Protein AF-Q4FF21-F1 (afdb_monomer_lite)

Structure (mmCIF, N/CA/C/O backbone):
data_AF-Q4FF21-F1
#
_entry.id   AF-Q4FF21-F1
#
loop_
_atom_site.group_PDB
_atom_site.id
_atom_site.type_symbol
_atom_site.label_atom_id
_atom_site.label_alt_id
_atom_site.label_comp_id
_atom_site.label_asym_id
_atom_site.label_entity_id
_atom_site.label_seq_id
_atom_site.pdbx_PDB_ins_code
_atom_site.Cartn_x
_atom_site.Cartn_y
_atom_site.Cartn_z
_atom_site.occupancy
_atom_site.B_iso_or_equiv
_atom_site.auth_seq_id
_atom_site.auth_comp_id
_atom_site.auth_asym_id
_atom_site.auth_atom_id
_atom_site.pdbx_PDB_model_num
ATOM 1 N N . MET A 1 1 ? -21.026 -51.908 29.820 1.00 45.66 1 MET A N 1
ATOM 2 C CA . MET A 1 1 ? -21.137 -50.604 30.517 1.00 45.66 1 MET A CA 1
ATOM 3 C C . MET A 1 1 ? -19.846 -49.772 30.575 1.00 45.66 1 MET A C 1
ATOM 5 O O . MET A 1 1 ? -19.940 -48.619 30.958 1.00 45.66 1 MET A O 1
ATOM 9 N N . ARG A 1 2 ? -18.660 -50.279 30.180 1.00 43.28 2 ARG A N 1
ATOM 10 C CA . ARG A 1 2 ? -17.403 -49.488 30.172 1.00 43.28 2 ARG A CA 1
ATOM 11 C C . ARG A 1 2 ? -17.020 -48.872 28.815 1.00 43.28 2 ARG A C 1
ATOM 13 O O . ARG A 1 2 ? -16.218 -47.954 28.789 1.00 43.28 2 ARG A O 1
ATOM 20 N N . PHE A 1 3 ? -17.633 -49.315 27.715 1.00 39.19 3 PHE A N 1
ATOM 21 C CA . PHE A 1 3 ? -17.378 -48.769 26.371 1.00 39.19 3 PHE A CA 1
ATOM 22 C C . PHE A 1 3 ? -18.190 -47.498 26.056 1.00 39.19 3 PHE A C 1
ATOM 24 O O . PHE A 1 3 ? -17.747 -46.651 25.292 1.00 39.19 3 PHE A O 1
ATOM 31 N N . SER A 1 4 ? -19.354 -47.319 26.689 1.00 43.97 4 SER A N 1
ATOM 32 C CA . SER A 1 4 ? -20.244 -46.178 26.425 1.00 43.97 4 SER A CA 1
ATOM 33 C C . SER A 1 4 ? -19.790 -44.876 27.096 1.00 43.97 4 SER A C 1
ATOM 35 O O . SER A 1 4 ? -20.096 -43.809 26.588 1.00 43.97 4 SER A O 1
ATOM 37 N N . VAL A 1 5 ? -19.036 -44.949 28.200 1.00 47.59 5 VAL A N 1
ATOM 38 C CA . VAL A 1 5 ? -18.547 -43.764 28.937 1.00 47.59 5 VAL A CA 1
ATOM 39 C C . VAL A 1 5 ? -17.336 -43.126 28.245 1.00 47.59 5 VAL A C 1
ATOM 41 O O . VAL A 1 5 ? -17.203 -41.909 28.256 1.00 47.59 5 VAL A O 1
ATOM 44 N N . VAL A 1 6 ? -16.496 -43.923 27.574 1.00 43.00 6 VAL A N 1
ATOM 45 C CA . VAL A 1 6 ? -15.327 -43.421 26.827 1.00 43.00 6 VAL A CA 1
ATOM 46 C C . VAL A 1 6 ? -15.751 -42.739 25.521 1.00 43.00 6 VAL A C 1
ATOM 48 O O . VAL A 1 6 ? -15.196 -41.705 25.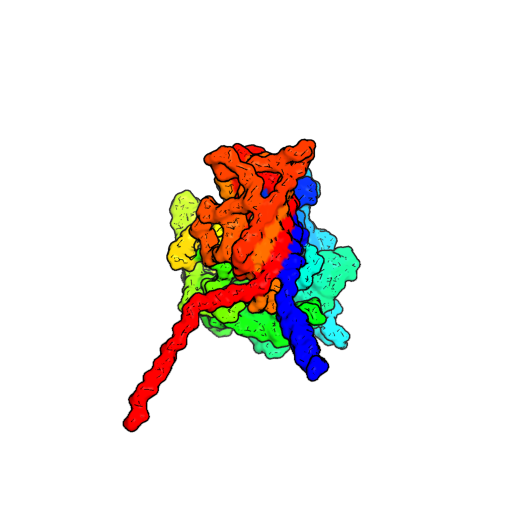173 1.00 43.00 6 VAL A O 1
ATOM 51 N N . ILE A 1 7 ? -16.798 -43.239 24.853 1.00 46.91 7 ILE A N 1
ATOM 52 C CA . ILE A 1 7 ? -17.393 -42.563 23.687 1.00 46.91 7 ILE A CA 1
ATOM 53 C C . ILE A 1 7 ? -18.143 -41.292 24.116 1.00 46.91 7 ILE A C 1
ATOM 55 O O . ILE A 1 7 ? -18.038 -40.282 23.436 1.00 46.91 7 ILE A O 1
ATOM 59 N N . TYR A 1 8 ? -18.819 -41.283 25.272 1.00 42.97 8 TYR A N 1
ATOM 60 C CA . TYR A 1 8 ? -19.440 -40.056 25.795 1.00 42.97 8 TYR A CA 1
ATOM 61 C C . TYR A 1 8 ? -18.402 -38.987 26.180 1.00 42.97 8 TYR A C 1
ATOM 63 O O . TYR A 1 8 ? -18.635 -37.811 25.940 1.00 42.97 8 TYR A O 1
ATOM 71 N N . LEU A 1 9 ? -17.241 -39.376 26.719 1.00 42.88 9 LEU A N 1
ATOM 72 C CA . LEU A 1 9 ? -16.145 -38.446 27.027 1.00 42.88 9 LEU A CA 1
ATOM 73 C C . LEU A 1 9 ? -15.415 -37.939 25.771 1.00 42.88 9 LEU A C 1
ATOM 75 O O . LEU A 1 9 ? -15.031 -36.777 25.751 1.00 42.88 9 LEU A O 1
ATOM 79 N N . LEU A 1 10 ? -15.289 -38.749 24.711 1.00 40.19 10 LEU A N 1
ATOM 80 C CA . LEU A 1 10 ? -14.719 -38.324 23.418 1.00 40.19 10 LEU A CA 1
ATOM 81 C C . LEU A 1 10 ? -15.684 -37.466 22.578 1.00 40.19 10 LEU A C 1
ATOM 83 O O . LEU A 1 10 ? -15.250 -36.574 21.851 1.00 40.19 10 LEU A O 1
ATOM 87 N N . VAL A 1 11 ? -16.997 -37.689 22.698 1.00 41.44 11 VAL A N 1
ATOM 88 C CA . VAL A 1 11 ? -18.026 -36.837 22.072 1.00 41.44 11 VAL A CA 1
ATOM 89 C C . VAL A 1 11 ? -18.211 -35.527 22.851 1.00 41.44 11 VAL A C 1
ATOM 91 O O . VAL A 1 11 ? -18.519 -34.505 22.253 1.00 41.44 11 VAL A O 1
ATOM 94 N N . ILE A 1 12 ? -17.953 -35.507 24.165 1.00 40.94 12 ILE A N 1
ATOM 95 C CA . ILE A 1 12 ? -17.948 -34.269 24.963 1.00 40.94 12 ILE A CA 1
ATOM 96 C C . ILE A 1 12 ? -16.629 -33.495 24.827 1.00 40.94 12 ILE A C 1
ATOM 98 O O . ILE A 1 12 ? -16.661 -32.273 24.856 1.00 40.94 12 ILE A O 1
ATOM 102 N N . SER A 1 13 ? -15.485 -34.146 24.591 1.00 40.19 13 SER A N 1
ATOM 103 C CA . SER A 1 13 ? -14.228 -33.422 24.327 1.00 40.19 13 SER A CA 1
ATOM 104 C C . SER A 1 13 ? -14.133 -32.849 22.908 1.00 40.19 13 SER A C 1
ATOM 106 O O . SER A 1 13 ? -13.286 -31.999 22.661 1.00 40.19 13 SER A O 1
ATOM 108 N N . SER A 1 14 ? -14.975 -33.316 21.979 1.00 39.31 14 SER A N 1
ATOM 109 C CA . SER A 1 14 ? -15.150 -32.732 20.638 1.00 39.31 14 SER A CA 1
ATOM 110 C C . SER A 1 14 ? -16.276 -31.693 20.584 1.00 39.31 14 SER A C 1
ATOM 112 O O . SER A 1 14 ? -16.475 -31.049 19.555 1.00 39.31 14 SER A O 1
ATOM 114 N N . LEU A 1 15 ? -16.977 -31.472 21.703 1.00 43.81 15 LEU A N 1
ATOM 115 C CA . LEU A 1 15 ? -17.865 -30.338 21.864 1.00 43.81 15 LEU A CA 1
ATOM 116 C C . LEU A 1 15 ? -17.051 -29.118 22.343 1.00 43.81 15 LEU A C 1
ATOM 118 O O . LEU A 1 15 ? -16.819 -28.942 23.534 1.00 43.81 15 LEU A O 1
ATOM 122 N N . LEU A 1 16 ? -16.757 -28.219 21.399 1.00 51.44 16 LEU A N 1
ATOM 123 C CA . LEU A 1 16 ? -17.116 -26.807 21.571 1.00 51.44 16 LEU A CA 1
ATOM 124 C C . LEU A 1 16 ? -16.340 -26.013 22.648 1.00 51.44 16 LEU A C 1
ATOM 126 O O . LEU A 1 16 ? -16.929 -25.537 23.619 1.00 51.44 16 LEU A O 1
ATOM 130 N N . PHE A 1 17 ? -15.033 -25.803 22.471 1.00 55.38 17 PHE A N 1
ATOM 131 C CA . PHE A 1 17 ? -14.314 -24.808 23.275 1.00 55.38 17 PHE A CA 1
ATOM 132 C C . PHE A 1 17 ? -14.616 -23.398 22.757 1.00 55.38 17 PHE A C 1
ATOM 134 O O . PHE A 1 17 ? -14.227 -23.042 21.648 1.00 55.38 17 PHE A O 1
ATOM 141 N N . SER A 1 18 ? -15.298 -22.592 23.573 1.00 70.06 18 SER A N 1
ATOM 142 C CA . SER A 1 18 ? -15.313 -21.138 23.418 1.00 70.06 18 SER A CA 1
ATOM 143 C C . SER A 1 18 ? -13.895 -20.607 23.634 1.00 70.06 18 SER A C 1
ATOM 145 O O . SER A 1 18 ? -13.349 -20.751 24.731 1.00 70.06 18 SER A O 1
ATOM 147 N N . GLY A 1 19 ? -13.289 -20.029 22.602 1.00 83.25 19 GLY A N 1
ATOM 148 C CA . GLY A 1 19 ? -11.988 -19.367 22.692 1.00 83.25 19 GLY A CA 1
ATOM 149 C C . GLY A 1 19 ? -12.141 -17.868 22.936 1.00 83.25 19 GLY A C 1
ATOM 150 O O . GLY A 1 19 ? -13.087 -17.260 22.430 1.00 83.25 19 GLY A O 1
ATOM 151 N N . SER A 1 20 ? -11.209 -17.287 23.692 1.00 89.31 20 SER A N 1
ATOM 152 C CA . SER A 1 20 ? -11.049 -15.838 23.842 1.00 89.31 20 SER A CA 1
ATOM 153 C C . SER A 1 20 ? -9.738 -15.420 23.184 1.00 89.31 20 SER A C 1
ATOM 155 O O . SER A 1 20 ? -8.689 -15.991 23.479 1.00 89.31 20 SER A O 1
ATOM 157 N N . PHE A 1 21 ? -9.814 -14.450 22.281 1.00 92.31 21 PHE A N 1
ATOM 158 C CA . PHE A 1 21 ? -8.710 -13.985 21.448 1.00 92.31 21 PHE A CA 1
ATOM 159 C C . PHE A 1 21 ? -8.605 -12.472 21.555 1.00 92.31 21 PHE A C 1
ATOM 161 O O . PHE A 1 21 ? -9.619 -11.801 21.748 1.00 92.31 21 PHE A O 1
ATOM 168 N N . HIS A 1 22 ? -7.403 -11.921 21.425 1.00 94.62 22 HIS A N 1
ATOM 169 C CA . HIS A 1 22 ? -7.226 -10.476 21.442 1.00 94.62 22 HIS A CA 1
ATOM 170 C C . HIS A 1 22 ? -6.062 -10.025 20.566 1.00 94.62 22 HIS A C 1
ATOM 172 O O . HIS A 1 22 ? -5.105 -10.771 20.366 1.00 94.62 22 HIS A O 1
ATOM 178 N N . LYS A 1 23 ? -6.145 -8.789 20.073 1.00 95.50 23 LYS A N 1
ATOM 179 C CA . LYS A 1 23 ? -5.073 -8.117 19.333 1.00 95.50 23 LYS A CA 1
ATOM 180 C C . LYS A 1 23 ? -5.039 -6.638 19.706 1.00 95.50 23 LYS A C 1
ATOM 182 O O . LYS A 1 23 ? -6.085 -6.008 19.881 1.00 95.50 23 LYS A O 1
ATOM 187 N N . GLU A 1 24 ? -3.828 -6.116 19.852 1.00 96.62 24 GLU A N 1
ATOM 188 C CA . GLU A 1 24 ? -3.544 -4.718 20.171 1.00 96.62 24 GLU A CA 1
ATOM 189 C C . GLU A 1 24 ? -2.994 -3.992 18.939 1.00 96.62 24 GLU A C 1
ATOM 191 O O . GLU A 1 24 ? -2.214 -4.557 18.172 1.00 96.62 24 GLU A O 1
ATOM 196 N N . PHE A 1 25 ? -3.417 -2.739 18.788 1.00 97.06 25 PHE A N 1
ATOM 197 C CA . PHE A 1 25 ? -3.075 -1.813 17.718 1.00 97.06 25 PHE A CA 1
ATOM 198 C C . PHE A 1 25 ? -2.673 -0.447 18.317 1.00 97.06 25 PHE A C 1
ATOM 200 O O . PHE A 1 25 ? -3.178 -0.087 19.392 1.00 97.06 25 PHE A O 1
ATOM 207 N N . PRO A 1 26 ? -1.816 0.336 17.638 1.00 95.94 26 PRO A N 1
ATOM 208 C CA . PRO A 1 26 ? -1.334 0.110 16.275 1.00 95.94 26 PRO A CA 1
ATOM 209 C C . PRO A 1 26 ? -0.262 -0.983 16.157 1.00 95.94 26 PRO A C 1
ATOM 211 O O . PRO A 1 26 ? 0.486 -1.244 17.103 1.00 95.94 26 PRO A O 1
ATOM 214 N N . LEU A 1 27 ? -0.190 -1.628 14.989 1.00 90.81 27 LEU A N 1
ATOM 215 C CA . LEU A 1 27 ? 0.924 -2.514 14.644 1.00 90.81 27 LEU A CA 1
ATOM 216 C C . LEU A 1 27 ? 2.228 -1.709 14.555 1.00 90.81 27 LEU A C 1
ATOM 218 O O . LEU A 1 27 ? 2.221 -0.524 14.230 1.00 90.81 27 LEU A O 1
ATOM 222 N N . GLN A 1 28 ? 3.357 -2.356 14.843 1.00 83.69 28 GLN A N 1
ATOM 223 C CA . GLN A 1 28 ? 4.681 -1.728 14.713 1.00 83.69 28 GLN A CA 1
ATOM 224 C C . GLN A 1 28 ? 5.187 -1.733 13.264 1.00 83.69 28 GLN A C 1
ATOM 226 O O . GLN A 1 28 ? 5.965 -0.864 12.875 1.00 83.69 28 GLN A O 1
ATOM 231 N N . THR A 1 29 ? 4.724 -2.700 12.476 1.00 85.25 29 THR A N 1
ATOM 232 C CA . THR A 1 29 ? 4.983 -2.862 11.047 1.00 85.25 29 THR A CA 1
ATOM 233 C C . THR A 1 29 ? 3.646 -2.939 10.322 1.00 85.25 29 THR A C 1
ATOM 235 O O . THR A 1 29 ? 2.724 -3.622 10.769 1.00 85.25 29 THR A O 1
ATOM 238 N N . TRP A 1 30 ? 3.503 -2.184 9.236 1.00 88.00 30 TRP A N 1
ATOM 239 C CA . TRP A 1 30 ? 2.291 -2.186 8.420 1.00 88.00 30 TRP A CA 1
ATOM 240 C C . TRP A 1 30 ? 2.615 -1.812 6.977 1.00 88.00 30 TRP A C 1
ATOM 242 O O . TRP A 1 30 ? 3.653 -1.210 6.687 1.00 88.00 30 TRP A O 1
ATOM 252 N N . ASN A 1 31 ? 1.701 -2.142 6.065 1.00 86.44 31 ASN A N 1
ATOM 253 C CA . ASN A 1 31 ? 1.838 -1.744 4.675 1.00 86.44 31 ASN A CA 1
ATOM 254 C C . ASN A 1 31 ? 1.517 -0.251 4.541 1.00 86.44 31 ASN A C 1
ATOM 256 O O . ASN A 1 31 ? 0.392 0.181 4.772 1.00 86.44 31 ASN A O 1
ATOM 260 N N . SER A 1 32 ? 2.509 0.543 4.159 1.00 86.44 32 SER A N 1
ATOM 261 C CA . SER A 1 32 ? 2.396 2.007 4.090 1.00 86.44 32 SER A CA 1
ATOM 262 C C . SER A 1 32 ? 1.559 2.498 2.910 1.00 86.44 32 SER A C 1
ATOM 264 O O . SER A 1 32 ? 1.093 3.631 2.916 1.00 86.44 32 SER A O 1
ATOM 266 N N . GLN A 1 33 ? 1.322 1.624 1.933 1.00 88.56 33 GLN A N 1
ATOM 267 C CA . GLN A 1 33 ? 0.344 1.826 0.869 1.00 88.56 33 GLN A CA 1
ATOM 268 C C . GLN A 1 33 ? -1.103 1.771 1.396 1.00 88.56 33 GLN A C 1
ATOM 270 O O . GLN A 1 33 ? -2.004 2.352 0.801 1.00 88.56 33 GLN A O 1
ATOM 275 N N . TYR A 1 34 ? -1.315 1.096 2.531 1.00 89.69 34 TYR A N 1
ATOM 276 C CA . TYR A 1 34 ? -2.608 0.922 3.196 1.00 89.69 34 TYR A CA 1
ATOM 277 C C . TYR A 1 34 ? -2.476 1.261 4.693 1.00 89.69 34 TYR A C 1
ATOM 279 O O . TYR A 1 34 ? -2.502 0.354 5.537 1.00 89.69 34 TYR A O 1
ATOM 287 N N . PRO A 1 35 ? -2.274 2.545 5.057 1.00 91.25 35 PRO A N 1
ATOM 288 C CA . PRO A 1 35 ? -1.989 2.972 6.432 1.00 91.25 35 PRO A CA 1
ATOM 289 C C . PRO A 1 35 ? -3.083 2.600 7.448 1.00 91.25 35 PRO A C 1
ATOM 291 O O . PRO A 1 35 ? -2.821 2.544 8.652 1.00 91.25 35 PRO A O 1
ATOM 294 N N . GLU A 1 36 ? -4.302 2.313 6.994 1.00 92.06 36 GLU A N 1
ATOM 295 C CA . GLU A 1 36 ? -5.400 1.776 7.800 1.00 92.06 36 GLU A CA 1
ATOM 296 C C . GLU A 1 36 ? -5.097 0.389 8.395 1.00 92.06 36 GLU A C 1
ATOM 298 O O . GLU A 1 36 ? -5.568 0.059 9.489 1.00 92.06 36 GLU A O 1
ATOM 303 N N . SER A 1 37 ? -4.243 -0.402 7.737 1.00 91.69 37 SER A N 1
ATOM 304 C CA . SER A 1 37 ? -3.850 -1.740 8.196 1.00 91.69 37 SER A CA 1
ATOM 305 C C . SER A 1 37 ? -3.119 -1.716 9.542 1.00 91.69 37 SER A C 1
ATOM 307 O O . SER A 1 37 ? -3.235 -2.667 10.320 1.00 91.69 37 SER A O 1
ATOM 309 N N . ALA A 1 38 ? -2.478 -0.590 9.884 1.00 93.88 38 ALA A N 1
ATOM 310 C CA . ALA A 1 38 ? -1.875 -0.362 11.195 1.00 93.88 38 ALA A CA 1
ATOM 311 C C . ALA A 1 38 ? -2.886 -0.489 12.344 1.00 93.88 38 ALA A C 1
ATOM 313 O O . ALA A 1 38 ? -2.477 -0.730 13.473 1.00 93.88 38 ALA A O 1
ATOM 314 N N . TRP A 1 39 ? -4.189 -0.360 12.070 1.00 96.31 39 TRP A N 1
ATOM 315 C CA . TRP A 1 39 ? -5.280 -0.402 13.050 1.00 96.31 39 TRP A CA 1
ATOM 316 C C . TRP A 1 39 ? -6.173 -1.640 12.914 1.00 96.31 39 TRP A C 1
ATOM 318 O O . TRP A 1 39 ? -7.253 -1.694 13.506 1.00 96.31 39 TRP A O 1
ATOM 328 N N . GLY A 1 40 ? -5.750 -2.629 12.117 1.00 93.31 40 GLY A N 1
ATOM 329 C CA . GLY A 1 40 ? -6.569 -3.800 11.801 1.00 93.31 40 GLY A CA 1
ATOM 330 C C . GLY A 1 40 ? -7.782 -3.450 10.940 1.00 93.31 40 GLY A C 1
ATOM 331 O O . GLY A 1 40 ? -8.780 -4.174 10.967 1.00 93.31 40 GLY A O 1
ATOM 332 N N . ALA A 1 41 ? -7.718 -2.325 10.222 1.00 93.19 41 ALA A N 1
ATOM 333 C CA . ALA A 1 41 ? -8.746 -1.870 9.305 1.00 93.19 41 ALA A CA 1
ATOM 334 C C . ALA A 1 41 ? -8.409 -2.241 7.858 1.00 93.19 41 ALA A C 1
ATOM 336 O O . ALA A 1 41 ? -7.247 -2.262 7.462 1.00 93.19 41 ALA A O 1
ATOM 337 N N . VAL A 1 42 ? -9.452 -2.544 7.086 1.00 89.00 42 VAL A N 1
ATOM 338 C CA . VAL A 1 42 ? -9.374 -2.831 5.638 1.00 89.00 42 VAL A CA 1
ATOM 339 C C . VAL A 1 42 ? -9.835 -1.649 4.792 1.00 89.00 42 VAL A C 1
ATOM 341 O O . VAL A 1 42 ? -9.752 -1.684 3.571 1.00 89.00 42 VAL A O 1
ATOM 344 N N . TYR A 1 43 ? -10.375 -0.624 5.448 1.00 90.12 43 TYR A N 1
ATOM 345 C CA . TYR A 1 43 ? -10.839 0.598 4.820 1.00 90.12 43 TYR A CA 1
ATOM 346 C C . TYR A 1 43 ? -10.782 1.739 5.829 1.00 90.12 43 TYR A C 1
ATOM 348 O O . TYR A 1 43 ? -11.187 1.584 6.991 1.00 90.12 43 TYR A O 1
ATOM 356 N N . SER A 1 44 ? -10.356 2.905 5.365 1.00 92.38 44 SER A N 1
ATOM 357 C CA . SER A 1 44 ? -10.488 4.170 6.072 1.00 92.38 44 SER A CA 1
ATOM 358 C C . SER A 1 44 ? -10.976 5.257 5.119 1.00 92.38 44 SER A C 1
ATOM 360 O O . SER A 1 44 ? -10.847 5.157 3.903 1.00 92.38 44 SER A O 1
ATOM 362 N N . LYS A 1 45 ? -11.567 6.298 5.699 1.00 93.19 45 LYS A N 1
ATOM 363 C CA . LYS A 1 45 ? -11.898 7.541 5.008 1.00 93.19 45 LYS A CA 1
ATOM 364 C C . LYS A 1 45 ? -11.668 8.706 5.949 1.00 93.19 45 LYS A C 1
ATOM 366 O O . LYS A 1 45 ? -12.129 8.667 7.093 1.00 93.19 45 LYS A O 1
ATOM 371 N N . ASN A 1 46 ? -11.001 9.747 5.463 1.00 94.75 46 ASN A N 1
ATOM 372 C CA . ASN A 1 46 ? -10.631 10.956 6.196 1.00 94.75 46 ASN A CA 1
ATOM 373 C C . ASN A 1 46 ? -9.831 10.682 7.488 1.00 94.75 46 ASN A C 1
ATOM 375 O O . ASN A 1 46 ? -9.925 11.473 8.427 1.00 94.75 46 ASN A O 1
ATOM 379 N N . ILE A 1 47 ? -9.079 9.578 7.569 1.00 95.94 47 ILE A N 1
ATOM 380 C CA . ILE A 1 47 ? -8.240 9.217 8.724 1.00 95.94 47 ILE A CA 1
ATOM 381 C C . ILE A 1 47 ? -6.819 8.941 8.244 1.00 95.94 47 ILE A C 1
ATOM 383 O O . ILE A 1 47 ? -6.625 8.070 7.403 1.00 95.94 47 ILE A O 1
ATOM 387 N N . VAL A 1 48 ? -5.850 9.645 8.824 1.00 95.19 48 VAL A N 1
ATOM 388 C CA . VAL A 1 48 ? -4.412 9.428 8.620 1.00 95.19 48 VAL A CA 1
ATOM 389 C C . VAL A 1 48 ? -3.833 8.560 9.735 1.00 95.19 48 VAL A C 1
ATOM 391 O O . VAL A 1 48 ? -4.325 8.594 10.868 1.00 95.19 48 VAL A O 1
ATOM 394 N N . THR A 1 49 ? -2.739 7.859 9.434 1.00 94.75 49 THR A N 1
ATOM 395 C CA . THR A 1 49 ? -1.878 7.208 10.431 1.00 94.75 49 THR A CA 1
ATOM 396 C C . THR A 1 49 ? -0.504 7.863 10.385 1.00 94.75 49 THR A C 1
ATOM 398 O O . THR A 1 49 ? 0.157 7.787 9.360 1.00 94.75 49 THR A O 1
ATOM 401 N N . LYS A 1 50 ? -0.059 8.481 11.484 1.00 92.06 50 LYS A N 1
ATOM 402 C CA . LYS A 1 50 ? 1.220 9.219 11.544 1.00 92.06 50 LYS A CA 1
ATOM 403 C C . LYS A 1 50 ? 1.929 9.061 12.883 1.00 92.06 50 LYS A C 1
ATOM 405 O O . LYS A 1 50 ? 1.318 8.650 13.870 1.00 92.06 50 LYS A O 1
ATOM 410 N N . LEU A 1 51 ? 3.212 9.416 12.936 1.00 91.75 51 LEU A N 1
ATOM 411 C CA . LEU A 1 51 ? 4.001 9.433 14.167 1.00 91.75 51 LEU A CA 1
ATOM 412 C C . LEU A 1 51 ? 3.962 10.830 14.808 1.00 91.75 51 LEU A C 1
ATOM 414 O O . LEU A 1 51 ? 4.383 11.814 14.204 1.00 91.75 51 LEU A O 1
ATOM 418 N N . VAL A 1 52 ? 3.499 10.927 16.053 1.00 90.31 52 VAL A N 1
ATOM 419 C CA . VAL A 1 52 ? 3.477 12.170 16.840 1.00 90.31 52 VAL A CA 1
ATOM 420 C C . VAL A 1 52 ? 4.066 11.895 18.216 1.00 90.31 52 VAL A C 1
ATOM 422 O O . VAL A 1 52 ? 3.544 11.067 18.957 1.00 90.31 52 VAL A O 1
ATOM 425 N N . SER A 1 53 ? 5.157 12.582 18.569 1.00 87.12 53 SER A N 1
ATOM 426 C CA . SER A 1 53 ? 5.835 12.413 19.868 1.00 87.12 53 SER A CA 1
ATOM 427 C C . SER A 1 53 ? 6.116 10.938 20.214 1.00 87.12 53 SER A C 1
ATOM 429 O O . SER A 1 53 ? 5.762 10.470 21.296 1.00 87.12 53 SER A O 1
ATOM 431 N N . ASP A 1 54 ? 6.710 10.205 19.265 1.00 87.06 54 ASP A N 1
ATOM 432 C CA . ASP A 1 54 ? 7.028 8.768 19.343 1.00 87.06 54 ASP A CA 1
ATOM 433 C C . ASP A 1 54 ? 5.814 7.825 19.483 1.00 87.06 54 ASP A C 1
ATOM 435 O O . ASP A 1 54 ? 5.968 6.643 19.795 1.00 87.06 54 ASP A O 1
ATOM 439 N N . LYS A 1 55 ? 4.597 8.319 19.229 1.00 91.12 55 LYS A N 1
ATOM 440 C CA . LYS A 1 55 ? 3.362 7.524 19.223 1.00 91.12 55 LYS A CA 1
ATOM 441 C C . LYS A 1 55 ? 2.793 7.457 17.816 1.00 91.12 55 LYS A C 1
ATOM 443 O O . LYS A 1 55 ? 2.645 8.484 17.161 1.00 91.12 55 LYS A O 1
ATOM 448 N N . VAL A 1 56 ? 2.447 6.259 17.359 1.00 94.69 56 VAL A N 1
ATOM 449 C CA . VAL A 1 56 ? 1.647 6.094 16.140 1.00 94.69 56 VAL A CA 1
ATOM 450 C C . VAL A 1 56 ? 0.198 6.424 16.489 1.00 94.69 56 VAL A C 1
ATOM 452 O O . VAL A 1 56 ? -0.346 5.878 17.451 1.00 94.69 56 VAL A O 1
ATOM 455 N N . VAL A 1 57 ? -0.408 7.348 15.748 1.00 95.94 57 VAL A N 1
ATOM 456 C CA . VAL A 1 57 ? -1.752 7.868 16.026 1.00 95.94 57 VAL A CA 1
ATOM 457 C C . VAL A 1 57 ? -2.643 7.779 14.794 1.00 95.94 57 VAL A C 1
ATOM 459 O O . VAL A 1 57 ? -2.175 8.012 13.681 1.00 95.94 57 VAL A O 1
ATOM 462 N N . ALA A 1 58 ? -3.925 7.476 15.006 1.00 97.50 58 ALA A N 1
ATOM 463 C CA . ALA A 1 58 ? -4.982 7.672 14.021 1.00 97.50 58 ALA A CA 1
ATOM 464 C C . ALA A 1 58 ? -5.735 8.964 14.345 1.00 97.50 58 ALA A C 1
ATOM 466 O O . ALA A 1 58 ? -6.220 9.148 15.467 1.00 97.50 58 ALA A O 1
ATOM 467 N N . VAL A 1 59 ? -5.834 9.859 13.366 1.00 97.06 59 VAL A N 1
ATOM 468 C CA . VAL A 1 59 ? -6.486 11.169 13.507 1.00 97.06 59 VAL A CA 1
ATOM 469 C C . VAL A 1 59 ? -7.122 11.578 12.182 1.00 97.06 59 VAL A C 1
ATOM 471 O O . VAL A 1 59 ? -6.801 11.024 11.134 1.00 97.06 59 VAL A O 1
ATOM 474 N N . ASN A 1 60 ? -8.062 12.521 12.213 1.00 96.38 60 ASN A N 1
ATOM 475 C CA . ASN A 1 60 ? -8.661 13.056 10.997 1.00 96.38 60 ASN A CA 1
ATOM 476 C C . ASN A 1 60 ? -7.610 13.665 10.057 1.00 96.38 60 ASN A C 1
ATOM 478 O O . ASN A 1 60 ? -6.641 14.273 10.506 1.00 96.38 60 ASN A O 1
ATOM 482 N N . VAL A 1 61 ? -7.833 13.517 8.752 1.00 94.94 61 VAL A N 1
ATOM 483 C CA . VAL A 1 61 ? -6.958 14.075 7.716 1.00 94.94 61 VAL A CA 1
ATOM 484 C C . VAL A 1 61 ? -6.946 15.606 7.763 1.00 94.94 61 VAL A C 1
ATOM 486 O O . VAL A 1 61 ? -7.948 16.259 8.083 1.00 94.94 61 VAL A O 1
ATOM 489 N N . TYR A 1 62 ? -5.801 16.194 7.431 1.00 93.88 62 TYR A N 1
ATOM 490 C CA . TYR A 1 62 ? -5.700 17.622 7.162 1.00 93.88 62 TYR A CA 1
ATOM 491 C C . TYR A 1 62 ? -6.337 17.981 5.814 1.00 93.88 62 TYR A C 1
ATOM 493 O O . TYR A 1 62 ? -6.571 17.133 4.961 1.00 93.88 62 TYR A O 1
ATOM 501 N N . LYS A 1 63 ? -6.654 19.256 5.597 1.00 92.19 63 LYS A N 1
ATOM 502 C CA . LYS A 1 63 ? -7.190 19.703 4.308 1.00 92.19 63 LYS A CA 1
ATOM 503 C C . LYS A 1 63 ? -6.109 19.628 3.234 1.00 92.19 63 LYS A C 1
ATOM 505 O O . LYS A 1 63 ? -5.074 20.278 3.357 1.00 92.19 63 LYS A O 1
ATOM 510 N N . THR A 1 64 ? -6.390 18.904 2.159 1.00 89.94 64 THR A N 1
ATOM 511 C CA . THR A 1 64 ? -5.528 18.839 0.976 1.00 89.94 64 THR A CA 1
ATOM 512 C C . THR A 1 64 ? -5.578 20.144 0.188 1.00 89.94 64 THR A C 1
ATOM 514 O O . THR A 1 64 ? -6.653 20.678 -0.088 1.00 89.94 64 THR A O 1
ATOM 517 N N . LYS A 1 65 ? -4.408 20.649 -0.206 1.00 88.00 65 LYS A N 1
ATOM 518 C CA . LYS A 1 65 ? -4.257 21.850 -1.032 1.00 88.00 65 LYS A CA 1
ATOM 519 C C . LYS A 1 65 ? -3.959 21.504 -2.487 1.00 88.00 65 LYS A C 1
ATOM 521 O O . LYS A 1 65 ? -4.650 21.974 -3.385 1.00 88.00 65 LYS A O 1
ATOM 526 N N . GLU A 1 66 ? -2.904 20.730 -2.716 1.00 88.38 66 GLU A N 1
ATOM 527 C CA . GLU A 1 66 ? -2.467 20.301 -4.047 1.00 88.38 66 GLU A CA 1
ATOM 528 C C . GLU A 1 66 ? -1.602 19.043 -3.942 1.00 88.38 66 GLU A C 1
ATOM 530 O O . GLU A 1 66 ? -1.010 18.788 -2.898 1.00 88.38 66 GLU A O 1
ATOM 535 N N . ILE A 1 67 ? -1.482 18.303 -5.041 1.00 90.12 67 ILE A N 1
ATOM 536 C CA . ILE A 1 67 ? -0.487 17.239 -5.193 1.00 90.12 67 ILE A CA 1
ATOM 537 C C . ILE A 1 67 ? 0.617 17.798 -6.087 1.00 90.12 67 ILE A C 1
ATOM 539 O O . ILE A 1 67 ? 0.338 18.296 -7.184 1.00 90.12 67 ILE A O 1
ATOM 543 N N . SER A 1 68 ? 1.865 17.749 -5.626 1.00 87.94 68 SER A N 1
ATOM 544 C CA . SER A 1 68 ? 3.012 18.259 -6.382 1.00 87.94 68 SER A CA 1
ATOM 545 C C . SER A 1 68 ? 4.097 17.212 -6.541 1.00 87.94 68 SER A C 1
ATOM 547 O O . SER A 1 68 ? 4.332 16.425 -5.632 1.00 87.94 68 SER A O 1
ATOM 549 N N . ALA A 1 69 ? 4.787 17.251 -7.679 1.00 91.06 69 ALA A N 1
ATOM 550 C CA . ALA A 1 69 ? 6.000 16.485 -7.922 1.00 91.06 69 ALA A CA 1
ATOM 551 C C . ALA A 1 69 ? 7.217 17.406 -7.781 1.00 91.06 69 ALA A C 1
ATOM 553 O O . ALA A 1 69 ? 7.403 18.327 -8.580 1.00 91.06 69 ALA A O 1
ATOM 554 N N . ASP A 1 70 ? 8.044 17.142 -6.777 1.00 89.56 70 ASP A N 1
ATOM 555 C CA . ASP A 1 70 ? 9.249 17.908 -6.486 1.00 89.56 70 ASP A CA 1
ATOM 556 C C . ASP A 1 70 ? 10.490 17.093 -6.895 1.00 89.56 70 ASP A C 1
ATOM 558 O O . ASP A 1 70 ? 10.613 15.927 -6.510 1.00 89.56 70 ASP A O 1
ATOM 562 N N . PRO A 1 71 ? 11.403 17.649 -7.715 1.00 88.50 71 PRO A N 1
ATOM 563 C CA . PRO A 1 71 ? 12.618 16.953 -8.111 1.00 88.50 71 PRO A CA 1
ATOM 564 C C . PRO A 1 71 ? 13.658 16.963 -6.987 1.00 88.50 71 PRO A C 1
ATOM 566 O O . PRO A 1 71 ? 13.874 17.975 -6.321 1.00 88.50 71 PRO A O 1
ATOM 569 N N . GLY A 1 72 ? 14.384 15.860 -6.868 1.00 85.25 72 GLY A N 1
ATOM 570 C CA . GLY A 1 72 ? 15.516 15.674 -5.976 1.00 85.25 72 GLY A CA 1
ATOM 571 C C . GLY A 1 72 ? 16.638 14.877 -6.642 1.00 85.25 72 GLY A C 1
ATOM 572 O O . GLY A 1 72 ? 16.512 14.356 -7.753 1.00 85.25 72 GLY A O 1
ATOM 573 N N . ALA A 1 73 ? 17.769 14.795 -5.950 1.00 83.50 73 ALA A N 1
ATOM 574 C CA . ALA A 1 73 ? 18.902 13.959 -6.330 1.00 83.50 73 ALA A CA 1
ATOM 575 C C . ALA A 1 73 ? 19.499 13.323 -5.078 1.00 83.50 73 ALA A C 1
ATOM 577 O O . ALA A 1 73 ? 19.506 13.934 -4.007 1.00 83.50 73 ALA A O 1
ATOM 578 N N . GLY A 1 74 ? 19.961 12.077 -5.176 1.00 81.62 74 GLY A N 1
ATOM 579 C CA . GLY A 1 74 ? 20.401 11.357 -3.988 1.00 81.62 74 GLY A CA 1
ATOM 580 C C . GLY A 1 74 ? 21.032 10.005 -4.265 1.00 81.62 74 GLY A C 1
ATOM 581 O O . GLY A 1 74 ? 21.562 9.735 -5.339 1.00 81.62 74 GLY A O 1
ATOM 582 N N . SER A 1 75 ? 20.992 9.143 -3.252 1.00 83.38 75 SER A N 1
ATOM 583 C CA . SER A 1 75 ? 21.704 7.858 -3.237 1.00 83.38 75 SER A CA 1
ATOM 584 C C . SER A 1 75 ? 21.029 6.758 -4.075 1.00 83.38 75 SER A C 1
ATOM 586 O O . SER A 1 75 ? 21.272 5.583 -3.827 1.00 83.38 75 SER A O 1
ATOM 588 N N . PHE A 1 76 ? 20.200 7.118 -5.060 1.00 85.25 76 PHE A N 1
ATOM 589 C CA . PHE A 1 76 ? 19.469 6.168 -5.909 1.00 85.25 76 PHE A CA 1
ATOM 590 C C . PHE A 1 76 ? 20.289 5.609 -7.077 1.00 85.25 76 PHE A C 1
ATOM 592 O O . PHE A 1 76 ? 19.786 4.800 -7.848 1.00 85.25 76 PHE A O 1
ATOM 599 N N . GLY A 1 77 ? 21.560 5.997 -7.203 1.00 84.75 77 GLY A N 1
ATOM 600 C CA . GLY A 1 77 ? 22.440 5.461 -8.235 1.00 84.75 77 GLY A CA 1
ATOM 601 C C . GLY A 1 77 ? 22.581 3.937 -8.143 1.00 84.75 77 GLY A C 1
ATOM 602 O O . GLY A 1 77 ? 22.924 3.389 -7.097 1.00 84.75 77 GLY A O 1
ATOM 603 N N . LYS A 1 78 ? 22.368 3.277 -9.279 1.00 87.69 78 LYS A N 1
ATOM 604 C CA . LYS A 1 78 ? 22.283 1.829 -9.496 1.00 87.69 78 LYS A CA 1
ATOM 605 C C . LYS A 1 78 ? 21.150 1.101 -8.769 1.00 87.69 78 LYS A C 1
ATOM 607 O O . LYS A 1 78 ? 21.260 -0.114 -8.622 1.00 87.69 78 LYS A O 1
ATOM 612 N N . ILE A 1 79 ? 20.094 1.767 -8.313 1.00 90.19 79 ILE A N 1
ATOM 613 C CA . ILE A 1 79 ? 18.974 1.085 -7.645 1.00 90.19 79 ILE A CA 1
ATOM 614 C C . ILE A 1 79 ? 17.973 0.568 -8.680 1.00 90.19 79 ILE A C 1
ATOM 616 O O . ILE A 1 79 ? 17.472 1.342 -9.478 1.00 90.19 79 ILE A O 1
ATOM 620 N N . ALA A 1 80 ? 17.692 -0.733 -8.653 1.00 88.19 80 ALA A N 1
ATOM 621 C CA . ALA A 1 80 ? 16.762 -1.400 -9.563 1.00 88.19 80 ALA A CA 1
ATOM 622 C C . ALA A 1 80 ? 15.356 -1.562 -8.968 1.00 88.19 80 ALA A C 1
ATOM 624 O O . ALA A 1 80 ? 14.400 -1.699 -9.714 1.00 88.19 80 ALA A O 1
ATOM 625 N N . HIS A 1 81 ? 15.231 -1.595 -7.635 1.00 89.75 81 HIS A N 1
ATOM 626 C CA . HIS A 1 81 ? 13.951 -1.749 -6.929 1.00 89.75 81 HIS A CA 1
ATOM 627 C C . HIS A 1 81 ? 13.970 -0.968 -5.635 1.00 89.75 81 HIS A C 1
ATOM 629 O O . HIS A 1 81 ? 15.019 -0.894 -4.993 1.00 89.75 81 HIS A O 1
ATOM 635 N N . THR A 1 82 ? 12.814 -0.467 -5.210 1.00 93.12 82 THR A N 1
ATOM 636 C CA . THR A 1 82 ? 12.645 0.191 -3.911 1.00 93.12 82 THR A CA 1
ATOM 637 C C . THR A 1 82 ? 11.383 -0.271 -3.202 1.00 93.12 82 THR A C 1
ATOM 639 O O . THR A 1 82 ? 10.402 -0.658 -3.830 1.00 93.12 82 THR A O 1
ATOM 642 N N . TYR A 1 83 ? 11.427 -0.222 -1.875 1.00 94.31 83 TYR A N 1
ATOM 643 C CA . TYR A 1 83 ? 10.276 -0.393 -0.999 1.00 94.31 83 TYR A CA 1
ATOM 644 C C . TYR A 1 83 ? 10.465 0.476 0.249 1.00 94.31 83 TYR A C 1
ATOM 646 O O . TYR A 1 83 ? 11.605 0.758 0.620 1.00 94.31 83 TYR A O 1
ATOM 654 N N . VAL A 1 84 ? 9.394 0.921 0.903 1.00 93.44 84 VAL A N 1
ATOM 655 C CA . VAL A 1 84 ? 9.509 1.706 2.147 1.00 93.44 84 VAL A CA 1
ATOM 656 C C . VAL A 1 84 ? 9.556 0.825 3.391 1.00 93.44 84 VAL A C 1
ATOM 658 O O . VAL A 1 84 ? 9.020 -0.278 3.412 1.00 93.44 84 VAL A O 1
ATOM 661 N N . TYR A 1 85 ? 10.179 1.314 4.458 1.00 92.81 85 TYR A N 1
ATOM 662 C CA . TYR A 1 85 ? 10.107 0.667 5.764 1.00 92.81 85 TYR A CA 1
ATOM 663 C C . TYR A 1 85 ? 10.202 1.679 6.910 1.00 92.81 85 TYR A C 1
ATOM 665 O O . TYR A 1 85 ? 10.662 2.814 6.761 1.00 92.81 85 TYR A O 1
ATOM 673 N N . GLY A 1 86 ? 9.815 1.223 8.101 1.00 88.81 86 GLY A N 1
ATOM 674 C CA . GLY A 1 86 ? 9.828 2.026 9.321 1.00 88.81 86 GLY A CA 1
ATOM 675 C C . GLY A 1 86 ? 8.543 2.829 9.522 1.00 88.81 86 GLY A C 1
ATOM 676 O O . GLY A 1 86 ? 7.541 2.610 8.848 1.00 88.81 86 GLY A O 1
ATOM 677 N N . THR A 1 87 ? 8.568 3.730 10.500 1.00 85.81 87 THR A N 1
ATOM 678 C CA . THR A 1 87 ? 7.410 4.517 10.941 1.00 85.81 87 THR A CA 1
ATOM 679 C C . THR A 1 87 ? 7.769 6.000 11.014 1.00 85.81 87 THR A C 1
ATOM 681 O O . THR A 1 87 ? 8.938 6.356 11.200 1.00 85.81 87 THR A O 1
ATOM 684 N N . GLY A 1 88 ? 6.769 6.870 10.871 1.00 87.12 88 GLY A N 1
ATOM 685 C CA . GLY A 1 88 ? 6.979 8.314 10.786 1.00 87.12 88 GLY A CA 1
ATOM 686 C C . GLY A 1 88 ? 7.563 8.704 9.435 1.00 87.12 88 GLY A C 1
ATOM 687 O O . GLY A 1 88 ? 7.056 8.261 8.422 1.00 87.12 88 GLY A O 1
ATOM 688 N N . PHE A 1 89 ? 8.652 9.476 9.410 1.00 90.94 89 PHE A N 1
ATOM 689 C CA . PHE A 1 89 ? 9.375 9.782 8.170 1.00 90.94 89 PHE A CA 1
ATOM 690 C C . PHE A 1 89 ? 9.970 8.494 7.591 1.00 90.94 89 PHE A C 1
ATOM 692 O O . PHE A 1 89 ? 11.022 8.051 8.044 1.00 90.94 89 PHE A O 1
ATOM 699 N N . GLN A 1 90 ? 9.313 7.830 6.650 1.00 92.88 90 GLN A N 1
ATOM 700 C CA . GLN A 1 90 ? 9.727 6.477 6.281 1.00 92.88 90 GLN A CA 1
ATOM 701 C C . GLN A 1 90 ? 11.051 6.449 5.513 1.00 92.88 90 GLN A C 1
ATOM 703 O O . GLN A 1 90 ? 11.388 7.374 4.769 1.00 92.88 90 GLN A O 1
ATOM 708 N N . ASP A 1 91 ? 11.815 5.379 5.742 1.00 94.56 91 ASP A N 1
ATOM 709 C CA . ASP A 1 91 ? 13.047 5.074 5.016 1.00 94.56 91 ASP A CA 1
ATOM 710 C C . ASP A 1 91 ? 12.733 4.205 3.797 1.00 94.56 91 ASP A C 1
ATOM 712 O O . ASP A 1 91 ? 11.634 3.669 3.659 1.00 94.56 91 ASP A O 1
ATOM 716 N N . ILE A 1 92 ? 13.727 4.011 2.935 1.00 95.25 92 ILE A N 1
ATOM 717 C CA . ILE A 1 92 ? 13.614 3.165 1.751 1.00 95.25 92 ILE A CA 1
ATOM 718 C C . ILE A 1 92 ? 14.657 2.059 1.817 1.00 95.25 92 ILE A C 1
ATOM 720 O O . ILE A 1 92 ? 15.829 2.297 2.104 1.00 95.25 92 ILE A O 1
ATOM 724 N N . VAL A 1 93 ? 14.247 0.836 1.513 1.00 95.56 93 VAL A N 1
ATOM 725 C CA . VAL A 1 93 ? 15.152 -0.246 1.142 1.00 95.56 93 VAL A CA 1
ATOM 726 C C . VAL A 1 93 ? 15.210 -0.337 -0.374 1.00 95.56 93 VAL A C 1
ATOM 728 O O . VAL A 1 93 ? 14.195 -0.191 -1.052 1.00 95.56 93 VAL A O 1
ATOM 731 N N . GLY A 1 94 ? 16.404 -0.557 -0.915 1.00 93.88 94 GLY A N 1
ATOM 732 C CA . GLY A 1 94 ? 16.613 -0.752 -2.340 1.00 93.88 94 GLY A CA 1
ATOM 733 C C . GLY A 1 94 ? 17.448 -1.985 -2.645 1.00 93.88 94 GLY A C 1
ATOM 734 O O . GLY A 1 94 ? 18.303 -2.370 -1.850 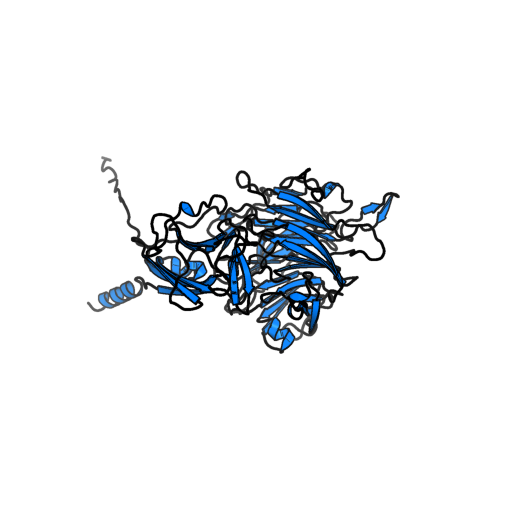1.00 93.88 94 GLY A O 1
ATOM 735 N N . ILE A 1 95 ? 17.229 -2.579 -3.815 1.00 92.56 95 ILE A N 1
ATOM 736 C CA . ILE A 1 95 ? 18.135 -3.577 -4.396 1.00 92.56 95 ILE A CA 1
ATOM 737 C C . ILE A 1 95 ? 18.831 -2.935 -5.585 1.00 92.56 95 ILE A C 1
ATOM 739 O O . ILE A 1 95 ? 18.173 -2.364 -6.453 1.00 92.56 95 ILE A O 1
ATOM 743 N N . THR A 1 96 ? 20.160 -2.992 -5.618 1.00 92.06 96 THR A N 1
ATOM 744 C CA . THR A 1 96 ? 20.935 -2.461 -6.741 1.00 92.06 96 THR A CA 1
ATOM 745 C C . THR A 1 96 ? 21.016 -3.446 -7.901 1.00 92.06 96 THR A C 1
ATOM 747 O O . THR A 1 96 ? 20.886 -4.648 -7.696 1.00 92.06 96 THR A O 1
ATOM 750 N N . TYR A 1 97 ? 21.323 -2.961 -9.106 1.00 87.88 97 TYR A N 1
ATOM 751 C CA . TYR A 1 97 ? 21.601 -3.798 -10.286 1.00 87.88 97 TYR A CA 1
ATOM 752 C C . TYR A 1 97 ? 22.747 -4.806 -10.073 1.00 87.88 97 TYR A C 1
ATOM 754 O O . TYR A 1 97 ? 22.730 -5.889 -10.654 1.00 87.88 97 TYR A O 1
ATOM 762 N N . ASP A 1 98 ? 23.692 -4.476 -9.188 1.00 88.06 98 ASP A N 1
ATOM 763 C CA . ASP A 1 98 ? 24.803 -5.341 -8.758 1.00 88.06 98 ASP A CA 1
ATOM 764 C C . ASP A 1 98 ? 24.425 -6.178 -7.505 1.00 88.06 98 ASP A C 1
ATOM 766 O O . ASP A 1 98 ? 25.279 -6.538 -6.695 1.00 88.06 98 ASP A O 1
ATOM 770 N N . THR A 1 99 ? 23.125 -6.394 -7.274 1.00 89.00 99 THR A N 1
ATOM 771 C CA . THR A 1 99 ? 22.541 -7.245 -6.219 1.00 89.00 99 THR A CA 1
ATOM 772 C C . THR A 1 99 ? 23.000 -6.904 -4.798 1.00 89.00 99 THR A C 1
ATOM 774 O O . THR A 1 99 ? 23.312 -7.773 -3.975 1.00 89.00 99 THR A O 1
ATOM 777 N N . ARG A 1 100 ? 23.026 -5.611 -4.471 1.00 91.31 100 ARG A N 1
ATOM 778 C CA . ARG A 1 100 ? 23.236 -5.140 -3.096 1.00 91.31 100 ARG A CA 1
ATOM 779 C C . ARG A 1 100 ? 21.928 -4.670 -2.499 1.00 91.31 100 ARG A C 1
ATOM 781 O O . ARG A 1 100 ? 21.236 -3.860 -3.106 1.00 91.31 100 ARG A O 1
ATOM 788 N N . LEU A 1 101 ? 21.640 -5.127 -1.289 1.00 93.50 101 LEU A N 1
ATOM 789 C CA . LEU A 1 101 ? 20.568 -4.582 -0.471 1.00 93.50 101 LEU A CA 1
ATOM 790 C C . LEU A 1 101 ? 21.071 -3.300 0.196 1.00 93.50 101 LEU A C 1
ATOM 792 O O . LEU A 1 101 ? 22.107 -3.334 0.857 1.00 93.50 101 LEU A O 1
ATOM 796 N N . VAL A 1 102 ? 20.371 -2.185 0.019 1.00 94.50 102 VAL A N 1
ATOM 797 C CA . VAL A 1 102 ? 20.775 -0.851 0.484 1.00 94.50 102 VAL A CA 1
ATOM 798 C C . VAL A 1 102 ? 19.672 -0.247 1.344 1.00 94.50 102 VAL A C 1
ATOM 800 O O . VAL A 1 102 ? 18.506 -0.285 0.967 1.00 94.50 102 VAL A O 1
ATOM 803 N N . LEU A 1 103 ? 20.040 0.341 2.482 1.00 95.81 103 LEU A N 1
ATOM 804 C CA . LEU A 1 103 ? 19.138 1.122 3.326 1.00 95.81 103 LEU A CA 1
ATOM 805 C C . LEU A 1 103 ? 19.378 2.612 3.098 1.00 95.81 103 LEU A C 1
ATOM 807 O O . LEU A 1 103 ? 20.466 3.126 3.367 1.00 95.81 103 LEU A O 1
ATOM 811 N N . LEU A 1 104 ? 18.347 3.294 2.626 1.00 94.69 104 LEU A N 1
ATOM 812 C CA . LEU A 1 104 ? 18.306 4.724 2.386 1.00 94.69 104 LEU A CA 1
ATOM 813 C C . LEU A 1 104 ? 17.494 5.398 3.494 1.00 94.69 104 LEU A C 1
ATOM 815 O O . LEU A 1 104 ? 16.272 5.281 3.545 1.00 94.69 104 LEU A O 1
ATOM 819 N N . GLU A 1 105 ? 18.179 6.100 4.389 1.00 94.25 105 GLU A N 1
ATOM 820 C CA . GLU A 1 105 ? 17.542 6.820 5.487 1.00 94.25 105 GLU A CA 1
ATOM 821 C C . GLU A 1 105 ? 17.024 8.177 5.025 1.00 94.25 105 GLU A C 1
ATOM 823 O O . GLU A 1 105 ? 17.725 8.924 4.334 1.00 94.25 105 GLU A O 1
ATOM 828 N N . ASN A 1 106 ? 15.806 8.497 5.445 1.00 93.88 106 ASN A N 1
ATOM 829 C CA . ASN A 1 106 ? 15.177 9.781 5.198 1.00 93.88 106 ASN A CA 1
ATOM 830 C C . ASN A 1 106 ? 15.710 10.847 6.165 1.00 93.88 106 ASN A C 1
ATOM 832 O O . ASN A 1 106 ? 15.526 10.779 7.383 1.00 93.88 106 ASN A O 1
ATOM 836 N N . LYS A 1 107 ? 16.358 11.874 5.613 1.00 91.94 107 LYS A N 1
ATOM 837 C CA . LYS A 1 107 ? 16.998 12.954 6.374 1.00 91.94 107 LYS A CA 1
ATOM 838 C C . LYS A 1 107 ? 16.014 13.899 7.056 1.00 91.94 107 LYS A C 1
ATOM 840 O O . LYS A 1 107 ? 16.429 14.619 7.971 1.00 91.94 107 LYS A O 1
ATOM 845 N N . LEU A 1 108 ? 14.735 13.901 6.669 1.00 89.69 108 LEU A N 1
ATOM 846 C CA . LEU A 1 108 ? 13.724 14.710 7.356 1.00 89.69 108 LEU A CA 1
ATOM 847 C C . LEU A 1 108 ? 13.610 14.334 8.838 1.00 89.69 108 LEU A C 1
ATOM 849 O O . LEU A 1 108 ? 13.418 15.224 9.658 1.00 89.69 108 LEU A O 1
ATOM 853 N N . LYS A 1 109 ? 13.909 13.080 9.210 1.00 88.06 109 LYS A N 1
ATOM 854 C CA . LYS A 1 109 ? 14.024 12.634 10.614 1.00 88.06 109 LYS A CA 1
ATOM 855 C C . LYS A 1 109 ? 14.926 13.513 11.478 1.00 88.06 109 LYS A C 1
ATOM 857 O O . LYS A 1 109 ? 14.683 13.685 12.667 1.00 88.06 109 LYS A O 1
ATOM 862 N N . ASN A 1 110 ? 16.000 14.028 10.883 1.00 83.56 110 ASN A N 1
ATOM 863 C CA . ASN A 1 110 ? 17.026 14.812 11.564 1.00 83.56 110 ASN A CA 1
ATOM 864 C C . ASN A 1 110 ? 16.847 16.319 11.324 1.00 83.56 110 ASN A C 1
ATOM 866 O O . ASN A 1 110 ? 17.642 17.127 11.809 1.00 83.56 110 ASN A O 1
ATOM 870 N N . THR A 1 111 ? 15.828 16.703 10.555 1.00 77.56 111 THR A N 1
ATOM 871 C CA . THR A 1 111 ? 15.544 18.090 10.212 1.00 77.56 111 THR A CA 1
ATOM 872 C C . THR A 1 111 ? 14.541 18.640 11.222 1.00 77.56 111 THR A C 1
ATOM 874 O O . THR A 1 111 ? 13.460 18.077 11.367 1.00 77.56 111 THR A O 1
ATOM 877 N N . PRO A 1 112 ? 14.855 19.728 11.950 1.00 65.62 112 PRO A N 1
ATOM 878 C CA . PRO A 1 112 ? 13.874 20.352 12.827 1.00 65.62 112 PRO A CA 1
ATOM 879 C C . PRO A 1 112 ? 12.630 20.743 12.024 1.00 65.62 112 PRO A C 1
ATOM 881 O O . PRO A 1 112 ? 12.770 21.375 10.979 1.00 65.62 112 PRO A O 1
ATOM 884 N N . GLU A 1 113 ? 11.428 20.459 12.530 1.00 63.12 113 GLU A N 1
ATOM 885 C CA . GLU A 1 113 ? 10.164 20.862 11.881 1.00 63.12 113 GLU A CA 1
ATOM 886 C C . GLU A 1 113 ? 10.133 22.371 11.556 1.00 63.12 113 GLU A C 1
ATOM 888 O O . GLU A 1 113 ? 9.578 22.806 10.548 1.00 63.12 113 GLU A O 1
ATOM 893 N N . SER A 1 114 ? 10.820 23.188 12.365 1.00 50.34 114 SER A N 1
ATOM 894 C CA . SER A 1 114 ? 10.971 24.634 12.165 1.00 50.34 114 SER A CA 1
ATOM 895 C C . SER A 1 114 ? 11.776 25.038 10.923 1.00 50.34 114 SER A C 1
ATOM 897 O O . SER A 1 114 ? 11.723 26.203 10.528 1.00 50.34 114 SER A O 1
ATOM 899 N N . ALA A 1 115 ? 12.514 24.114 10.303 1.00 58.06 115 ALA A N 1
ATOM 900 C CA . ALA A 1 115 ? 13.244 24.357 9.062 1.00 58.06 115 ALA A CA 1
ATOM 901 C C . ALA A 1 115 ? 12.318 24.403 7.833 1.00 58.06 115 ALA A C 1
ATOM 903 O O . ALA A 1 115 ? 12.743 24.875 6.781 1.00 58.06 115 ALA A O 1
ATOM 904 N N . GLY A 1 116 ? 11.065 23.943 7.962 1.00 59.38 116 GLY A N 1
ATOM 905 C CA . GLY A 1 116 ? 10.033 24.058 6.928 1.00 59.38 116 GLY A CA 1
ATOM 906 C C . GLY A 1 116 ? 10.291 23.251 5.651 1.00 59.38 116 GLY A C 1
ATOM 907 O O . GLY A 1 116 ? 9.587 23.458 4.666 1.00 59.38 116 GLY A O 1
ATOM 908 N N . SER A 1 117 ? 11.289 22.359 5.642 1.00 68.88 117 SER A N 1
ATOM 909 C CA . SER A 1 117 ? 11.506 21.428 4.533 1.00 68.88 117 SER A CA 1
ATOM 910 C C . SER A 1 117 ? 10.508 20.283 4.637 1.00 68.88 117 SER A C 1
ATOM 912 O O . SER A 1 117 ? 10.536 19.539 5.613 1.00 68.88 117 SER A O 1
ATOM 914 N N . THR A 1 118 ? 9.647 20.141 3.634 1.00 74.94 118 THR A N 1
ATOM 915 C CA . THR A 1 118 ? 8.700 19.021 3.503 1.00 74.94 118 THR A CA 1
ATOM 916 C C . THR A 1 118 ? 9.141 18.015 2.445 1.00 74.94 118 THR A C 1
ATOM 918 O O . THR A 1 118 ? 8.479 17.006 2.256 1.00 74.94 118 THR A O 1
ATOM 921 N N . THR A 1 119 ? 10.233 18.297 1.729 1.00 83.50 119 THR A N 1
ATOM 922 C CA . THR A 1 119 ? 10.742 17.446 0.650 1.00 83.50 119 THR A CA 1
ATOM 923 C C . THR A 1 119 ? 11.748 16.441 1.223 1.00 83.50 119 THR A C 1
ATOM 925 O O . THR A 1 119 ? 12.759 16.867 1.792 1.00 83.50 119 THR A O 1
ATOM 928 N N . PRO A 1 120 ? 11.491 15.127 1.103 1.00 87.75 120 PRO A N 1
ATOM 929 C CA . PRO A 1 120 ? 12.398 14.082 1.550 1.00 87.75 120 PRO A CA 1
ATOM 930 C C . PRO A 1 120 ? 13.733 14.124 0.811 1.00 87.75 120 PRO A C 1
ATOM 932 O O . PRO A 1 120 ? 13.784 14.269 -0.407 1.00 87.75 120 PRO A O 1
ATOM 935 N N . GLU A 1 121 ? 14.814 13.918 1.560 1.00 90.25 121 GLU A N 1
ATOM 936 C CA . GLU A 1 121 ? 16.137 13.619 1.020 1.00 90.25 121 GLU A CA 1
ATOM 937 C C . GLU A 1 121 ? 16.651 12.317 1.624 1.00 90.25 121 GLU A C 1
ATOM 939 O O . GLU A 1 121 ? 16.448 12.059 2.810 1.00 90.25 121 GLU A O 1
ATOM 944 N N . PHE A 1 122 ? 17.395 11.535 0.841 1.00 91.44 122 PHE A N 1
ATOM 945 C CA . PHE A 1 122 ? 17.832 10.203 1.252 1.00 91.44 122 PHE A CA 1
ATOM 946 C C . PHE A 1 122 ? 19.353 10.048 1.277 1.00 91.44 122 PHE A C 1
ATOM 948 O O . PHE A 1 122 ? 20.066 10.499 0.373 1.00 91.44 122 PHE A O 1
ATOM 955 N N . GLU A 1 123 ? 19.858 9.351 2.293 1.00 92.25 123 GLU A N 1
ATOM 956 C CA . GLU A 1 123 ? 21.263 8.952 2.400 1.00 92.25 123 GLU A CA 1
ATOM 957 C C . GLU A 1 123 ? 21.433 7.457 2.656 1.00 92.25 123 GLU A C 1
ATOM 959 O O . GLU A 1 123 ? 20.712 6.860 3.447 1.00 92.25 123 GLU A O 1
ATOM 964 N N . ASN A 1 124 ? 22.428 6.847 2.012 1.00 92.38 124 ASN A N 1
ATOM 965 C CA . ASN A 1 124 ? 22.780 5.456 2.276 1.00 92.38 124 ASN A CA 1
ATOM 966 C C . ASN A 1 124 ? 23.353 5.302 3.702 1.00 92.38 124 ASN A C 1
ATOM 968 O O . ASN A 1 124 ? 24.348 5.941 4.057 1.00 92.38 124 ASN A O 1
ATOM 972 N N . LYS A 1 125 ? 22.728 4.438 4.509 1.00 91.06 125 LYS A N 1
ATOM 973 C CA . LYS A 1 125 ? 23.123 4.109 5.891 1.00 91.06 125 LYS A CA 1
ATOM 974 C C . LYS A 1 125 ? 23.591 2.673 6.089 1.00 91.06 125 LYS A C 1
ATOM 976 O O . LYS A 1 125 ? 23.973 2.309 7.201 1.00 91.06 125 LYS A O 1
ATOM 981 N N . GLY A 1 126 ? 23.557 1.854 5.051 1.00 89.75 126 GLY A N 1
ATOM 982 C CA . GLY A 1 126 ? 23.968 0.465 5.135 1.00 89.75 126 GLY A CA 1
ATOM 983 C C . GLY A 1 126 ? 23.772 -0.242 3.811 1.00 89.75 126 GLY A C 1
ATOM 984 O O . GLY A 1 126 ? 22.785 -0.013 3.116 1.00 89.75 126 GLY A O 1
ATOM 985 N N . GLU A 1 127 ? 24.704 -1.129 3.488 1.00 92.69 127 GLU A N 1
ATOM 986 C CA . GLU A 1 127 ? 24.595 -2.002 2.333 1.00 92.69 127 GLU A CA 1
ATOM 987 C C . GLU A 1 127 ? 25.054 -3.418 2.676 1.00 92.69 127 GLU A C 1
ATOM 989 O O . GLU A 1 127 ? 25.966 -3.618 3.483 1.00 92.69 127 GLU A O 1
ATOM 994 N N . LYS A 1 128 ? 24.434 -4.406 2.035 1.00 91.69 128 LYS A N 1
ATOM 995 C CA . LYS A 1 128 ? 24.823 -5.809 2.116 1.00 91.69 128 LYS A CA 1
ATOM 996 C C . LYS A 1 128 ? 24.889 -6.388 0.711 1.00 91.69 128 LYS A C 1
ATOM 998 O O . LYS A 1 128 ? 23.916 -6.323 -0.034 1.00 91.69 128 LYS A O 1
ATOM 1003 N N . ASN A 1 129 ? 26.039 -6.949 0.342 1.00 89.75 129 ASN A N 1
ATOM 1004 C CA . ASN A 1 129 ? 26.170 -7.637 -0.938 1.00 89.75 129 ASN A CA 1
ATOM 1005 C C . ASN A 1 129 ? 25.497 -9.012 -0.851 1.00 89.75 129 ASN A C 1
ATOM 1007 O O . ASN A 1 129 ? 25.902 -9.827 -0.022 1.00 89.75 129 ASN A O 1
ATOM 1011 N N . LEU A 1 130 ? 24.495 -9.260 -1.696 1.00 87.19 130 LEU A N 1
ATOM 1012 C CA . LEU A 1 130 ? 23.823 -10.551 -1.762 1.00 87.19 130 LEU A CA 1
ATOM 1013 C C . LEU A 1 130 ? 24.513 -11.517 -2.746 1.00 87.19 130 LEU A C 1
ATOM 1015 O O . LEU A 1 130 ? 24.373 -12.725 -2.604 1.00 87.19 130 LEU A O 1
ATOM 1019 N N . GLU A 1 131 ? 25.338 -11.047 -3.687 1.00 79.56 131 GLU A N 1
ATOM 1020 C CA . GLU A 1 131 ? 25.998 -11.902 -4.693 1.00 79.56 131 GLU A CA 1
ATOM 1021 C C . GLU A 1 131 ? 26.832 -13.043 -4.091 1.00 79.56 131 GLU A C 1
ATOM 1023 O O . GLU A 1 131 ? 26.993 -14.085 -4.718 1.00 79.56 131 GLU A O 1
ATOM 1028 N N . SER A 1 132 ? 27.376 -12.869 -2.883 1.00 72.62 132 SER A N 1
ATOM 1029 C CA . SER A 1 132 ? 28.193 -13.891 -2.218 1.00 72.62 132 SER A CA 1
ATOM 1030 C C . SER A 1 132 ? 27.392 -15.035 -1.589 1.00 72.62 132 SER A C 1
ATOM 1032 O O . SER A 1 132 ? 27.997 -15.986 -1.093 1.00 72.62 132 SER A O 1
ATOM 1034 N N . TYR A 1 133 ? 26.062 -14.941 -1.550 1.00 76.00 133 TYR A N 1
ATOM 1035 C CA . TYR A 1 133 ? 25.208 -15.979 -0.979 1.00 76.00 133 TYR A CA 1
ATOM 1036 C C . TYR A 1 133 ? 24.926 -17.066 -2.023 1.00 76.00 133 TYR A C 1
ATOM 1038 O O . TYR A 1 133 ? 24.691 -16.776 -3.196 1.00 76.00 133 TYR A O 1
ATOM 1046 N N . THR A 1 134 ? 24.992 -18.321 -1.576 1.00 68.62 134 THR A N 1
ATOM 1047 C CA . THR A 1 134 ? 24.878 -19.527 -2.411 1.00 68.62 134 THR A CA 1
ATOM 1048 C C . THR A 1 134 ? 23.825 -20.472 -1.845 1.00 68.62 134 THR A C 1
ATOM 1050 O O . THR A 1 134 ? 23.403 -20.321 -0.695 1.00 68.62 134 THR A O 1
ATOM 1053 N N . ASP A 1 135 ? 23.425 -21.464 -2.634 1.00 63.78 135 ASP A N 1
ATOM 1054 C CA . ASP A 1 135 ? 22.361 -22.428 -2.339 1.00 63.78 135 ASP A CA 1
ATOM 1055 C C . ASP A 1 135 ? 22.670 -23.460 -1.234 1.00 63.78 135 ASP A C 1
ATOM 1057 O O . ASP A 1 135 ? 22.238 -24.602 -1.311 1.00 63.78 135 ASP A O 1
ATOM 1061 N N . GLY A 1 136 ? 23.456 -23.132 -0.206 1.00 59.69 136 GLY A N 1
ATOM 1062 C CA . GLY A 1 136 ? 23.836 -24.075 0.859 1.00 59.69 136 GLY A CA 1
ATOM 1063 C C . GLY A 1 136 ? 24.728 -25.251 0.411 1.00 59.69 136 GLY A C 1
ATOM 1064 O O . GLY A 1 136 ? 25.457 -25.796 1.240 1.00 59.69 136 GLY A O 1
ATOM 1065 N N . ASN A 1 137 ? 24.750 -25.590 -0.883 1.00 58.94 137 ASN A N 1
ATOM 1066 C CA . ASN A 1 137 ? 25.660 -26.541 -1.521 1.00 58.94 137 ASN A CA 1
ATOM 1067 C C . ASN A 1 137 ? 26.883 -25.840 -2.135 1.00 58.94 137 ASN A C 1
ATOM 1069 O O . ASN A 1 137 ? 27.811 -26.506 -2.592 1.00 58.94 137 ASN A O 1
ATOM 1073 N N . GLY A 1 138 ? 26.914 -24.504 -2.103 1.00 60.47 138 GLY A N 1
ATOM 1074 C CA . GLY A 1 138 ? 27.991 -23.697 -2.674 1.00 60.47 138 GLY A CA 1
ATOM 1075 C C . GLY A 1 138 ? 27.872 -23.504 -4.186 1.00 60.47 138 GLY A C 1
ATOM 1076 O O . GLY A 1 138 ? 28.827 -23.024 -4.800 1.00 60.47 138 GLY A O 1
ATOM 1077 N N . GLU A 1 139 ? 26.735 -23.866 -4.788 1.00 56.78 139 GLU A N 1
ATOM 1078 C CA . GLU A 1 139 ? 26.465 -23.703 -6.212 1.00 56.78 139 GLU A CA 1
ATOM 1079 C C . GLU A 1 139 ? 25.531 -22.502 -6.448 1.00 56.78 139 GLU A C 1
ATOM 1081 O O . GLU A 1 139 ? 24.553 -22.277 -5.741 1.00 56.78 139 GLU A O 1
ATOM 1086 N N . GLY A 1 140 ? 25.860 -21.688 -7.456 1.00 61.56 140 GLY A N 1
ATOM 1087 C CA . GLY A 1 140 ? 25.065 -20.524 -7.856 1.00 61.56 140 GLY A CA 1
ATOM 1088 C C . GLY A 1 140 ? 25.220 -19.297 -6.949 1.00 61.56 140 GLY A C 1
ATOM 1089 O O . GLY A 1 140 ? 25.170 -19.379 -5.729 1.00 61.56 140 GLY A O 1
ATOM 1090 N N . THR A 1 141 ? 25.394 -18.129 -7.564 1.00 73.44 141 THR A N 1
ATOM 1091 C CA . THR A 1 141 ? 25.211 -16.829 -6.906 1.00 73.44 141 THR A CA 1
ATOM 1092 C C . THR A 1 141 ? 23.822 -16.293 -7.250 1.00 73.44 141 THR A C 1
ATOM 1094 O O . THR A 1 141 ? 23.172 -16.785 -8.180 1.00 73.44 141 THR A O 1
ATOM 1097 N N . ILE A 1 142 ? 23.340 -15.286 -6.517 1.00 76.50 142 ILE A N 1
ATOM 1098 C CA . ILE A 1 142 ? 22.091 -14.595 -6.882 1.00 76.50 142 ILE A CA 1
ATOM 1099 C C . ILE A 1 142 ? 22.211 -13.968 -8.283 1.00 76.50 142 ILE A C 1
ATOM 1101 O O . ILE A 1 142 ? 21.242 -13.979 -9.032 1.00 76.50 142 ILE A O 1
ATOM 1105 N N . GLY A 1 143 ? 23.411 -13.554 -8.705 1.00 77.56 143 GLY A N 1
ATOM 1106 C CA . GLY A 1 143 ? 23.635 -12.998 -10.040 1.00 77.56 143 GLY A CA 1
ATOM 1107 C C . GLY A 1 143 ? 23.299 -11.509 -10.084 1.00 77.56 143 GLY A C 1
ATOM 1108 O O . GLY A 1 143 ? 23.789 -10.775 -9.231 1.00 77.56 143 GLY A O 1
ATOM 1109 N N . ASN A 1 144 ? 22.504 -11.076 -11.069 1.00 80.19 144 ASN A N 1
ATOM 1110 C CA . ASN A 1 144 ? 22.083 -9.682 -11.279 1.00 80.19 144 ASN A CA 1
ATOM 1111 C C . ASN A 1 144 ? 20.893 -9.268 -10.388 1.00 80.19 144 ASN A C 1
ATOM 1113 O O . ASN A 1 144 ? 20.072 -10.090 -9.979 1.00 80.19 144 ASN A O 1
ATOM 1117 N N . GLY A 1 145 ? 20.789 -7.968 -10.107 1.00 77.88 145 GLY A N 1
ATOM 1118 C CA . GLY A 1 145 ? 19.720 -7.391 -9.282 1.00 77.88 145 GLY A CA 1
ATOM 1119 C C . GLY A 1 145 ? 18.450 -7.031 -10.057 1.00 77.88 145 GLY A C 1
ATOM 1120 O O . GLY A 1 145 ? 17.483 -6.537 -9.483 1.00 77.88 145 GLY A O 1
ATOM 1121 N N . GLU A 1 146 ? 18.453 -7.260 -11.368 1.00 86.19 146 GLU A N 1
ATOM 1122 C CA . GLU A 1 146 ? 17.305 -7.068 -12.255 1.00 86.19 146 GLU A CA 1
ATOM 1123 C C . GLU A 1 146 ? 16.229 -8.096 -11.905 1.00 86.19 146 GLU A C 1
ATOM 1125 O O . GLU A 1 146 ? 16.487 -9.295 -11.976 1.00 86.19 146 GLU A O 1
ATOM 1130 N N . GLY A 1 147 ? 15.038 -7.653 -11.517 1.00 87.06 147 GLY A N 1
ATOM 1131 C CA . GLY A 1 147 ? 14.053 -8.515 -10.875 1.00 87.06 147 GLY A CA 1
ATOM 1132 C C . GLY A 1 147 ? 12.853 -7.729 -10.391 1.00 87.06 147 GLY A C 1
ATOM 1133 O O . GLY A 1 147 ? 12.435 -6.803 -11.069 1.00 87.06 147 GLY A O 1
ATOM 1134 N N . THR A 1 148 ? 12.326 -8.088 -9.227 1.00 91.12 148 THR A N 1
ATOM 1135 C CA . THR A 1 148 ? 11.370 -7.292 -8.448 1.00 91.12 148 THR A CA 1
ATOM 1136 C C . THR A 1 148 ? 11.429 -7.742 -6.983 1.00 91.12 148 THR A C 1
ATOM 1138 O O . THR A 1 148 ? 11.952 -8.821 -6.683 1.00 91.12 148 THR A O 1
ATOM 1141 N N . MET A 1 149 ? 10.954 -6.915 -6.050 1.00 93.06 149 MET A N 1
ATOM 1142 C CA . MET A 1 149 ? 10.946 -7.235 -4.620 1.00 93.06 149 MET A CA 1
ATOM 1143 C C . MET A 1 149 ? 9.640 -6.804 -3.957 1.00 93.06 149 MET A C 1
ATOM 1145 O O . MET A 1 149 ? 8.984 -5.867 -4.406 1.00 93.06 149 MET A O 1
ATOM 1149 N N . VAL A 1 150 ? 9.326 -7.445 -2.836 1.00 93.94 150 VAL A N 1
ATOM 1150 C CA . VAL A 1 150 ? 8.235 -7.070 -1.939 1.00 93.94 150 VAL A CA 1
ATOM 1151 C C . VAL A 1 150 ? 8.696 -7.188 -0.485 1.00 93.94 150 VAL A C 1
ATOM 1153 O O . VAL A 1 150 ? 9.525 -8.037 -0.152 1.00 93.94 150 VAL A O 1
ATOM 1156 N N . VAL A 1 151 ? 8.179 -6.314 0.375 1.00 94.38 151 VAL A N 1
ATOM 1157 C CA . VAL A 1 151 ? 8.461 -6.288 1.814 1.00 94.38 151 VAL A CA 1
ATOM 1158 C C . VAL A 1 151 ? 7.141 -6.307 2.570 1.00 94.38 151 VAL A C 1
ATOM 1160 O O . VAL A 1 151 ? 6.250 -5.508 2.284 1.00 94.38 151 VAL A O 1
ATOM 1163 N N . ASP A 1 152 ? 7.034 -7.207 3.541 1.00 93.50 152 ASP A N 1
ATOM 1164 C CA . ASP A 1 152 ? 5.886 -7.335 4.442 1.00 93.50 152 ASP A CA 1
ATOM 1165 C C . ASP A 1 152 ? 6.301 -8.136 5.690 1.00 93.50 152 ASP A C 1
ATOM 1167 O O . ASP A 1 152 ? 7.426 -8.626 5.767 1.00 93.50 152 ASP A O 1
ATOM 1171 N N . ASP A 1 153 ? 5.409 -8.277 6.664 1.00 92.19 153 ASP A N 1
ATOM 1172 C CA . ASP A 1 153 ? 5.561 -9.191 7.803 1.00 92.19 153 ASP A CA 1
ATOM 1173 C C . ASP A 1 153 ? 5.042 -10.586 7.412 1.00 92.19 153 ASP A C 1
ATOM 1175 O O . ASP A 1 153 ? 3.925 -10.985 7.751 1.00 92.19 153 ASP A O 1
ATOM 1179 N N . PHE A 1 154 ? 5.824 -11.303 6.600 1.00 92.94 154 PHE A N 1
ATOM 1180 C CA . PHE A 1 154 ? 5.415 -12.578 6.000 1.00 92.94 154 PHE A CA 1
ATOM 1181 C C . PHE A 1 154 ? 5.129 -13.661 7.045 1.00 92.94 154 PHE A C 1
ATOM 1183 O O . PHE A 1 154 ? 4.239 -14.488 6.845 1.00 92.94 154 PHE A O 1
ATOM 1190 N N . ASN A 1 155 ? 5.861 -13.640 8.161 1.00 90.44 155 ASN A N 1
ATOM 1191 C CA . ASN A 1 155 ? 5.803 -14.645 9.220 1.00 90.44 155 ASN A CA 1
ATOM 1192 C C . ASN A 1 155 ? 4.995 -14.209 10.465 1.00 90.44 155 ASN A C 1
ATOM 1194 O O . ASN A 1 155 ? 4.884 -14.989 11.416 1.00 90.44 155 ASN A O 1
ATOM 1198 N N . ASN A 1 156 ? 4.407 -13.006 10.453 1.00 89.19 156 ASN A N 1
ATOM 1199 C CA . ASN A 1 156 ? 3.682 -12.386 11.568 1.00 89.19 156 ASN A CA 1
ATOM 1200 C C . ASN A 1 156 ? 4.523 -12.182 12.850 1.00 89.19 156 ASN A C 1
ATOM 1202 O O . ASN A 1 156 ? 3.977 -12.220 13.963 1.00 89.19 156 ASN A O 1
ATOM 1206 N N . ASP A 1 157 ? 5.839 -11.989 12.732 1.00 90.12 157 ASP A N 1
ATOM 1207 C CA . ASP A 1 157 ? 6.736 -11.752 13.869 1.00 90.12 157 ASP A CA 1
ATOM 1208 C C . ASP A 1 157 ? 6.838 -10.270 14.282 1.00 90.12 157 ASP A C 1
ATOM 1210 O O . ASP A 1 157 ? 7.480 -9.939 15.290 1.00 90.12 157 ASP A O 1
ATOM 1214 N N . GLY A 1 158 ? 6.143 -9.383 13.562 1.00 88.75 158 GLY A N 1
ATOM 1215 C CA . GLY A 1 158 ? 6.113 -7.946 13.809 1.00 88.75 158 GLY A CA 1
ATOM 1216 C C . GLY A 1 158 ? 7.334 -7.211 13.264 1.00 88.75 158 GLY A C 1
ATOM 1217 O O . GLY A 1 158 ? 7.643 -6.113 13.743 1.00 88.75 158 GLY A O 1
ATOM 1218 N N . LYS A 1 159 ? 8.060 -7.804 12.313 1.00 92.19 159 LYS A N 1
ATOM 1219 C CA . LYS A 1 159 ? 9.224 -7.203 11.660 1.00 92.19 159 LYS A CA 1
ATOM 1220 C C . LYS A 1 159 ? 9.050 -7.193 10.149 1.00 92.19 159 LYS A C 1
ATOM 1222 O O . LYS A 1 159 ? 8.140 -7.786 9.590 1.00 92.19 159 LYS A O 1
ATOM 1227 N N . TYR A 1 160 ? 9.922 -6.437 9.489 1.00 93.38 160 TYR A N 1
ATOM 1228 C CA . TYR A 1 160 ? 9.934 -6.382 8.037 1.00 93.38 160 TYR A CA 1
ATOM 1229 C C . TYR A 1 160 ? 10.784 -7.517 7.469 1.00 93.38 160 TYR A C 1
ATOM 1231 O O . TYR A 1 160 ? 12.012 -7.523 7.631 1.00 93.38 160 TYR A O 1
ATOM 1239 N N . ASP A 1 161 ? 10.128 -8.412 6.750 1.00 95.31 161 ASP A N 1
ATOM 1240 C CA . ASP A 1 161 ? 10.749 -9.433 5.923 1.00 95.31 161 ASP A CA 1
ATOM 1241 C C . ASP A 1 161 ? 10.800 -8.956 4.466 1.00 95.31 161 ASP A C 1
ATOM 1243 O O . ASP A 1 161 ? 10.096 -8.031 4.058 1.00 95.31 161 ASP A O 1
ATOM 1247 N N . LEU A 1 162 ? 11.667 -9.566 3.665 1.00 95.50 162 LEU A N 1
ATOM 1248 C CA . LEU A 1 162 ? 11.860 -9.204 2.265 1.00 95.50 162 LEU A CA 1
ATOM 1249 C C . LEU A 1 162 ? 11.875 -10.451 1.397 1.00 95.50 162 LEU A C 1
ATOM 1251 O O . LEU A 1 162 ? 12.619 -11.394 1.669 1.00 95.50 162 LEU A O 1
ATOM 1255 N N . PHE A 1 163 ? 11.119 -10.408 0.305 1.00 95.25 163 PHE A N 1
ATOM 1256 C CA . PHE A 1 163 ? 11.195 -11.388 -0.765 1.00 95.25 163 PHE A CA 1
ATOM 1257 C C . PHE A 1 163 ? 11.636 -10.723 -2.075 1.00 95.25 163 PHE A C 1
ATOM 1259 O O . PHE A 1 163 ? 11.081 -9.709 -2.495 1.00 95.25 163 PHE A O 1
ATOM 1266 N N . PHE A 1 164 ? 12.654 -11.290 -2.720 1.00 93.31 164 PHE A N 1
ATOM 1267 C CA . PHE A 1 164 ? 13.229 -10.810 -3.977 1.00 93.31 164 PHE A CA 1
ATOM 1268 C C . PHE A 1 164 ? 13.294 -11.948 -4.988 1.00 93.31 164 PHE A C 1
ATOM 1270 O O . PHE A 1 164 ? 13.729 -13.044 -4.642 1.00 93.31 164 PHE A O 1
ATOM 1277 N N . TYR A 1 165 ? 12.919 -11.679 -6.238 1.00 92.19 165 TYR A N 1
ATOM 1278 C CA . TYR A 1 165 ? 13.039 -12.620 -7.349 1.00 92.19 165 TYR A CA 1
ATOM 1279 C C . TYR A 1 165 ? 13.608 -11.920 -8.578 1.00 92.19 165 TYR A C 1
ATOM 1281 O O . TYR A 1 165 ? 13.183 -10.813 -8.911 1.00 92.19 165 TYR A O 1
ATOM 1289 N N . ASN A 1 166 ? 14.570 -12.556 -9.248 1.00 88.94 166 ASN A N 1
ATOM 1290 C CA . ASN A 1 166 ? 15.340 -11.924 -10.313 1.00 88.94 166 ASN A CA 1
ATOM 1291 C C . ASN A 1 166 ? 15.237 -12.613 -11.679 1.00 88.94 166 ASN A C 1
ATOM 1293 O O . ASN A 1 166 ? 14.803 -13.756 -11.819 1.00 88.94 166 ASN A O 1
ATOM 1297 N N . SER A 1 167 ? 15.702 -11.894 -12.695 1.00 87.62 167 SER A N 1
ATOM 1298 C CA . SER A 1 167 ? 15.793 -12.310 -14.101 1.00 87.62 167 SER A CA 1
ATOM 1299 C C . SER A 1 167 ? 16.683 -13.537 -14.338 1.00 87.62 167 SER A C 1
ATOM 1301 O O . SER A 1 167 ? 16.545 -14.231 -15.345 1.00 87.62 167 SER A O 1
ATOM 1303 N N . SER A 1 168 ? 17.558 -13.870 -13.384 1.00 87.19 168 SER A N 1
ATOM 1304 C CA . SER A 1 168 ? 18.358 -15.102 -13.377 1.00 87.19 168 SER A CA 1
ATOM 1305 C C . SER A 1 168 ? 17.624 -16.303 -12.753 1.00 87.19 168 SER A C 1
ATOM 1307 O O . SER A 1 168 ? 18.242 -17.346 -12.514 1.00 87.19 168 SER A O 1
ATOM 1309 N N . LYS A 1 169 ? 16.313 -16.175 -12.497 1.00 88.94 169 LYS A N 1
ATOM 1310 C CA . LYS A 1 169 ? 15.443 -17.161 -11.833 1.00 88.94 169 LYS A CA 1
ATOM 1311 C C . LYS A 1 169 ? 15.855 -17.497 -10.401 1.00 88.94 169 LYS A C 1
ATOM 1313 O O . LYS A 1 169 ? 15.612 -18.607 -9.924 1.00 88.94 169 LYS A O 1
ATOM 1318 N N . LYS A 1 170 ? 16.478 -16.552 -9.702 1.00 89.00 170 LYS A N 1
ATOM 1319 C CA . LYS A 1 170 ? 16.905 -16.711 -8.311 1.00 89.00 170 LYS A CA 1
ATOM 1320 C C . LYS A 1 170 ? 15.959 -15.955 -7.396 1.00 89.00 170 LYS A C 1
ATOM 1322 O O . LYS A 1 170 ? 15.639 -14.799 -7.664 1.00 89.00 170 LYS A O 1
ATOM 1327 N N . ALA A 1 171 ? 15.532 -16.609 -6.323 1.00 90.56 171 ALA A N 1
ATOM 1328 C CA . ALA A 1 171 ? 14.714 -16.009 -5.280 1.00 90.56 171 ALA A CA 1
ATOM 1329 C C . ALA A 1 171 ? 15.463 -15.965 -3.947 1.00 90.56 171 ALA A C 1
ATOM 1331 O O . ALA A 1 171 ? 16.272 -16.841 -3.634 1.00 90.56 171 ALA A O 1
ATOM 1332 N N . VAL A 1 172 ? 15.173 -14.937 -3.158 1.00 91.69 172 VAL A N 1
ATOM 1333 C CA . VAL A 1 172 ? 15.750 -14.713 -1.837 1.00 91.69 172 VAL A CA 1
ATOM 1334 C C . VAL A 1 172 ? 14.640 -14.310 -0.888 1.00 91.69 172 VAL A C 1
ATOM 1336 O O . VAL A 1 172 ? 13.887 -13.385 -1.179 1.00 91.69 172 VAL A O 1
ATOM 1339 N N . PHE A 1 173 ? 14.581 -14.974 0.259 1.00 94.25 173 PHE A N 1
ATOM 1340 C CA . PHE A 1 173 ? 13.780 -14.548 1.397 1.00 94.25 173 PHE A CA 1
ATOM 1341 C C . PHE A 1 173 ? 14.716 -14.129 2.528 1.00 94.25 173 PHE A C 1
ATOM 1343 O O . PHE A 1 173 ? 15.653 -14.860 2.855 1.00 94.25 173 PHE A O 1
ATOM 1350 N N . ILE A 1 174 ? 14.492 -12.955 3.108 1.00 94.31 174 ILE A N 1
ATOM 1351 C CA . ILE A 1 174 ? 15.267 -12.433 4.234 1.00 94.31 174 ILE A CA 1
ATOM 1352 C C . ILE A 1 174 ? 14.292 -12.094 5.351 1.00 94.31 174 ILE A C 1
ATOM 1354 O O . ILE A 1 174 ? 13.522 -11.146 5.206 1.00 94.31 174 ILE A O 1
ATOM 1358 N N . SER A 1 175 ? 14.362 -12.820 6.466 1.00 94.19 175 SER A N 1
ATOM 1359 C CA . SER A 1 175 ? 13.628 -12.421 7.664 1.00 94.19 175 SER A CA 1
ATOM 1360 C C . SER A 1 175 ? 14.342 -11.287 8.399 1.00 94.19 175 SER A C 1
ATOM 1362 O O . SER A 1 175 ? 15.573 -11.309 8.511 1.00 94.19 175 SER A O 1
ATOM 1364 N N . ASP A 1 176 ? 13.593 -10.302 8.905 1.00 93.50 176 ASP A N 1
ATOM 1365 C CA . ASP A 1 176 ? 14.133 -9.116 9.597 1.00 93.50 176 ASP A CA 1
ATOM 1366 C C . ASP A 1 176 ? 15.269 -8.443 8.794 1.00 93.50 176 ASP A C 1
ATOM 1368 O O . ASP A 1 176 ? 16.424 -8.335 9.241 1.00 93.50 176 ASP A O 1
ATOM 1372 N N . PHE A 1 177 ? 14.964 -8.004 7.565 1.00 93.69 177 PHE A N 1
ATOM 1373 C CA . PHE A 1 177 ? 15.989 -7.523 6.629 1.00 93.69 177 PHE A CA 1
ATOM 1374 C C . PHE A 1 177 ? 16.755 -6.301 7.171 1.00 93.69 177 PHE A C 1
ATOM 1376 O O . PHE A 1 177 ? 17.929 -6.087 6.852 1.00 93.69 177 PHE A O 1
ATOM 1383 N N . VAL A 1 178 ? 16.113 -5.493 8.023 1.00 92.50 178 VAL A N 1
ATOM 1384 C CA . VAL A 1 178 ? 16.735 -4.318 8.647 1.00 92.50 178 VAL A CA 1
ATOM 1385 C C . VAL A 1 178 ? 17.885 -4.747 9.561 1.00 92.50 178 VAL A C 1
ATOM 1387 O O . VAL A 1 178 ? 18.981 -4.177 9.487 1.00 92.50 178 VAL A O 1
ATOM 1390 N N . SER A 1 179 ? 17.671 -5.763 10.404 1.00 91.88 179 SER A N 1
ATOM 1391 C CA . SER A 1 179 ? 18.735 -6.324 11.245 1.00 91.88 179 SER A CA 1
ATOM 1392 C C . SER A 1 179 ? 19.792 -7.051 10.420 1.00 91.88 179 SER A C 1
ATOM 1394 O O . SER A 1 179 ? 20.976 -6.967 10.760 1.00 91.88 179 SER A O 1
ATOM 1396 N N . PHE A 1 180 ? 19.395 -7.698 9.323 1.00 90.69 180 PHE A N 1
ATOM 1397 C CA . PHE A 1 180 ? 20.313 -8.336 8.379 1.00 90.69 180 PHE A CA 1
ATOM 1398 C C . PHE A 1 180 ? 21.319 -7.368 7.767 1.00 90.69 180 PHE A C 1
ATOM 1400 O O . PHE A 1 180 ? 22.518 -7.649 7.773 1.00 90.69 180 PHE A O 1
ATOM 1407 N N . VAL A 1 181 ? 20.879 -6.187 7.330 1.00 89.69 181 VAL A N 1
ATOM 1408 C CA . VAL A 1 181 ? 21.807 -5.186 6.784 1.00 89.69 181 VAL A CA 1
ATOM 1409 C C . VAL A 1 181 ? 22.627 -4.501 7.882 1.00 89.69 181 VAL A C 1
ATOM 1411 O O . VAL A 1 181 ? 23.825 -4.289 7.708 1.00 89.69 181 VAL A O 1
ATOM 1414 N N . LYS A 1 182 ? 22.017 -4.133 9.019 1.00 88.94 182 LYS A N 1
ATOM 1415 C CA . LYS A 1 182 ? 22.683 -3.284 10.031 1.00 88.94 182 LYS A CA 1
ATOM 1416 C C . LYS A 1 182 ? 23.563 -4.043 11.028 1.00 88.94 182 LYS A C 1
ATOM 1418 O O . LYS A 1 182 ? 24.446 -3.429 11.627 1.00 88.94 182 LYS A O 1
ATOM 1423 N N . ARG A 1 183 ? 23.268 -5.314 11.315 1.00 85.38 183 ARG A N 1
ATOM 1424 C CA . ARG A 1 183 ? 23.821 -6.033 12.482 1.00 85.38 183 ARG A CA 1
ATOM 1425 C C . ARG A 1 183 ? 24.178 -7.496 12.211 1.00 85.38 183 ARG A C 1
ATOM 1427 O O . ARG A 1 183 ? 24.447 -8.210 13.172 1.00 85.38 183 ARG A O 1
ATOM 1434 N N . ASP A 1 184 ? 24.145 -7.939 10.953 1.00 79.94 184 ASP A N 1
ATOM 1435 C CA . ASP A 1 184 ? 24.266 -9.358 10.583 1.00 79.94 184 ASP A CA 1
ATOM 1436 C C . ASP A 1 184 ? 23.248 -10.262 11.320 1.00 79.94 184 ASP A C 1
ATOM 1438 O O . ASP A 1 184 ? 23.531 -11.421 11.621 1.00 79.94 184 ASP A O 1
ATOM 1442 N N . GLY A 1 185 ? 22.072 -9.711 11.658 1.00 72.00 185 GLY A N 1
ATOM 1443 C CA . GLY A 1 185 ? 20.925 -10.460 12.188 1.00 72.00 185 GLY A CA 1
ATOM 1444 C C . GLY A 1 185 ? 20.034 -11.026 11.074 1.00 72.00 185 GLY A C 1
ATOM 1445 O O . GLY A 1 185 ? 20.375 -10.917 9.906 1.00 72.00 185 GLY A O 1
ATOM 1446 N N . GLY A 1 186 ? 18.880 -11.606 11.411 1.00 78.69 186 GLY A N 1
ATOM 1447 C CA . GLY A 1 186 ? 17.952 -12.150 10.406 1.00 78.69 186 GLY A CA 1
ATOM 1448 C C . GLY A 1 186 ? 18.439 -13.438 9.728 1.00 78.69 186 GLY A C 1
ATOM 1449 O O . GLY A 1 186 ? 19.595 -13.841 9.876 1.00 78.69 186 GLY A O 1
ATOM 1450 N N . ASN A 1 187 ? 17.546 -14.106 8.996 1.00 85.50 187 ASN A N 1
ATOM 1451 C CA . ASN A 1 187 ? 17.860 -15.333 8.261 1.00 85.50 187 ASN A CA 1
ATOM 1452 C C . ASN A 1 187 ? 17.646 -15.117 6.766 1.00 85.50 187 ASN A C 1
ATOM 1454 O O . ASN A 1 187 ? 16.578 -14.684 6.350 1.00 85.50 187 ASN A O 1
ATOM 1458 N N . LEU A 1 188 ? 18.646 -15.475 5.959 1.00 89.94 188 LEU A N 1
ATOM 1459 C CA . LEU A 1 188 ? 18.533 -15.485 4.504 1.00 89.94 188 LEU A CA 1
ATOM 1460 C C . LEU A 1 188 ? 18.309 -16.914 4.015 1.00 89.94 188 LEU A C 1
ATOM 1462 O O . LEU A 1 188 ? 19.063 -17.823 4.370 1.00 89.94 188 LEU A O 1
ATOM 1466 N N . LYS A 1 189 ? 17.315 -17.091 3.150 1.00 89.56 189 LYS A N 1
ATOM 1467 C CA . LYS A 1 189 ? 17.072 -18.313 2.386 1.00 89.56 189 LYS A CA 1
ATOM 1468 C C . LYS A 1 189 ? 17.150 -18.007 0.901 1.00 89.56 189 LYS A C 1
ATOM 1470 O O . LYS A 1 189 ? 16.700 -16.959 0.447 1.00 89.56 189 LYS A O 1
ATOM 1475 N N . TYR A 1 190 ? 17.759 -18.926 0.167 1.00 87.06 190 TYR A N 1
ATOM 1476 C CA . TYR A 1 190 ? 18.021 -18.807 -1.260 1.00 87.06 190 TYR A CA 1
ATOM 1477 C C . TYR A 1 190 ? 17.328 -19.937 -2.013 1.00 87.06 190 TYR A C 1
ATOM 1479 O O . TYR A 1 190 ? 17.349 -21.088 -1.569 1.00 87.06 190 TYR A O 1
ATOM 1487 N N . TYR A 1 191 ? 16.784 -19.607 -3.181 1.00 84.81 191 TYR A N 1
ATOM 1488 C CA . TYR A 1 191 ? 16.072 -20.533 -4.047 1.00 84.81 191 TYR A CA 1
ATOM 1489 C C . TYR A 1 191 ? 16.515 -20.385 -5.496 1.00 84.81 191 TYR A C 1
ATOM 1491 O O . TYR A 1 191 ? 16.639 -19.275 -6.017 1.00 84.81 191 TYR A O 1
ATOM 1499 N N . ASP A 1 192 ? 16.680 -21.524 -6.162 1.00 85.75 192 ASP A N 1
ATOM 1500 C CA . ASP A 1 192 ? 16.870 -21.589 -7.603 1.00 85.75 192 ASP A CA 1
ATOM 1501 C C . ASP A 1 192 ? 15.606 -22.117 -8.289 1.00 85.75 192 ASP A C 1
ATOM 1503 O O . ASP A 1 192 ? 15.243 -23.284 -8.137 1.00 85.75 192 ASP A O 1
ATOM 1507 N N . VAL A 1 193 ? 14.927 -21.263 -9.052 1.00 84.94 193 VAL A N 1
ATOM 1508 C CA . VAL A 1 193 ? 13.595 -21.539 -9.612 1.00 84.94 193 VAL A CA 1
ATOM 1509 C C . VAL A 1 193 ? 13.716 -21.961 -11.080 1.00 84.94 193 VAL A C 1
ATOM 1511 O O . VAL A 1 193 ? 13.151 -21.355 -11.988 1.00 84.94 193 VAL A O 1
ATOM 1514 N N . GLN A 1 194 ? 14.496 -23.017 -11.337 1.00 73.50 194 GLN A N 1
ATOM 1515 C CA . GLN A 1 194 ? 14.786 -23.500 -12.702 1.00 73.50 194 GLN A CA 1
ATOM 1516 C C . GLN A 1 194 ? 13.661 -24.332 -13.328 1.00 73.50 194 GLN A C 1
ATOM 1518 O O . GLN A 1 194 ? 13.644 -24.515 -14.542 1.00 73.50 194 GLN A O 1
ATOM 1523 N N . ASN A 1 195 ? 12.723 -24.844 -12.526 1.00 70.25 195 ASN A N 1
ATOM 1524 C CA . ASN A 1 195 ? 11.674 -25.754 -13.005 1.00 70.25 195 ASN A CA 1
ATOM 1525 C C . ASN A 1 195 ? 10.579 -25.064 -13.839 1.00 70.25 195 ASN A C 1
ATOM 1527 O O . ASN A 1 195 ? 9.704 -25.744 -14.372 1.00 70.25 195 ASN A O 1
ATOM 1531 N N . GLN A 1 196 ? 10.626 -23.737 -13.961 1.00 77.56 196 GLN A N 1
ATOM 1532 C CA . GLN A 1 196 ? 9.696 -22.950 -14.766 1.00 77.56 196 GLN A CA 1
ATOM 1533 C C . GLN A 1 196 ? 10.291 -22.630 -16.145 1.00 77.56 196 GLN A C 1
ATOM 1535 O O . GLN A 1 196 ? 11.515 -22.584 -16.317 1.00 77.56 196 GLN A O 1
ATOM 1540 N N . ASP A 1 197 ? 9.438 -22.399 -17.148 1.00 85.75 197 ASP A N 1
ATOM 1541 C CA . ASP A 1 197 ? 9.891 -22.091 -18.511 1.00 85.75 197 ASP A CA 1
ATOM 1542 C C . ASP A 1 197 ? 10.682 -20.775 -18.606 1.00 85.75 197 ASP A C 1
ATOM 1544 O O . ASP A 1 197 ? 10.810 -20.015 -17.649 1.00 85.75 197 ASP A O 1
ATOM 1548 N N . GLU A 1 198 ? 11.299 -20.517 -19.759 1.00 85.50 198 GLU A N 1
ATOM 1549 C CA . GLU A 1 198 ? 12.149 -19.339 -19.968 1.00 85.50 198 GLU A CA 1
ATOM 1550 C C . GLU A 1 198 ? 11.421 -18.005 -19.756 1.00 85.50 198 GLU A C 1
ATOM 1552 O O . GLU A 1 198 ? 12.094 -17.022 -19.458 1.00 85.50 198 GLU A O 1
ATOM 1557 N N . ASP A 1 199 ? 10.092 -17.963 -19.907 1.00 86.19 199 ASP A N 1
ATOM 1558 C CA . ASP A 1 199 ? 9.276 -16.761 -19.743 1.00 86.19 199 ASP A CA 1
ATOM 1559 C C . ASP A 1 199 ? 8.832 -16.509 -18.294 1.00 86.19 199 ASP A C 1
ATOM 1561 O O . ASP A 1 199 ? 8.238 -15.473 -18.014 1.00 86.19 199 ASP A O 1
ATOM 1565 N N . PHE A 1 200 ? 9.143 -17.405 -17.359 1.00 89.88 200 PHE A N 1
ATOM 1566 C CA . PHE A 1 200 ? 8.932 -17.176 -15.931 1.00 89.88 200 PHE A CA 1
ATOM 1567 C C . PHE A 1 200 ? 10.077 -16.339 -15.347 1.00 89.88 200 PHE A C 1
ATOM 1569 O O . PHE A 1 200 ? 10.908 -16.845 -14.600 1.00 89.88 200 PHE A O 1
ATOM 1576 N N . ILE A 1 201 ? 10.177 -15.083 -15.781 1.00 88.00 201 ILE A N 1
ATOM 1577 C CA . ILE A 1 201 ? 11.101 -14.064 -15.267 1.00 88.00 201 ILE A CA 1
ATOM 1578 C C . ILE A 1 201 ? 10.476 -12.676 -15.426 1.00 88.00 201 ILE A C 1
ATOM 1580 O O . ILE A 1 201 ? 9.552 -12.501 -16.222 1.00 88.00 201 ILE A O 1
ATOM 1584 N N . THR A 1 202 ? 10.999 -11.685 -14.703 1.00 81.69 202 THR A N 1
ATOM 1585 C CA . THR A 1 202 ? 10.732 -10.268 -14.972 1.00 81.69 202 THR A CA 1
ATOM 1586 C C . THR A 1 202 ? 12.050 -9.520 -15.145 1.00 81.69 202 THR A C 1
ATOM 1588 O O . THR A 1 202 ? 12.987 -9.729 -14.370 1.00 81.69 202 THR A O 1
ATOM 1591 N N . ASP A 1 203 ? 12.108 -8.664 -16.166 1.00 77.12 203 ASP A N 1
ATOM 1592 C CA . ASP A 1 203 ? 13.301 -7.916 -16.550 1.00 77.12 203 ASP A CA 1
ATOM 1593 C C . ASP A 1 203 ? 13.012 -6.409 -16.492 1.00 77.12 203 ASP A C 1
ATOM 1595 O O . ASP A 1 203 ? 12.118 -5.894 -17.178 1.00 77.12 203 ASP A O 1
ATOM 1599 N N . TRP A 1 204 ? 13.833 -5.688 -15.721 1.00 71.31 204 TRP A N 1
ATOM 1600 C CA . TRP A 1 204 ? 13.851 -4.220 -15.662 1.00 71.31 204 TRP A CA 1
ATOM 1601 C C . TRP A 1 204 ? 12.520 -3.571 -15.213 1.00 71.31 204 TRP A C 1
ATOM 1603 O O . TRP A 1 204 ? 12.150 -2.513 -15.711 1.00 71.31 204 TRP A O 1
ATOM 1613 N N . THR A 1 205 ? 11.766 -4.179 -14.288 1.00 71.50 205 THR A N 1
ATOM 1614 C CA . THR A 1 205 ? 10.512 -3.581 -13.777 1.00 71.50 205 THR A CA 1
ATOM 1615 C C . THR A 1 205 ? 10.422 -3.558 -12.272 1.00 71.50 205 THR A C 1
ATOM 1617 O O . THR A 1 205 ? 10.658 -4.574 -11.631 1.00 71.50 205 THR A O 1
ATOM 1620 N N . VAL A 1 206 ? 9.928 -2.460 -11.719 1.00 72.00 206 VAL A N 1
ATOM 1621 C CA . VAL A 1 206 ? 9.875 -2.264 -10.267 1.00 72.00 206 VAL A CA 1
ATOM 1622 C C . VAL A 1 206 ? 8.699 -2.990 -9.622 1.00 72.00 206 VAL A C 1
ATOM 1624 O O . VAL A 1 206 ? 8.834 -3.594 -8.562 1.00 72.00 206 VAL A O 1
ATOM 1627 N N . SER A 1 207 ? 7.528 -2.939 -10.257 1.00 85.12 207 SER A N 1
ATOM 1628 C CA . SER A 1 207 ? 6.261 -3.394 -9.681 1.00 85.12 207 SER A CA 1
ATOM 1629 C C . SER A 1 207 ? 5.759 -4.646 -10.397 1.00 85.12 207 SER A C 1
ATOM 1631 O O . SER A 1 207 ? 4.919 -4.550 -11.284 1.00 85.12 207 SER A O 1
ATOM 1633 N N . ALA A 1 208 ? 6.298 -5.814 -10.055 1.00 92.50 208 ALA A N 1
ATOM 1634 C CA . ALA A 1 208 ? 5.815 -7.103 -10.563 1.00 92.50 208 ALA A CA 1
ATOM 1635 C C . ALA A 1 208 ? 5.577 -8.124 -9.435 1.00 92.50 208 ALA A C 1
ATOM 1637 O O . ALA A 1 208 ? 5.414 -9.314 -9.704 1.00 92.50 208 ALA A O 1
ATOM 1638 N N . MET A 1 209 ? 5.553 -7.666 -8.178 1.00 94.00 209 MET A N 1
ATOM 1639 C CA . MET A 1 209 ? 5.180 -8.456 -7.006 1.00 94.00 209 MET A CA 1
ATOM 1640 C C . MET A 1 209 ? 4.379 -7.627 -6.002 1.00 94.00 209 MET A C 1
ATOM 1642 O O . MET A 1 209 ? 4.640 -6.437 -5.821 1.00 94.00 209 MET A O 1
ATOM 1646 N N . VAL A 1 210 ? 3.446 -8.291 -5.320 1.00 94.81 210 VAL A N 1
ATOM 1647 C CA . VAL A 1 210 ? 2.695 -7.770 -4.167 1.00 94.81 210 VAL A CA 1
ATOM 1648 C C . VAL A 1 210 ? 2.546 -8.865 -3.111 1.00 94.81 210 VAL A C 1
ATOM 1650 O O . VAL A 1 210 ? 2.604 -10.053 -3.440 1.00 94.81 210 VAL A O 1
ATOM 1653 N N . SER A 1 211 ? 2.336 -8.478 -1.854 1.00 94.12 211 SER A N 1
ATOM 1654 C CA . SER A 1 211 ? 2.064 -9.398 -0.748 1.00 94.12 211 SER A CA 1
ATOM 1655 C C . SER A 1 211 ? 0.569 -9.435 -0.426 1.00 94.12 211 SER A C 1
ATOM 1657 O O . SER A 1 211 ? -0.098 -8.401 -0.359 1.00 94.12 211 SER A O 1
ATOM 1659 N N . PHE A 1 212 ? 0.015 -10.632 -0.231 1.00 91.62 212 PHE A N 1
ATOM 1660 C CA . PHE A 1 212 ? -1.399 -10.815 0.100 1.00 91.62 212 PHE A CA 1
ATOM 1661 C C . PHE A 1 212 ? -1.662 -12.194 0.706 1.00 91.62 212 PHE A C 1
ATOM 1663 O O . PHE A 1 212 ? -1.127 -13.173 0.216 1.00 91.62 212 PHE A O 1
ATOM 1670 N N . ASP A 1 213 ? -2.514 -12.291 1.729 1.00 88.75 213 ASP A N 1
ATOM 1671 C CA . ASP A 1 213 ? -2.980 -13.579 2.282 1.00 88.75 213 ASP A CA 1
ATOM 1672 C C . ASP A 1 213 ? -3.992 -14.217 1.310 1.00 88.75 213 ASP A C 1
ATOM 1674 O O . ASP A 1 213 ? -5.204 -13.994 1.404 1.00 88.75 213 ASP A O 1
ATOM 1678 N N . TYR A 1 214 ? -3.489 -14.933 0.301 1.00 90.00 214 TYR A N 1
ATOM 1679 C CA . TYR A 1 214 ? -4.300 -15.437 -0.805 1.00 90.00 214 TYR A CA 1
ATOM 1680 C C . TYR A 1 214 ? -5.089 -16.684 -0.405 1.00 90.00 214 TYR A C 1
ATOM 1682 O O . TYR A 1 214 ? -6.249 -16.843 -0.803 1.00 90.00 214 TYR A O 1
ATOM 1690 N N . ASN A 1 215 ? -4.469 -17.590 0.354 1.00 86.19 215 ASN A N 1
ATOM 1691 C CA . ASN A 1 215 ? -5.106 -18.837 0.786 1.00 86.19 215 ASN A CA 1
ATOM 1692 C C . ASN A 1 215 ? -5.934 -18.692 2.083 1.00 86.19 215 ASN A C 1
ATOM 1694 O O . ASN A 1 215 ? -6.722 -19.593 2.395 1.00 86.19 215 ASN A O 1
ATOM 1698 N N . GLY A 1 216 ? -5.827 -17.565 2.793 1.00 81.75 216 GLY A N 1
ATOM 1699 C CA . GLY A 1 216 ? -6.548 -17.305 4.032 1.00 81.75 216 GLY A CA 1
ATOM 1700 C C . GLY A 1 216 ? -5.938 -17.975 5.264 1.00 81.75 216 GLY A C 1
ATOM 1701 O O . GLY A 1 216 ? -6.655 -18.120 6.256 1.00 81.75 216 GLY A O 1
ATOM 1702 N N . ASP A 1 217 ? -4.693 -18.448 5.215 1.00 83.12 217 ASP A N 1
ATOM 1703 C CA . ASP A 1 217 ? -4.039 -19.135 6.335 1.00 83.12 217 ASP A CA 1
ATOM 1704 C C . ASP A 1 217 ? -3.513 -18.177 7.418 1.00 83.12 217 ASP A C 1
ATOM 1706 O O . ASP A 1 217 ? -3.174 -18.617 8.520 1.00 83.12 217 ASP A O 1
ATOM 1710 N N . GLY A 1 218 ? -3.556 -16.870 7.143 1.00 81.31 218 GLY A N 1
ATOM 1711 C CA . GLY A 1 218 ? -3.144 -15.811 8.055 1.00 81.31 218 GLY A CA 1
ATOM 1712 C C . GLY A 1 218 ? -1.699 -15.355 7.864 1.00 81.31 218 GLY A C 1
ATOM 1713 O O . GLY A 1 218 ? -1.303 -14.391 8.519 1.00 81.31 218 GLY A O 1
ATOM 1714 N N . TYR A 1 219 ? -0.934 -15.985 6.976 1.00 88.81 219 TYR A N 1
ATOM 1715 C CA . TYR A 1 219 ? 0.378 -15.530 6.528 1.00 88.81 219 TYR A CA 1
ATOM 1716 C C . TYR A 1 219 ? 0.250 -14.766 5.207 1.00 88.81 219 TYR A C 1
ATOM 1718 O O . TYR A 1 219 ? -0.775 -14.810 4.526 1.00 88.81 219 TYR A O 1
ATOM 1726 N N . LYS A 1 220 ? 1.265 -13.974 4.860 1.00 91.31 220 LYS A N 1
ATOM 1727 C CA . LYS A 1 220 ? 1.269 -13.263 3.576 1.00 91.31 220 LYS A CA 1
ATOM 1728 C C . LYS A 1 220 ? 1.845 -14.171 2.503 1.00 91.31 220 LYS A C 1
ATOM 1730 O O . LYS A 1 220 ? 2.935 -14.692 2.672 1.00 91.31 220 LYS A O 1
ATOM 1735 N N . ASP A 1 221 ? 1.162 -14.291 1.378 1.00 94.38 221 ASP A N 1
ATOM 1736 C CA . ASP A 1 221 ? 1.686 -14.923 0.171 1.00 94.38 221 ASP A CA 1
ATOM 1737 C C . ASP A 1 221 ? 2.253 -13.861 -0.776 1.00 94.38 221 ASP A C 1
ATOM 1739 O O . ASP A 1 221 ? 2.054 -12.657 -0.585 1.00 94.38 221 ASP A O 1
ATOM 1743 N N . VAL A 1 222 ? 2.936 -14.299 -1.832 1.00 95.88 222 VAL A N 1
ATOM 1744 C CA . VAL A 1 222 ? 3.410 -13.423 -2.909 1.00 95.88 222 VAL A CA 1
ATOM 1745 C C . VAL A 1 222 ? 2.586 -13.668 -4.164 1.00 95.88 222 VAL A C 1
ATOM 1747 O O . VAL A 1 222 ? 2.499 -14.795 -4.649 1.00 95.88 222 VAL A O 1
ATOM 1750 N N . ILE A 1 223 ? 2.026 -12.603 -4.733 1.00 96.31 223 ILE A N 1
ATOM 1751 C CA . ILE A 1 223 ? 1.487 -12.617 -6.094 1.00 96.31 223 ILE A CA 1
ATOM 1752 C C . ILE A 1 223 ? 2.554 -12.023 -7.013 1.00 96.31 223 ILE A C 1
ATOM 1754 O O . ILE A 1 223 ? 3.110 -10.969 -6.713 1.00 96.31 223 ILE A O 1
ATOM 1758 N N . TYR A 1 224 ? 2.843 -12.700 -8.121 1.00 95.44 224 TYR A N 1
ATOM 1759 C CA . TYR A 1 224 ? 3.916 -12.371 -9.062 1.00 95.44 224 TYR A CA 1
ATOM 1760 C C . TYR A 1 224 ? 3.400 -12.366 -10.502 1.00 95.44 224 TYR A C 1
ATOM 1762 O O . TYR A 1 224 ? 2.588 -13.216 -10.859 1.00 95.44 224 TYR A O 1
ATOM 1770 N N . ALA A 1 225 ? 3.902 -11.461 -11.343 1.00 94.00 225 ALA A N 1
ATOM 1771 C CA . ALA A 1 225 ? 3.625 -11.454 -12.776 1.00 94.00 225 ALA A CA 1
ATOM 1772 C C . ALA A 1 225 ? 4.915 -11.615 -13.578 1.00 94.00 225 ALA A C 1
ATOM 1774 O O . ALA A 1 225 ? 5.904 -10.924 -13.336 1.00 94.00 225 ALA A O 1
ATOM 1775 N N . ASP A 1 226 ? 4.892 -12.521 -14.550 1.00 91.44 226 ASP A N 1
ATOM 1776 C CA . ASP A 1 226 ? 6.047 -12.788 -15.401 1.00 91.44 226 ASP A CA 1
ATOM 1777 C C . ASP A 1 226 ? 5.988 -12.058 -16.749 1.00 91.44 226 ASP A C 1
ATOM 1779 O O . ASP A 1 226 ? 4.992 -11.425 -17.114 1.00 91.44 226 ASP A O 1
ATOM 1783 N N . ARG A 1 227 ? 7.065 -12.161 -17.537 1.00 87.75 227 ARG A N 1
ATOM 1784 C CA . ARG A 1 227 ? 7.158 -11.517 -18.855 1.00 87.75 227 ARG A CA 1
ATOM 1785 C C . ARG A 1 227 ? 6.161 -12.034 -19.890 1.00 87.75 227 ARG A C 1
ATOM 1787 O O . ARG A 1 227 ? 6.017 -11.412 -20.948 1.00 87.75 227 ARG A O 1
ATOM 1794 N N . ALA A 1 228 ? 5.500 -13.158 -19.614 1.00 87.94 228 ALA A N 1
ATOM 1795 C CA . ALA A 1 228 ? 4.471 -13.742 -20.456 1.00 87.94 228 ALA A CA 1
ATOM 1796 C C . ALA A 1 228 ? 3.043 -13.289 -20.080 1.00 87.94 228 ALA A C 1
ATOM 1798 O O . ALA A 1 228 ? 2.076 -13.867 -20.576 1.00 87.94 228 ALA A O 1
ATOM 1799 N N . GLY A 1 229 ? 2.868 -12.277 -19.224 1.00 90.00 229 GLY A N 1
ATOM 1800 C CA . GLY A 1 229 ? 1.520 -11.840 -18.842 1.00 90.00 229 GLY A CA 1
ATOM 1801 C C . GLY A 1 229 ? 0.766 -12.889 -18.027 1.00 90.00 229 GLY A C 1
ATOM 1802 O O . GLY A 1 229 ? -0.466 -12.917 -18.040 1.00 90.00 229 GLY A O 1
ATOM 1803 N N . ARG A 1 230 ? 1.499 -13.773 -17.343 1.00 93.12 230 ARG A N 1
ATOM 1804 C CA . ARG A 1 230 ? 0.940 -14.775 -16.437 1.00 93.12 230 ARG A CA 1
ATOM 1805 C C . ARG A 1 230 ? 1.120 -14.309 -15.006 1.00 93.12 230 ARG A C 1
ATOM 1807 O O . ARG A 1 230 ? 2.192 -13.834 -14.634 1.00 93.12 230 ARG A O 1
ATOM 1814 N N . PHE A 1 231 ? 0.074 -14.490 -14.214 1.00 95.62 231 PHE A N 1
ATOM 1815 C CA . PHE A 1 231 ? 0.049 -14.156 -12.799 1.00 95.62 231 PHE A CA 1
ATOM 1816 C C . PHE A 1 231 ? 0.118 -15.433 -11.981 1.00 95.62 231 PHE A C 1
ATOM 1818 O O . PHE A 1 231 ? -0.554 -16.418 -12.289 1.00 95.62 231 PHE A O 1
ATOM 1825 N N . TRP A 1 232 ? 0.913 -15.411 -10.925 1.00 95.12 232 TRP A N 1
ATOM 1826 C CA . TRP A 1 232 ? 1.263 -16.567 -10.120 1.00 95.12 232 TRP A CA 1
ATOM 1827 C C . TRP A 1 232 ? 1.120 -16.248 -8.640 1.00 95.12 232 TRP A C 1
ATOM 1829 O O . TRP A 1 232 ? 1.277 -15.099 -8.241 1.00 95.12 232 TRP A O 1
ATOM 1839 N N . VAL A 1 233 ? 0.876 -17.273 -7.832 1.00 95.06 233 VAL A N 1
ATOM 1840 C CA . VAL A 1 233 ? 0.882 -17.194 -6.368 1.00 95.06 233 VAL A CA 1
ATOM 1841 C C . VAL A 1 233 ? 1.978 -18.105 -5.832 1.00 95.06 233 VAL A C 1
ATOM 1843 O O . VAL A 1 233 ? 2.074 -19.257 -6.263 1.00 95.06 233 VAL A O 1
ATOM 1846 N N . TRP A 1 234 ? 2.799 -17.584 -4.923 1.00 94.69 234 TRP A N 1
ATOM 1847 C CA . TRP A 1 234 ? 3.785 -18.333 -4.149 1.00 94.69 234 TRP A CA 1
ATOM 1848 C C . TRP A 1 234 ? 3.359 -18.276 -2.690 1.00 94.69 234 TRP A C 1
ATOM 1850 O O . TRP A 1 234 ? 3.280 -17.191 -2.112 1.00 94.69 234 TRP A O 1
ATOM 1860 N N . TYR A 1 235 ? 3.083 -19.439 -2.115 1.00 93.56 235 TYR A N 1
ATOM 1861 C CA . TYR A 1 235 ? 2.624 -19.515 -0.736 1.00 93.56 235 TYR A CA 1
ATOM 1862 C C . TYR A 1 235 ? 3.764 -19.312 0.251 1.00 93.56 235 TYR A C 1
ATOM 1864 O O . TYR A 1 235 ? 4.880 -19.793 0.022 1.00 93.56 235 TYR A O 1
ATOM 1872 N N . TYR A 1 236 ? 3.478 -18.635 1.358 1.00 93.81 236 TYR A N 1
ATOM 1873 C CA . TYR A 1 236 ? 4.341 -18.730 2.526 1.00 93.81 236 TYR A CA 1
ATOM 1874 C C . TYR A 1 236 ? 4.161 -20.097 3.188 1.00 93.81 236 TYR A C 1
ATOM 1876 O O . TYR A 1 236 ? 3.050 -20.574 3.398 1.00 93.81 236 TYR A O 1
ATOM 1884 N N . ASP A 1 237 ? 5.276 -20.745 3.497 1.00 91.94 237 ASP A N 1
ATOM 1885 C CA . ASP A 1 237 ? 5.322 -22.007 4.213 1.00 91.94 237 ASP A CA 1
ATOM 1886 C C . ASP A 1 237 ? 5.806 -21.737 5.648 1.00 91.94 237 ASP A C 1
ATOM 1888 O O . ASP A 1 237 ? 6.987 -21.430 5.854 1.00 91.94 237 ASP A O 1
ATOM 1892 N N . PRO A 1 238 ? 4.918 -21.830 6.656 1.00 90.19 238 PRO A N 1
ATOM 1893 C CA . PRO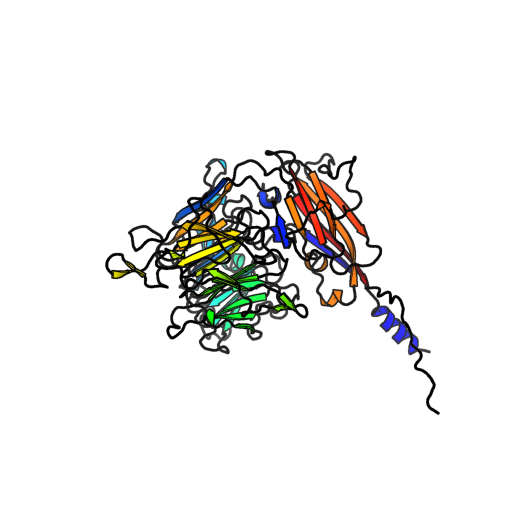 A 1 238 ? 5.286 -21.606 8.047 1.00 90.19 238 PRO A CA 1
ATOM 1894 C C . PRO A 1 238 ? 6.142 -22.731 8.640 1.00 90.19 238 PRO A C 1
ATOM 1896 O O . PRO A 1 238 ? 6.819 -22.494 9.639 1.00 90.19 238 PRO A O 1
ATOM 1899 N N . GLU A 1 239 ? 6.149 -23.939 8.063 1.00 89.00 239 GLU A N 1
ATOM 1900 C CA . GLU A 1 239 ? 7.039 -25.021 8.510 1.00 89.00 239 GLU A CA 1
ATOM 1901 C C . GLU A 1 239 ? 8.473 -24.766 8.040 1.00 89.00 239 GLU A C 1
ATOM 1903 O O . GLU A 1 239 ? 9.430 -24.943 8.797 1.00 89.00 239 GLU A O 1
ATOM 1908 N N . GLU A 1 240 ? 8.612 -24.299 6.801 1.00 88.69 240 GLU A N 1
ATOM 1909 C CA . GLU A 1 240 ? 9.890 -23.892 6.223 1.00 88.69 240 GLU A CA 1
ATOM 1910 C C . GLU A 1 240 ? 10.256 -22.445 6.565 1.00 88.69 240 GLU A C 1
ATOM 1912 O O . GLU A 1 240 ? 11.302 -21.995 6.112 1.00 88.69 240 GLU A O 1
ATOM 1917 N N . GLU A 1 241 ? 9.444 -21.709 7.334 1.00 91.25 241 GLU A N 1
ATOM 1918 C CA . GLU A 1 241 ? 9.575 -20.281 7.677 1.00 91.25 241 GLU A CA 1
ATOM 1919 C C . GLU A 1 241 ? 10.026 -19.405 6.487 1.00 91.25 241 GLU A C 1
ATOM 1921 O O . GLU A 1 241 ? 11.039 -18.693 6.576 1.00 91.25 241 GLU A O 1
ATOM 1926 N N . SER A 1 242 ? 9.380 -19.542 5.325 1.00 91.62 242 SER A N 1
ATOM 1927 C CA . SER A 1 242 ? 9.769 -18.837 4.096 1.00 91.62 242 SER A CA 1
ATOM 1928 C C . SER A 1 242 ? 8.745 -18.964 2.972 1.00 91.62 242 SER A C 1
ATOM 1930 O O . SER A 1 242 ? 7.841 -19.783 3.039 1.00 91.62 242 SER A O 1
ATOM 1932 N N . ILE A 1 243 ? 8.946 -18.235 1.874 1.00 91.94 243 ILE A N 1
ATOM 1933 C CA . ILE A 1 243 ? 8.194 -18.451 0.635 1.00 91.94 243 ILE A CA 1
ATOM 1934 C C . ILE A 1 243 ? 8.580 -19.795 -0.003 1.00 91.94 243 ILE A C 1
ATOM 1936 O O . ILE A 1 243 ? 9.760 -20.090 -0.226 1.00 91.94 243 ILE A O 1
ATOM 1940 N N . GLY A 1 244 ? 7.567 -20.609 -0.306 1.00 82.75 244 GLY A N 1
ATOM 1941 C CA . GLY A 1 244 ? 7.706 -21.949 -0.860 1.00 82.75 244 GLY A CA 1
ATOM 1942 C C . GLY A 1 244 ? 8.323 -21.951 -2.260 1.00 82.75 244 GLY A C 1
ATOM 1943 O O . GLY A 1 244 ? 7.856 -21.274 -3.173 1.00 82.75 244 GLY A O 1
ATOM 1944 N N . LYS A 1 245 ? 9.364 -22.768 -2.454 1.00 78.00 245 LYS A N 1
ATOM 1945 C CA . LYS A 1 245 ? 10.115 -22.845 -3.724 1.00 78.00 245 LYS A CA 1
ATOM 1946 C C . LYS A 1 245 ? 9.406 -23.627 -4.838 1.00 78.00 245 LYS A C 1
ATOM 1948 O O . LYS A 1 245 ? 9.642 -23.370 -6.015 1.00 78.00 245 LYS A O 1
ATOM 1953 N N . ASP A 1 246 ? 8.584 -24.609 -4.463 1.00 77.75 246 ASP A N 1
ATOM 1954 C CA . ASP A 1 246 ? 7.967 -25.570 -5.391 1.00 77.75 246 ASP A CA 1
ATOM 1955 C C . ASP A 1 246 ? 6.445 -25.379 -5.511 1.00 77.75 246 ASP A C 1
ATOM 1957 O O . ASP A 1 246 ? 5.828 -25.900 -6.444 1.00 77.75 246 ASP A O 1
ATOM 1961 N N . ASP A 1 247 ? 5.823 -24.626 -4.597 1.00 82.00 247 ASP A N 1
ATOM 1962 C CA . ASP A 1 247 ? 4.372 -24.419 -4.574 1.00 82.00 247 ASP A CA 1
ATOM 1963 C C . ASP A 1 247 ? 3.960 -23.110 -5.255 1.00 82.00 247 ASP A C 1
ATOM 1965 O O . ASP A 1 247 ? 3.306 -22.244 -4.681 1.00 82.00 247 ASP A O 1
ATOM 1969 N N . ILE A 1 248 ? 4.371 -22.983 -6.516 1.00 90.94 248 ILE A N 1
ATOM 1970 C CA . ILE A 1 248 ? 4.036 -21.852 -7.381 1.00 90.94 248 ILE A CA 1
ATOM 1971 C C . ILE A 1 248 ? 2.816 -22.236 -8.221 1.00 90.94 248 ILE A C 1
ATOM 1973 O O . ILE A 1 248 ? 2.848 -23.216 -8.976 1.00 90.94 248 ILE A O 1
ATOM 1977 N N . LYS A 1 249 ? 1.719 -21.486 -8.095 1.00 92.62 249 LYS A N 1
ATOM 1978 C CA . LYS A 1 249 ? 0.452 -21.764 -8.791 1.00 92.62 249 LYS A CA 1
ATOM 1979 C C . LYS A 1 249 ? 0.108 -20.665 -9.777 1.00 92.62 249 LYS A C 1
ATOM 1981 O O . LYS A 1 249 ? 0.141 -19.493 -9.425 1.00 92.62 249 LYS A O 1
ATOM 1986 N N . LEU A 1 250 ? -0.268 -21.051 -10.996 1.00 93.56 250 LEU A N 1
ATOM 1987 C CA . LEU A 1 250 ? -0.825 -20.114 -11.968 1.00 93.56 250 LEU A CA 1
ATOM 1988 C C . LEU A 1 250 ? -2.187 -19.630 -11.461 1.00 93.56 250 LEU A C 1
ATOM 1990 O O . LEU A 1 250 ? -3.065 -20.447 -11.179 1.00 93.56 250 LEU A O 1
ATOM 1994 N N . LEU A 1 251 ? -2.344 -18.315 -11.371 1.00 94.44 251 LEU A N 1
ATOM 1995 C CA . LEU A 1 251 ? -3.589 -17.649 -11.016 1.00 94.44 251 LEU A CA 1
ATOM 1996 C C . LEU A 1 251 ? -4.447 -17.427 -12.265 1.00 94.44 251 LEU A C 1
ATOM 1998 O O . LEU A 1 251 ? -5.571 -17.916 -12.333 1.00 94.44 251 LEU A O 1
ATOM 2002 N N . PHE A 1 252 ? -3.896 -16.736 -13.265 1.00 95.44 252 PHE A N 1
ATOM 2003 C CA . PHE A 1 252 ? -4.492 -16.552 -14.591 1.00 95.44 252 PHE A CA 1
ATOM 2004 C C . PHE A 1 252 ? -3.425 -16.123 -15.614 1.00 95.44 252 PHE A C 1
ATOM 2006 O O . PHE A 1 252 ? -2.297 -15.785 -15.248 1.00 95.44 252 PHE A O 1
ATOM 2013 N N . GLU A 1 253 ? -3.778 -16.139 -16.900 1.00 94.31 253 GLU A N 1
ATOM 2014 C CA . GLU A 1 253 ? -2.967 -15.583 -17.988 1.00 94.31 253 GLU A CA 1
ATOM 2015 C C . GLU A 1 253 ? -3.780 -14.558 -18.780 1.00 94.31 253 GLU A C 1
ATOM 2017 O O . GLU A 1 253 ? -4.972 -14.769 -19.011 1.00 94.31 253 GLU A O 1
ATOM 2022 N N . ASP A 1 254 ? -3.137 -13.483 -19.238 1.00 93.62 254 ASP A N 1
ATOM 2023 C CA . ASP A 1 254 ? -3.718 -12.590 -20.237 1.00 93.62 254 ASP A CA 1
ATOM 2024 C C . ASP A 1 254 ? -2.762 -12.390 -21.414 1.00 93.62 254 ASP A C 1
ATOM 2026 O O . ASP A 1 254 ? -1.667 -11.837 -21.298 1.00 93.62 254 ASP A O 1
ATOM 2030 N N . ARG A 1 255 ? -3.208 -12.818 -22.596 1.00 86.19 255 ARG A N 1
ATOM 2031 C CA . ARG A 1 255 ? -2.426 -12.711 -23.829 1.00 86.19 255 ARG A CA 1
ATOM 2032 C C . ARG A 1 255 ? -2.370 -11.298 -24.383 1.00 86.19 255 ARG A C 1
ATOM 2034 O O . ARG A 1 255 ? -1.482 -11.005 -25.180 1.00 86.19 255 ARG A O 1
ATOM 2041 N N . ASP A 1 256 ? -3.259 -10.411 -23.957 1.00 88.44 256 ASP A N 1
ATOM 2042 C CA . ASP A 1 256 ? -3.165 -9.001 -24.309 1.00 88.44 256 ASP A CA 1
ATOM 2043 C C . ASP A 1 256 ? -1.976 -8.339 -23.601 1.00 88.44 256 ASP A C 1
ATOM 2045 O O . ASP A 1 256 ? -1.401 -7.398 -24.147 1.00 88.44 256 ASP A O 1
ATOM 2049 N N . LEU A 1 257 ? -1.498 -8.906 -22.487 1.00 87.19 257 LEU A N 1
ATOM 2050 C CA . LEU A 1 257 ? -0.232 -8.550 -21.841 1.00 87.19 257 LEU A CA 1
ATOM 2051 C C . LEU A 1 257 ? 0.988 -9.283 -22.435 1.00 87.19 257 LEU A C 1
ATOM 2053 O O . LEU A 1 257 ? 2.089 -9.126 -21.933 1.00 87.19 257 LEU A O 1
ATOM 2057 N N . LEU A 1 258 ? 0.855 -10.050 -23.524 1.00 76.44 258 LEU A N 1
ATOM 2058 C CA . LEU A 1 258 ? 2.006 -10.661 -24.204 1.00 76.44 258 LEU A CA 1
ATOM 2059 C C . LEU A 1 258 ? 2.604 -9.740 -25.270 1.00 76.44 258 LEU A C 1
ATOM 2061 O O . LEU A 1 258 ? 1.880 -9.125 -26.064 1.00 76.44 258 LEU A O 1
ATOM 2065 N N . SER A 1 259 ? 3.935 -9.715 -25.380 1.00 57.88 259 SER A N 1
ATOM 2066 C CA . SER A 1 259 ? 4.595 -9.197 -26.580 1.00 57.88 259 SER A CA 1
ATOM 2067 C C . SER A 1 259 ? 4.454 -10.189 -27.744 1.00 57.88 259 SER A C 1
ATOM 2069 O O . SER A 1 259 ? 4.652 -11.399 -27.609 1.00 57.88 259 SER A O 1
ATOM 2071 N N . GLY A 1 260 ? 4.121 -9.678 -28.930 1.00 57.72 260 GLY A N 1
ATOM 2072 C CA . GLY A 1 260 ? 4.458 -10.375 -30.169 1.00 57.72 260 GLY A CA 1
ATOM 2073 C C . GLY A 1 260 ? 5.959 -10.231 -30.440 1.00 57.72 260 GLY A C 1
ATOM 2074 O O . GLY A 1 260 ? 6.503 -9.173 -30.171 1.00 57.72 260 GLY A O 1
ATOM 2075 N N . SER A 1 261 ? 6.597 -11.279 -30.977 1.00 47.34 261 SER A N 1
ATOM 2076 C CA . SER A 1 261 ? 7.985 -11.433 -31.491 1.00 47.34 261 SER A CA 1
ATOM 2077 C C . SER A 1 261 ? 9.203 -10.833 -30.755 1.00 47.34 261 SER A C 1
ATOM 2079 O O . SER A 1 261 ? 10.274 -11.419 -30.892 1.00 47.34 261 SER A O 1
ATOM 2081 N N . ASP A 1 262 ? 9.100 -9.751 -29.982 1.00 55.12 262 ASP A N 1
ATOM 2082 C CA . ASP A 1 262 ? 10.210 -9.122 -29.262 1.00 55.12 262 ASP A CA 1
ATOM 2083 C C . ASP A 1 262 ? 10.031 -9.326 -27.751 1.00 55.12 262 ASP A C 1
ATOM 2085 O O . ASP A 1 262 ? 9.416 -8.540 -27.028 1.00 55.12 262 ASP A O 1
ATOM 2089 N N . LYS A 1 263 ? 10.474 -10.497 -27.287 1.00 58.34 263 LYS A N 1
ATOM 2090 C CA . LYS A 1 263 ? 10.406 -10.920 -25.878 1.00 58.34 263 LYS A CA 1
ATOM 2091 C C . LYS A 1 263 ? 11.566 -10.389 -25.032 1.00 58.34 263 LYS A C 1
ATOM 2093 O O . LYS A 1 263 ? 11.580 -10.598 -23.825 1.00 58.34 263 LYS A O 1
ATOM 2098 N N . LYS A 1 264 ? 12.574 -9.773 -25.656 1.00 62.00 264 LYS A N 1
ATOM 2099 C CA . LYS A 1 264 ? 13.748 -9.270 -24.940 1.00 62.00 264 LYS A CA 1
ATOM 2100 C C . LYS A 1 264 ? 13.399 -7.935 -24.302 1.00 62.00 264 LYS A C 1
ATOM 2102 O O . LYS A 1 264 ? 12.932 -7.042 -24.998 1.00 62.00 264 LYS A O 1
ATOM 2107 N N . ASN A 1 265 ? 13.658 -7.813 -23.003 1.00 67.19 265 ASN A N 1
ATOM 2108 C CA . ASN A 1 265 ? 13.461 -6.586 -22.238 1.00 67.19 265 ASN A CA 1
ATOM 2109 C C . ASN A 1 265 ? 11.992 -6.150 -22.204 1.00 67.19 265 ASN A C 1
ATOM 2111 O O . ASN A 1 265 ? 11.700 -4.986 -22.459 1.00 67.19 265 ASN A O 1
ATOM 2115 N N . ASN A 1 266 ? 11.064 -7.064 -21.920 1.00 78.00 266 ASN A N 1
ATOM 2116 C CA . ASN A 1 266 ? 9.668 -6.724 -21.659 1.00 78.00 266 ASN A CA 1
ATOM 2117 C C . ASN A 1 266 ? 9.149 -7.477 -20.444 1.00 78.00 266 ASN A C 1
ATOM 2119 O O . ASN A 1 266 ? 9.574 -8.604 -20.199 1.00 78.00 266 ASN A O 1
ATOM 2123 N N . ALA A 1 267 ? 8.234 -6.863 -19.705 1.00 85.44 267 ALA A N 1
ATOM 2124 C CA . ALA A 1 267 ? 7.663 -7.470 -18.518 1.00 85.44 267 ALA A CA 1
ATOM 2125 C C . ALA A 1 267 ? 6.267 -6.931 -18.209 1.00 85.44 267 ALA A C 1
ATOM 2127 O O . ALA A 1 267 ? 5.876 -5.839 -18.635 1.00 85.44 267 ALA A O 1
ATOM 2128 N N . THR A 1 268 ? 5.512 -7.735 -17.470 1.00 91.44 268 THR A N 1
ATOM 2129 C CA . THR A 1 268 ? 4.249 -7.307 -16.888 1.00 91.44 268 THR A CA 1
ATOM 2130 C C . THR A 1 268 ? 4.530 -6.546 -15.611 1.00 91.44 268 THR A C 1
ATOM 2132 O O . THR A 1 268 ? 5.301 -6.993 -14.766 1.00 91.44 268 THR A O 1
ATOM 2135 N N . VAL A 1 269 ? 3.877 -5.399 -15.478 1.00 93.19 269 VAL A N 1
ATOM 2136 C CA . VAL A 1 269 ? 3.906 -4.591 -14.265 1.00 93.19 269 VAL A CA 1
ATOM 2137 C C . VAL A 1 269 ? 2.513 -4.521 -13.691 1.00 93.19 269 VAL A C 1
ATOM 2139 O O . VAL A 1 269 ? 1.551 -4.400 -14.445 1.00 93.19 269 VAL A O 1
ATOM 2142 N N . PHE A 1 270 ? 2.380 -4.612 -12.379 1.00 96.62 270 PHE A N 1
ATOM 2143 C CA . PHE A 1 270 ? 1.094 -4.511 -11.722 1.00 96.62 270 PHE A CA 1
ATOM 2144 C C . PHE A 1 270 ? 1.222 -4.086 -10.266 1.00 96.62 270 PHE A C 1
ATOM 2146 O O . PHE A 1 270 ? 2.295 -4.142 -9.664 1.00 96.62 270 PHE A O 1
ATOM 2153 N N . ASP A 1 271 ? 0.078 -3.712 -9.718 1.00 97.06 271 ASP A N 1
ATOM 2154 C CA . ASP A 1 271 ? -0.159 -3.637 -8.288 1.00 97.06 271 ASP A CA 1
ATOM 2155 C C . ASP A 1 271 ? -1.589 -4.109 -7.994 1.00 97.06 271 ASP A C 1
ATOM 2157 O O . ASP A 1 271 ? -2.388 -4.316 -8.918 1.00 97.06 271 ASP A O 1
ATOM 2161 N N . MET A 1 272 ? -1.907 -4.318 -6.719 1.00 95.88 272 MET A N 1
ATOM 2162 C CA . MET A 1 272 ? -3.195 -4.852 -6.290 1.00 95.88 272 MET A CA 1
ATOM 2163 C C . MET A 1 272 ? -3.827 -3.976 -5.212 1.00 95.88 272 MET A C 1
ATOM 2165 O O . MET A 1 272 ? -3.172 -3.636 -4.230 1.00 95.88 272 MET A O 1
ATOM 2169 N N . GLY A 1 273 ? -5.108 -3.653 -5.382 1.00 93.81 273 GLY A N 1
ATOM 2170 C CA . GLY A 1 273 ? -5.910 -2.842 -4.468 1.00 93.81 273 GLY A CA 1
ATOM 2171 C C . GLY A 1 273 ? -7.379 -2.826 -4.892 1.00 93.81 273 GLY A C 1
ATOM 2172 O O . GLY A 1 273 ? -7.691 -3.089 -6.044 1.00 93.81 273 GLY A O 1
ATOM 2173 N N . ASP A 1 274 ? -8.289 -2.557 -3.962 1.00 91.94 274 ASP A N 1
ATOM 2174 C CA . ASP A 1 274 ? -9.739 -2.491 -4.213 1.00 91.94 274 ASP A CA 1
ATOM 2175 C C . ASP A 1 274 ? -10.100 -1.166 -4.912 1.00 91.94 274 ASP A C 1
ATOM 2177 O O . ASP A 1 274 ? -10.400 -0.168 -4.258 1.00 91.94 274 ASP A O 1
ATOM 2181 N N . VAL A 1 275 ? -9.984 -1.108 -6.243 1.00 94.25 275 VAL A N 1
ATOM 2182 C CA . VAL A 1 275 ? -10.141 0.150 -7.002 1.00 94.25 275 VAL A CA 1
ATOM 2183 C C . VAL A 1 275 ? -11.594 0.471 -7.326 1.00 94.25 275 VAL A C 1
ATOM 2185 O O . VAL A 1 275 ? -11.913 1.595 -7.721 1.00 94.25 275 VAL A O 1
ATOM 2188 N N . ASN A 1 276 ? -12.486 -0.507 -7.187 1.00 91.75 276 ASN A N 1
ATOM 2189 C CA . ASN A 1 276 ? -13.920 -0.320 -7.357 1.00 91.75 276 ASN A CA 1
ATOM 2190 C C . ASN A 1 276 ? -14.679 -0.217 -6.014 1.00 91.75 276 ASN A C 1
ATOM 2192 O O . ASN A 1 276 ? -15.905 -0.044 -6.048 1.00 91.75 276 ASN A O 1
ATOM 2196 N N . ASN A 1 277 ? -13.974 -0.265 -4.877 1.00 86.44 277 ASN A N 1
ATOM 2197 C CA . ASN A 1 277 ? -14.491 -0.180 -3.510 1.00 86.44 277 ASN A CA 1
ATOM 2198 C C . ASN A 1 277 ? -15.536 -1.266 -3.158 1.00 86.44 277 ASN A C 1
ATOM 2200 O O . ASN A 1 277 ? -16.466 -1.028 -2.378 1.00 86.44 277 ASN A O 1
ATOM 2204 N N . ASP A 1 278 ? -15.432 -2.463 -3.737 1.00 85.44 278 ASP A N 1
ATOM 2205 C CA . ASP A 1 278 ? -16.314 -3.599 -3.438 1.00 85.44 278 ASP A CA 1
ATOM 2206 C C . ASP A 1 278 ? -15.788 -4.518 -2.319 1.00 85.44 278 ASP A C 1
ATOM 2208 O O . ASP A 1 278 ? -16.399 -5.539 -1.991 1.00 85.44 278 ASP A O 1
ATOM 2212 N N . SER A 1 279 ? -14.713 -4.098 -1.645 1.00 82.81 279 SER A N 1
ATOM 2213 C CA . SER A 1 279 ? -14.022 -4.824 -0.575 1.00 82.81 279 SER A CA 1
ATOM 2214 C C . SER A 1 279 ? -13.348 -6.123 -1.030 1.00 82.81 279 SER A C 1
ATOM 2216 O O . SER A 1 279 ? -12.982 -6.949 -0.185 1.00 82.81 279 SER A O 1
ATOM 2218 N N . ILE A 1 280 ? -13.174 -6.322 -2.339 1.00 87.50 280 ILE A N 1
ATOM 2219 C CA . ILE A 1 280 ? -12.386 -7.402 -2.928 1.00 87.50 280 ILE A CA 1
ATOM 2220 C C . ILE A 1 280 ? -11.182 -6.768 -3.646 1.00 87.50 280 ILE A C 1
ATOM 2222 O O . ILE A 1 280 ? -11.343 -5.806 -4.384 1.00 87.50 280 ILE A O 1
ATOM 2226 N N . PRO A 1 281 ? -9.951 -7.267 -3.440 1.00 92.19 281 PRO A N 1
ATOM 2227 C CA . PRO A 1 281 ? -8.792 -6.726 -4.144 1.00 92.19 281 PRO A CA 1
ATOM 2228 C C . PRO A 1 281 ? -8.886 -6.920 -5.664 1.00 92.19 281 PRO A C 1
ATOM 2230 O O . PRO A 1 281 ? -9.115 -8.038 -6.132 1.00 92.19 281 PRO A O 1
ATOM 2233 N N . ASP A 1 282 ? -8.611 -5.856 -6.417 1.00 96.56 282 ASP A N 1
ATOM 2234 C CA . ASP A 1 282 ? -8.486 -5.854 -7.875 1.00 96.56 282 ASP A CA 1
ATOM 2235 C C . ASP A 1 282 ? -7.011 -5.784 -8.291 1.00 96.56 282 ASP A C 1
ATOM 2237 O O . ASP A 1 282 ? -6.165 -5.303 -7.537 1.00 96.56 282 ASP A O 1
ATOM 2241 N N . ILE A 1 283 ? -6.689 -6.200 -9.517 1.00 98.00 283 ILE A N 1
ATOM 2242 C CA . ILE A 1 283 ? -5.344 -6.042 -10.093 1.00 98.00 283 ILE A CA 1
ATOM 2243 C C . ILE A 1 283 ? -5.366 -4.936 -11.142 1.00 98.00 283 ILE A C 1
ATOM 2245 O O . ILE A 1 283 ? -6.179 -4.970 -12.064 1.00 98.00 283 ILE A O 1
ATOM 2249 N N . VAL A 1 284 ? -4.418 -4.002 -11.069 1.00 98.44 284 VAL A N 1
ATOM 2250 C CA . VAL A 1 284 ? -4.139 -3.060 -12.160 1.00 98.44 284 VAL A CA 1
ATOM 2251 C C . VAL A 1 284 ? -2.812 -3.444 -12.783 1.00 98.44 284 VAL A C 1
ATOM 2253 O O . VAL A 1 284 ? -1.792 -3.396 -12.104 1.00 98.44 284 VAL A O 1
ATOM 2256 N N . ALA A 1 285 ? -2.809 -3.808 -14.065 1.00 97.25 285 ALA A N 1
ATOM 2257 C CA . ALA A 1 285 ? -1.598 -4.260 -14.740 1.00 97.25 285 ALA A CA 1
ATOM 2258 C C . ALA A 1 285 ? -1.395 -3.625 -16.113 1.00 97.25 285 ALA A C 1
ATOM 2260 O O . ALA A 1 285 ? -2.337 -3.380 -16.864 1.00 97.25 285 ALA A O 1
ATOM 2261 N N . GLY A 1 286 ? -0.135 -3.417 -16.462 1.00 93.94 286 GLY A N 1
ATOM 2262 C CA . GLY A 1 286 ? 0.314 -2.977 -17.770 1.00 93.94 286 GLY A CA 1
ATOM 2263 C C . GLY A 1 286 ? 1.450 -3.854 -18.274 1.00 93.94 286 GLY A C 1
ATOM 2264 O O . GLY A 1 286 ? 1.915 -4.775 -17.599 1.00 93.94 286 GLY A O 1
ATOM 2265 N N . TYR A 1 287 ? 1.907 -3.551 -19.480 1.00 89.69 287 TYR A N 1
ATOM 2266 C CA . TYR A 1 287 ? 3.040 -4.233 -20.081 1.00 89.69 287 TYR A CA 1
ATOM 2267 C C . TYR A 1 287 ? 4.055 -3.210 -20.553 1.00 89.69 287 TYR A C 1
ATOM 2269 O O . TYR A 1 287 ? 3.681 -2.257 -21.237 1.00 89.69 287 TYR A O 1
ATOM 2277 N N . THR A 1 288 ? 5.334 -3.417 -20.244 1.00 87.56 288 THR A N 1
ATOM 2278 C CA . THR A 1 288 ? 6.363 -2.398 -20.484 1.00 87.56 288 THR A CA 1
ATOM 2279 C C . THR A 1 288 ? 6.487 -1.986 -21.943 1.00 87.56 288 THR A C 1
ATOM 2281 O O . THR A 1 288 ? 6.970 -0.904 -22.199 1.00 87.56 288 THR A O 1
ATOM 2284 N N . SER A 1 289 ? 6.058 -2.780 -22.928 1.00 82.56 289 SER A N 1
ATOM 2285 C CA . SER A 1 289 ? 6.123 -2.366 -24.340 1.00 82.56 289 SER A CA 1
ATOM 2286 C C . SER A 1 289 ? 4.864 -1.668 -24.857 1.00 82.56 289 SER A C 1
ATOM 2288 O O . SER A 1 289 ? 4.803 -1.331 -26.041 1.00 82.56 289 SER A O 1
ATOM 2290 N N . LYS A 1 290 ? 3.813 -1.501 -24.047 1.00 86.62 290 LYS A N 1
ATOM 2291 C CA . LYS A 1 290 ? 2.478 -1.090 -24.517 1.00 86.62 290 LYS A CA 1
ATOM 2292 C C . LYS A 1 290 ? 1.939 0.079 -23.704 1.00 86.62 290 LYS A C 1
ATOM 2294 O O . LYS A 1 290 ? 2.311 0.267 -22.559 1.00 86.62 290 LYS A O 1
ATOM 2299 N N . LYS A 1 291 ? 1.050 0.869 -24.313 1.00 89.69 291 LYS A N 1
ATOM 2300 C CA . LYS A 1 291 ? 0.383 1.987 -23.623 1.00 89.69 291 LYS A CA 1
ATOM 2301 C C . LYS A 1 291 ? -0.873 1.575 -22.866 1.00 89.69 291 LYS A C 1
ATOM 2303 O O . LYS A 1 291 ? -1.389 2.376 -22.089 1.00 89.69 291 LYS A O 1
ATOM 2308 N N . HIS A 1 292 ? -1.398 0.375 -23.124 1.00 91.81 292 HIS A N 1
ATOM 2309 C CA . HIS A 1 292 ? -2.586 -0.084 -22.428 1.00 91.81 292 HIS A CA 1
ATOM 2310 C C . HIS A 1 292 ? -2.275 -0.466 -20.987 1.00 91.81 292 HIS A C 1
ATOM 2312 O O . HIS A 1 292 ? -1.190 -0.954 -20.666 1.00 91.81 292 HIS A O 1
ATOM 2318 N N . ILE A 1 293 ? -3.267 -0.254 -20.140 1.00 96.88 293 ILE A N 1
ATOM 2319 C CA . ILE A 1 293 ? -3.274 -0.647 -18.741 1.00 96.88 293 ILE A CA 1
ATOM 2320 C C . ILE A 1 293 ? -4.670 -1.190 -18.476 1.00 96.88 293 ILE A C 1
ATOM 2322 O O . ILE A 1 293 ? -5.670 -0.561 -18.838 1.00 96.88 293 ILE A O 1
ATOM 2326 N N . PHE A 1 294 ? -4.725 -2.365 -17.872 1.00 97.88 294 PHE A N 1
ATOM 2327 C CA . PHE A 1 294 ? -5.939 -3.097 -17.567 1.00 97.88 294 PHE A CA 1
ATOM 2328 C C . PHE A 1 294 ? -6.231 -3.070 -16.075 1.00 97.88 294 PHE A C 1
ATOM 2330 O O . PHE A 1 294 ? -5.318 -3.029 -15.254 1.00 97.88 294 PHE A O 1
ATOM 2337 N N . ILE A 1 295 ? -7.514 -3.155 -15.747 1.00 98.38 295 ILE A N 1
ATOM 2338 C CA . ILE A 1 295 ? -8.028 -3.410 -14.409 1.00 98.38 295 ILE A CA 1
ATOM 2339 C C . ILE A 1 295 ? -8.772 -4.747 -14.463 1.00 98.38 295 ILE A C 1
ATOM 2341 O O . ILE A 1 295 ? -9.724 -4.893 -15.234 1.00 98.38 295 ILE A O 1
ATOM 2345 N N . TYR A 1 296 ? -8.337 -5.706 -13.654 1.00 98.12 296 TYR A N 1
ATOM 2346 C CA . TYR A 1 296 ? -8.964 -7.011 -13.470 1.00 98.12 296 TYR A CA 1
ATOM 2347 C C . TYR A 1 296 ? -9.714 -6.993 -12.148 1.00 98.12 296 TYR A C 1
ATOM 2349 O O . TYR A 1 296 ? -9.091 -6.950 -11.086 1.00 98.12 296 TYR A O 1
ATOM 2357 N N . LEU A 1 297 ? -11.044 -7.016 -12.223 1.00 96.44 297 LEU A N 1
ATOM 2358 C CA . LEU A 1 297 ? -11.869 -6.996 -11.023 1.00 96.44 297 LEU A CA 1
ATOM 2359 C C . LEU A 1 297 ? -11.792 -8.337 -10.290 1.00 96.44 297 LEU A C 1
ATOM 2361 O O . LEU A 1 297 ? -11.965 -9.397 -10.905 1.00 96.44 297 LEU A O 1
ATOM 2365 N N . GLY A 1 298 ? -11.542 -8.280 -8.987 1.00 94.81 298 GLY A N 1
ATOM 2366 C CA . GLY A 1 298 ? -11.470 -9.451 -8.130 1.00 94.81 298 GLY A CA 1
ATOM 2367 C C . GLY A 1 298 ? -12.843 -10.064 -7.869 1.00 94.81 298 GLY A C 1
ATOM 2368 O O . GLY A 1 298 ? -13.861 -9.384 -7.749 1.00 94.81 298 GLY A O 1
ATOM 2369 N N . LYS A 1 299 ? -12.891 -11.391 -7.743 1.00 92.81 299 LYS A N 1
ATOM 2370 C CA . LYS A 1 299 ? -14.088 -12.126 -7.309 1.00 92.81 299 LYS A CA 1
ATOM 2371 C C . LYS A 1 299 ? -13.714 -13.207 -6.312 1.00 92.81 299 LYS A C 1
ATOM 2373 O O . LYS A 1 299 ? -12.727 -13.917 -6.495 1.00 92.81 299 LYS A O 1
ATOM 2378 N N . ILE A 1 300 ? -14.540 -13.380 -5.281 1.00 86.94 300 ILE A N 1
ATOM 2379 C CA . ILE A 1 300 ? -14.403 -14.500 -4.345 1.00 86.94 300 ILE A CA 1
ATOM 2380 C C . ILE A 1 300 ? -15.271 -15.671 -4.811 1.00 86.94 300 ILE A C 1
ATOM 2382 O O . ILE A 1 300 ? -16.493 -15.657 -4.649 1.00 86.94 300 ILE A O 1
ATOM 2386 N N . GLU A 1 301 ? -14.631 -16.722 -5.315 1.00 86.31 301 GLU A N 1
ATOM 2387 C CA . GLU A 1 301 ? -15.277 -17.967 -5.731 1.00 86.31 301 GLU A CA 1
ATOM 2388 C C . GLU A 1 301 ? -14.733 -19.138 -4.913 1.00 86.31 301 GLU A C 1
ATOM 2390 O O . GLU A 1 301 ? -13.528 -19.348 -4.817 1.00 86.31 301 GLU A O 1
ATOM 2395 N N . ASN A 1 302 ? -15.618 -19.917 -4.279 1.00 81.62 302 ASN A N 1
ATOM 2396 C CA . ASN A 1 302 ? -15.222 -21.029 -3.399 1.00 81.62 302 ASN A CA 1
ATOM 2397 C C . ASN A 1 302 ? -14.182 -20.627 -2.327 1.00 81.62 302 ASN A C 1
ATOM 2399 O O . ASN A 1 302 ? -13.275 -21.399 -2.020 1.00 81.62 302 ASN A O 1
ATOM 2403 N N . ASN A 1 303 ? -14.334 -19.425 -1.755 1.00 74.44 303 ASN A N 1
ATOM 2404 C CA . ASN A 1 303 ? -13.409 -18.803 -0.795 1.00 74.44 303 ASN A CA 1
ATOM 2405 C C . ASN A 1 303 ? -12.000 -18.510 -1.339 1.00 74.44 303 ASN A C 1
ATOM 2407 O O . ASN A 1 303 ? -11.076 -18.364 -0.547 1.00 74.44 303 ASN A O 1
ATOM 2411 N N . LYS A 1 304 ? -11.829 -18.411 -2.659 1.00 82.31 304 LYS A N 1
ATOM 2412 C CA . LYS A 1 304 ? -10.568 -18.017 -3.290 1.00 82.31 304 LYS A CA 1
ATOM 2413 C C . LYS A 1 304 ? -10.751 -16.752 -4.106 1.00 82.31 304 LYS A C 1
ATOM 2415 O O . LYS A 1 304 ? -11.793 -16.575 -4.735 1.00 82.31 304 LYS A O 1
ATOM 2420 N N . LEU A 1 305 ? -9.731 -15.901 -4.101 1.00 90.12 305 LEU A N 1
ATOM 2421 C CA . LEU A 1 305 ? -9.656 -14.749 -4.987 1.00 90.12 305 LEU A CA 1
ATOM 2422 C C . LEU A 1 305 ? -9.370 -15.224 -6.417 1.00 90.12 305 LEU A C 1
ATOM 2424 O O . LEU A 1 305 ? -8.448 -16.005 -6.661 1.00 90.12 305 LEU A O 1
ATOM 2428 N N . THR A 1 306 ? -10.197 -14.777 -7.351 1.00 93.50 306 THR A N 1
ATOM 2429 C CA . THR A 1 306 ? -10.162 -15.147 -8.769 1.00 93.50 306 THR A CA 1
ATOM 2430 C C . THR A 1 306 ? -10.332 -13.907 -9.635 1.00 93.50 306 THR A C 1
ATOM 2432 O O . THR A 1 306 ? -10.915 -12.918 -9.190 1.00 93.50 306 THR A O 1
ATOM 2435 N N . PHE A 1 307 ? -9.829 -13.980 -10.866 1.00 95.69 307 PHE A N 1
ATOM 2436 C CA . PHE A 1 307 ? -9.863 -12.901 -11.848 1.00 95.69 307 PHE A CA 1
ATOM 2437 C C . PHE A 1 307 ? -10.311 -13.456 -13.198 1.00 95.69 307 PHE A C 1
ATOM 2439 O O . PHE A 1 307 ? -9.935 -14.572 -13.562 1.00 95.69 307 PHE A O 1
ATOM 2446 N N . ASP A 1 308 ? -11.095 -12.672 -13.934 1.00 95.31 308 ASP A N 1
ATOM 2447 C CA . ASP A 1 308 ? -11.545 -13.016 -15.282 1.00 95.31 308 ASP A CA 1
ATOM 2448 C C . ASP A 1 308 ? -10.904 -12.062 -16.311 1.00 95.31 308 ASP A C 1
ATOM 2450 O O . ASP A 1 308 ? -11.296 -10.892 -16.384 1.00 95.31 308 ASP A O 1
ATOM 2454 N N . PRO A 1 309 ? -9.909 -12.518 -17.099 1.00 94.88 309 PRO A N 1
ATOM 2455 C CA . PRO A 1 309 ? -9.228 -11.677 -18.085 1.00 94.88 309 PRO A CA 1
ATOM 2456 C C . PRO A 1 309 ? -10.118 -11.273 -19.273 1.00 94.88 309 PRO A C 1
ATOM 2458 O O . PRO A 1 309 ? -9.777 -10.327 -19.990 1.00 94.88 309 PRO A O 1
ATOM 2461 N N . ASP A 1 310 ? -11.261 -11.936 -19.480 1.00 95.19 310 ASP A N 1
ATOM 2462 C CA . ASP A 1 310 ? -12.224 -11.570 -20.525 1.00 95.19 310 ASP A CA 1
ATOM 2463 C C . ASP A 1 310 ? -13.140 -10.408 -20.087 1.00 95.19 310 ASP A C 1
ATOM 2465 O O . ASP A 1 310 ? -13.711 -9.713 -20.932 1.00 95.19 310 ASP A O 1
ATOM 2469 N N . GLU A 1 311 ? -13.245 -10.145 -18.779 1.00 95.00 311 GLU A N 1
ATOM 2470 C CA . GLU A 1 311 ? -14.036 -9.047 -18.198 1.00 95.00 311 GLU A CA 1
ATOM 2471 C C . GLU A 1 311 ? -13.192 -7.824 -17.793 1.00 95.00 311 GLU A C 1
ATOM 2473 O O . GLU A 1 311 ? -13.692 -6.899 -17.143 1.00 95.00 311 GLU A O 1
ATOM 2478 N N . LYS A 1 312 ? -11.914 -7.785 -18.186 1.00 95.56 312 LYS A N 1
ATOM 2479 C CA . LYS A 1 312 ? -11.008 -6.678 -17.860 1.00 95.56 312 LYS A CA 1
ATOM 2480 C C . LYS A 1 312 ? -11.490 -5.328 -18.396 1.00 95.56 312 LYS A C 1
ATOM 2482 O O . LYS A 1 312 ? -12.123 -5.216 -19.448 1.00 95.56 312 LYS A O 1
ATOM 2487 N N . ILE A 1 313 ? -11.119 -4.268 -17.687 1.00 97.31 313 ILE A N 1
ATOM 2488 C CA . ILE A 1 313 ? -11.446 -2.882 -18.027 1.00 97.31 313 ILE A CA 1
ATOM 2489 C C . ILE A 1 313 ? -10.174 -2.167 -18.474 1.00 97.31 313 ILE A C 1
ATOM 2491 O O . ILE A 1 313 ? -9.140 -2.285 -17.828 1.00 97.31 313 ILE A O 1
ATOM 2495 N N . PHE A 1 314 ? -10.239 -1.372 -19.542 1.00 97.31 314 PHE A N 1
ATOM 2496 C CA . PHE A 1 314 ? -9.113 -0.514 -19.910 1.00 97.31 314 PHE A CA 1
ATOM 2497 C C . PHE A 1 314 ? -9.098 0.738 -19.027 1.00 97.31 314 PHE A C 1
ATOM 2499 O O . PHE A 1 314 ? -10.068 1.500 -18.985 1.00 97.31 314 PHE A O 1
ATOM 2506 N N . LEU A 1 315 ? -7.968 0.995 -18.379 1.00 98.00 315 LEU A N 1
ATOM 2507 C CA . LEU A 1 315 ? -7.636 2.324 -17.877 1.00 98.00 315 LEU A CA 1
ATOM 2508 C C . LEU A 1 315 ? -7.162 3.196 -19.047 1.00 98.00 315 LEU A C 1
ATOM 2510 O O . LEU A 1 315 ? -7.741 4.251 -19.325 1.00 98.00 315 LEU A O 1
ATOM 2514 N N . THR A 1 316 ? -6.187 2.675 -19.794 1.00 96.75 316 THR A N 1
ATOM 2515 C CA . THR A 1 316 ? -5.685 3.208 -21.065 1.00 96.75 316 THR A CA 1
ATOM 2516 C C . THR A 1 316 ? -5.750 2.134 -22.150 1.00 96.75 316 THR A C 1
ATOM 2518 O O . THR A 1 316 ? -5.573 0.947 -21.883 1.00 96.75 316 THR A O 1
ATOM 2521 N N . ARG A 1 317 ? -6.001 2.542 -23.395 1.00 94.81 317 ARG A N 1
ATOM 2522 C CA . ARG A 1 317 ? -5.988 1.674 -24.586 1.00 94.81 317 ARG A CA 1
ATOM 2523 C C . ARG A 1 317 ? -4.609 1.650 -25.251 1.00 94.81 317 ARG A C 1
ATOM 2525 O O . ARG A 1 317 ? -3.710 2.391 -24.862 1.00 94.81 317 ARG A O 1
ATOM 2532 N N . ASP A 1 318 ? -4.461 0.845 -26.304 1.00 89.69 318 ASP A N 1
ATOM 2533 C CA . ASP A 1 318 ? -3.211 0.693 -27.070 1.00 89.69 318 ASP A CA 1
ATOM 2534 C C . ASP A 1 318 ? -2.646 2.014 -27.614 1.00 89.69 318 ASP A C 1
ATOM 2536 O O . ASP A 1 318 ? -1.433 2.177 -27.728 1.00 89.69 318 ASP A O 1
ATOM 2540 N N . ASP A 1 319 ? -3.518 2.972 -27.940 1.00 90.38 319 ASP A N 1
ATOM 2541 C CA . ASP A 1 319 ? -3.139 4.304 -28.419 1.00 90.38 319 ASP A CA 1
ATOM 2542 C C . ASP A 1 319 ? -2.936 5.325 -27.282 1.00 90.38 319 ASP A C 1
ATOM 2544 O O . ASP A 1 319 ? -2.723 6.504 -27.552 1.00 90.38 319 ASP A O 1
ATOM 2548 N N . GLY A 1 320 ? -3.032 4.900 -26.018 1.00 91.44 320 GLY A N 1
ATOM 2549 C CA . GLY A 1 320 ? -2.995 5.759 -24.831 1.00 91.44 320 GLY A CA 1
ATOM 2550 C C . GLY A 1 320 ? -4.297 6.523 -24.556 1.00 91.44 320 GLY A C 1
ATOM 2551 O O . GLY A 1 320 ? -4.347 7.329 -23.626 1.00 91.44 320 GLY A O 1
ATOM 2552 N N . SER A 1 321 ? -5.366 6.310 -25.336 1.00 96.12 321 SER A N 1
ATOM 2553 C CA . SER A 1 321 ? -6.672 6.903 -25.022 1.00 96.12 321 SER A CA 1
ATOM 2554 C C . SER A 1 321 ? -7.258 6.323 -23.735 1.00 96.12 321 SER A C 1
ATOM 2556 O O . SER A 1 321 ? -7.028 5.164 -23.397 1.00 96.12 321 SER A O 1
ATOM 2558 N N . LEU A 1 322 ? -8.007 7.150 -23.007 1.00 97.31 322 LEU A N 1
ATOM 2559 C CA . LEU A 1 322 ? -8.594 6.789 -21.718 1.00 97.31 322 LEU A CA 1
ATOM 2560 C C . LEU A 1 322 ? -9.948 6.085 -21.894 1.00 97.31 322 LEU A C 1
ATOM 2562 O O . LEU A 1 322 ? -10.716 6.448 -22.790 1.00 97.31 322 LEU A O 1
ATOM 2566 N N . GLU A 1 323 ? -10.257 5.121 -21.021 1.00 95.94 323 GLU A N 1
ATOM 2567 C CA . GLU A 1 323 ? -11.590 4.495 -20.937 1.00 95.94 323 GLU A CA 1
ATOM 2568 C C . GLU A 1 323 ? -12.201 4.587 -19.533 1.00 95.94 323 GLU A C 1
ATOM 2570 O O . GLU A 1 323 ? -13.255 5.200 -19.383 1.00 95.94 323 GLU A O 1
ATOM 2575 N N . ALA A 1 324 ? -11.568 4.010 -18.505 1.00 96.81 324 ALA A N 1
ATOM 2576 C CA . ALA A 1 324 ? -12.021 4.166 -17.114 1.00 96.81 324 ALA A CA 1
ATOM 2577 C C . ALA A 1 324 ? -11.662 5.539 -16.515 1.00 96.81 324 ALA A C 1
ATOM 2579 O O . ALA A 1 324 ? -12.145 5.905 -15.445 1.00 96.81 324 ALA A O 1
ATOM 2580 N N . ALA A 1 325 ? -10.823 6.309 -17.208 1.00 97.56 325 ALA A N 1
ATOM 2581 C CA . ALA A 1 325 ? -10.393 7.636 -16.801 1.00 97.56 325 ALA A CA 1
ATOM 2582 C C . ALA A 1 325 ? -10.932 8.725 -17.738 1.00 97.56 325 ALA A C 1
ATOM 2584 O O . ALA A 1 325 ? -11.216 8.487 -18.912 1.00 97.56 325 ALA A O 1
ATOM 2585 N N . GLU A 1 326 ? -11.018 9.951 -17.232 1.00 97.12 326 GLU A N 1
ATOM 2586 C CA . GLU A 1 326 ? -11.428 11.120 -18.008 1.00 97.12 326 GLU A CA 1
ATOM 2587 C C . GLU A 1 326 ? -10.515 12.332 -17.791 1.00 97.12 326 GLU A C 1
ATOM 2589 O O . GLU A 1 326 ? -9.677 12.363 -16.885 1.00 97.12 326 GLU A O 1
ATOM 2594 N N . ILE A 1 327 ? -10.694 13.342 -18.649 1.00 97.38 327 ILE A N 1
ATOM 2595 C CA . ILE A 1 327 ? -10.022 14.639 -18.540 1.00 97.38 327 ILE A CA 1
ATOM 2596 C C . ILE A 1 327 ? -10.956 15.653 -17.898 1.00 97.38 327 ILE A C 1
ATOM 2598 O O . ILE A 1 327 ? -11.985 16.017 -18.477 1.00 97.38 327 ILE A O 1
ATOM 2602 N N . ASP A 1 328 ? -10.550 16.177 -16.747 1.00 96.38 328 ASP A N 1
ATOM 2603 C CA . ASP A 1 328 ? -11.199 17.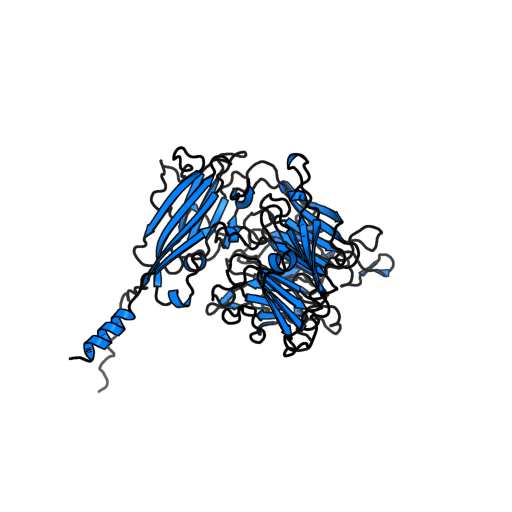322 -16.128 1.00 96.38 328 ASP A CA 1
ATOM 2604 C C . ASP A 1 328 ? -10.657 18.622 -16.733 1.00 96.38 328 ASP A C 1
ATOM 2606 O O . ASP A 1 328 ? -9.568 19.090 -16.410 1.00 96.38 328 ASP A O 1
ATOM 2610 N N . LYS A 1 329 ? -11.451 19.250 -17.604 1.00 94.81 329 LYS A N 1
ATOM 2611 C CA . LYS A 1 329 ? -11.079 20.501 -18.288 1.00 94.81 329 LYS A CA 1
ATOM 2612 C C . LYS A 1 329 ? -10.865 21.687 -17.344 1.00 94.81 329 LYS A C 1
ATOM 2614 O O . LYS A 1 329 ? -10.307 22.691 -17.784 1.00 94.81 329 LYS A O 1
ATOM 2619 N N . SER A 1 330 ? -11.345 21.611 -16.102 1.00 94.94 330 SER A N 1
ATOM 2620 C CA . SER A 1 330 ? -11.129 22.654 -15.099 1.00 94.94 330 SER A CA 1
ATOM 2621 C C . SER A 1 330 ? -9.751 22.558 -14.436 1.00 94.94 330 SER A C 1
ATOM 2623 O O . SER A 1 330 ? -9.247 23.565 -13.942 1.00 94.94 330 SER A O 1
ATOM 2625 N N . ASN A 1 331 ? -9.110 21.387 -14.495 1.00 92.12 331 ASN A N 1
ATOM 2626 C CA . ASN A 1 331 ? -7.787 21.148 -13.942 1.00 92.12 331 ASN A CA 1
ATOM 2627 C C . ASN A 1 331 ? -6.728 21.175 -15.056 1.00 92.12 331 ASN A C 1
ATOM 2629 O O . ASN A 1 331 ? -6.731 20.362 -15.979 1.00 92.12 331 ASN A O 1
ATOM 2633 N N . THR A 1 332 ? -5.770 22.099 -14.967 1.00 92.50 332 THR A N 1
ATOM 2634 C CA . THR A 1 332 ? -4.723 22.253 -15.987 1.00 92.50 332 THR A CA 1
ATOM 2635 C C . THR A 1 332 ? -3.754 21.075 -16.065 1.00 92.50 332 THR A C 1
ATOM 2637 O O . THR A 1 332 ? -3.184 20.863 -17.138 1.00 92.50 332 THR A O 1
ATOM 2640 N N . GLN A 1 333 ? -3.584 20.324 -14.971 1.00 93.19 333 GLN A N 1
ATOM 2641 C CA . GLN A 1 333 ? -2.788 19.092 -14.918 1.00 93.19 333 GLN A CA 1
ATOM 2642 C C . GLN A 1 333 ? -3.544 17.895 -15.501 1.00 93.19 333 GLN A C 1
ATOM 2644 O O . GLN A 1 333 ? -2.927 16.875 -15.790 1.00 93.19 333 GLN A O 1
ATOM 2649 N N . SER A 1 334 ? -4.862 17.989 -15.721 1.00 96.12 334 SER A N 1
ATOM 2650 C CA . SER A 1 334 ? -5.601 16.865 -16.284 1.00 96.12 334 SER A CA 1
ATOM 2651 C C . SER A 1 334 ? -5.302 16.703 -17.775 1.00 96.12 334 SER A C 1
ATOM 2653 O O . SER A 1 334 ? -5.661 17.552 -18.601 1.00 96.12 334 SER A O 1
ATOM 2655 N N . LYS A 1 335 ? -4.585 15.626 -18.116 1.00 95.75 335 LYS A N 1
ATOM 2656 C CA . LYS A 1 335 ? -4.074 15.322 -19.464 1.00 95.75 335 LYS A CA 1
ATOM 2657 C C . LYS A 1 335 ? -4.255 13.849 -19.793 1.00 95.75 335 LYS A C 1
ATOM 2659 O O . LYS A 1 335 ? -4.320 13.008 -18.901 1.00 95.75 335 LYS A O 1
ATOM 2664 N N . SER A 1 336 ? -4.364 13.548 -21.085 1.00 95.06 336 SER A N 1
ATOM 2665 C CA . SER A 1 336 ? -4.407 12.174 -21.583 1.00 95.06 336 SER A CA 1
ATOM 2666 C C . SER A 1 336 ? -3.002 11.765 -22.018 1.00 95.06 336 SER A C 1
ATOM 2668 O O . SER A 1 336 ? -2.360 12.545 -22.725 1.00 95.06 336 SER A O 1
ATOM 2670 N N . PRO A 1 337 ? -2.552 10.541 -21.695 1.00 93.06 337 PRO A N 1
ATOM 2671 C CA . PRO A 1 337 ? -1.265 10.046 -22.164 1.00 93.06 337 PRO A CA 1
ATOM 2672 C C . PRO A 1 337 ? -1.261 9.726 -23.668 1.00 93.06 337 PRO A C 1
ATOM 2674 O O . PRO A 1 337 ? -0.206 9.463 -24.236 1.00 93.06 337 PRO A O 1
ATOM 2677 N N . LYS A 1 338 ? -2.418 9.780 -24.345 1.00 93.00 338 LYS A N 1
ATOM 2678 C CA . LYS A 1 338 ? -2.549 9.588 -25.798 1.00 93.00 338 LYS A CA 1
ATOM 2679 C C . LYS A 1 338 ? -1.604 10.473 -26.610 1.00 93.00 338 LYS A C 1
ATOM 2681 O O . LYS A 1 338 ? -1.063 10.029 -27.619 1.00 93.00 338 LYS A O 1
ATOM 2686 N N . ASP A 1 339 ? -1.426 11.717 -26.174 1.00 87.19 339 ASP A N 1
ATOM 2687 C CA . ASP A 1 339 ? -0.608 12.700 -26.887 1.00 87.19 339 ASP A CA 1
ATOM 2688 C C . ASP A 1 339 ? 0.892 12.544 -26.584 1.00 87.19 339 ASP A C 1
ATOM 2690 O O . ASP A 1 339 ? 1.719 13.232 -27.190 1.00 87.19 339 ASP A O 1
ATOM 2694 N N . LEU A 1 340 ? 1.263 11.647 -25.662 1.00 87.06 340 LEU A N 1
ATOM 2695 C CA . LEU A 1 340 ? 2.658 11.330 -25.400 1.00 87.06 340 LEU A CA 1
ATOM 2696 C C . LEU A 1 340 ? 3.207 10.396 -26.482 1.00 87.06 340 LEU A C 1
ATOM 2698 O O . LEU A 1 340 ? 2.537 9.428 -26.863 1.00 87.06 340 LEU A O 1
ATOM 2702 N N . PRO A 1 341 ? 4.447 10.618 -26.947 1.00 80.44 341 PRO A N 1
ATOM 2703 C CA . PRO A 1 341 ? 5.094 9.719 -27.896 1.00 80.44 341 PRO A CA 1
ATOM 2704 C C . PRO A 1 341 ? 5.204 8.283 -27.359 1.00 80.44 341 PRO A C 1
ATOM 2706 O O . PRO A 1 341 ? 4.834 7.343 -28.062 1.00 80.44 341 PRO A O 1
ATOM 2709 N N . SER A 1 342 ? 5.571 8.133 -26.082 1.00 82.00 342 SER A N 1
ATOM 2710 C CA . SER A 1 342 ? 5.631 6.871 -25.332 1.00 82.00 342 SER A CA 1
ATOM 2711 C C . SER A 1 342 ? 4.793 6.963 -24.053 1.00 82.00 342 SER A C 1
ATOM 2713 O O . SER A 1 342 ? 4.714 8.029 -23.445 1.00 82.00 342 SER A O 1
ATOM 2715 N N . PHE A 1 343 ? 4.159 5.856 -23.657 1.00 87.38 343 PHE A N 1
ATOM 2716 C CA . PHE A 1 343 ? 3.487 5.726 -22.354 1.00 87.38 343 PHE A CA 1
ATOM 2717 C C . PHE A 1 343 ? 3.537 4.276 -21.850 1.00 87.38 343 PHE A C 1
ATOM 2719 O O . PHE A 1 343 ? 2.524 3.667 -21.524 1.00 87.38 343 PHE A O 1
ATOM 2726 N N . ALA A 1 344 ? 4.729 3.697 -21.887 1.00 86.44 344 ALA A N 1
ATOM 2727 C CA . ALA A 1 344 ? 4.996 2.333 -21.460 1.00 86.44 344 ALA A CA 1
ATOM 2728 C C . ALA A 1 344 ? 5.172 2.261 -19.930 1.00 86.44 344 ALA A C 1
ATOM 2730 O O . ALA A 1 344 ? 6.151 2.822 -19.430 1.00 86.44 344 ALA A O 1
ATOM 2731 N N . PRO A 1 345 ? 4.264 1.618 -19.171 1.00 90.62 345 PRO A N 1
ATOM 2732 C CA . PRO A 1 345 ? 4.355 1.580 -17.718 1.00 90.62 345 PRO A CA 1
ATOM 2733 C C . PRO A 1 345 ? 5.493 0.660 -17.269 1.00 90.62 345 PRO A C 1
ATOM 2735 O O . PRO A 1 345 ? 5.612 -0.468 -17.741 1.00 90.62 345 PRO A O 1
ATOM 2738 N N . VAL A 1 346 ? 6.294 1.133 -16.318 1.00 89.88 346 VAL A N 1
ATOM 2739 C CA . VAL A 1 346 ? 7.328 0.347 -15.610 1.00 89.88 346 VAL A CA 1
ATOM 2740 C C . VAL A 1 346 ? 7.086 0.286 -14.104 1.00 89.88 346 VAL A C 1
ATOM 2742 O O . VAL A 1 346 ? 7.601 -0.602 -13.422 1.00 89.88 346 VAL A O 1
ATOM 2745 N N . ILE A 1 347 ? 6.271 1.214 -13.599 1.00 92.94 347 ILE A N 1
ATOM 2746 C CA . ILE A 1 347 ? 5.807 1.274 -12.218 1.00 92.94 347 ILE A CA 1
ATOM 2747 C C . ILE A 1 347 ? 4.299 1.509 -12.253 1.00 92.94 347 ILE A C 1
ATOM 2749 O O . ILE A 1 347 ? 3.835 2.485 -12.848 1.00 92.94 347 ILE A O 1
ATOM 2753 N N . ILE A 1 348 ? 3.551 0.632 -11.592 1.00 95.94 348 ILE A N 1
ATOM 2754 C CA . ILE A 1 348 ? 2.153 0.835 -11.213 1.00 95.94 348 ILE A CA 1
ATOM 2755 C C . ILE A 1 348 ? 2.089 0.723 -9.695 1.00 95.94 348 ILE A C 1
ATOM 2757 O O . ILE A 1 348 ? 2.669 -0.205 -9.130 1.00 95.94 348 ILE A O 1
ATOM 2761 N N . LYS A 1 349 ? 1.430 1.682 -9.040 1.00 96.38 349 LYS A N 1
ATOM 2762 C CA . LYS A 1 349 ? 1.178 1.646 -7.597 1.00 96.38 349 LYS A CA 1
ATOM 2763 C C . LYS A 1 349 ? -0.221 2.156 -7.265 1.00 96.38 349 LYS A C 1
ATOM 2765 O O . LYS A 1 349 ? -0.649 3.150 -7.846 1.00 96.38 349 LYS A O 1
ATOM 2770 N N . ILE A 1 350 ? -0.917 1.501 -6.343 1.00 96.19 350 ILE A N 1
ATOM 2771 C CA . ILE A 1 350 ? -2.301 1.806 -5.963 1.00 96.19 350 ILE A CA 1
ATOM 2772 C C . ILE A 1 350 ? -2.330 2.295 -4.521 1.00 96.19 350 ILE A C 1
ATOM 2774 O O . ILE A 1 350 ? -1.903 1.582 -3.630 1.00 96.19 350 ILE A O 1
ATOM 2778 N N . THR A 1 351 ? -2.860 3.480 -4.252 1.00 94.75 351 THR A N 1
ATOM 2779 C CA . THR A 1 351 ? -3.011 3.995 -2.877 1.00 94.75 351 THR A CA 1
ATOM 2780 C C . THR A 1 351 ? -4.179 4.964 -2.810 1.00 94.75 351 THR A C 1
ATOM 2782 O O . THR A 1 351 ? -4.732 5.298 -3.843 1.00 94.75 351 THR A O 1
ATOM 2785 N N . ASP A 1 352 ? -4.555 5.434 -1.629 1.00 93.19 352 ASP A N 1
ATOM 2786 C CA . ASP A 1 352 ? -5.507 6.538 -1.467 1.00 93.19 352 ASP A CA 1
ATOM 2787 C C . ASP A 1 352 ? -4.738 7.800 -1.038 1.00 93.19 352 ASP A C 1
ATOM 2789 O O . ASP A 1 352 ? -4.393 7.964 0.134 1.00 93.19 352 ASP A O 1
ATOM 2793 N N . VAL A 1 353 ? -4.372 8.643 -2.007 1.00 92.31 353 VAL A N 1
ATOM 2794 C CA . VAL A 1 353 ? -3.402 9.744 -1.840 1.00 92.31 353 VAL A CA 1
ATOM 2795 C C . VAL A 1 353 ? -4.003 10.982 -1.169 1.00 92.31 353 VAL A C 1
ATOM 2797 O O . VAL A 1 353 ? -3.279 11.907 -0.801 1.00 92.31 353 VAL A O 1
ATOM 2800 N N . ASP A 1 354 ? -5.326 11.052 -1.036 1.00 89.38 354 ASP A N 1
ATOM 2801 C CA . ASP A 1 354 ? -6.006 12.084 -0.248 1.00 89.38 354 ASP A CA 1
ATOM 2802 C C . ASP A 1 354 ? -6.975 11.525 0.795 1.00 89.38 354 ASP A C 1
ATOM 2804 O O . ASP A 1 354 ? -7.669 12.297 1.464 1.00 89.38 354 ASP A O 1
ATOM 2808 N N . LEU A 1 355 ? -6.945 10.206 0.998 1.00 90.69 355 LEU A N 1
ATOM 2809 C CA . LEU A 1 355 ? -7.696 9.473 2.014 1.00 90.69 355 LEU A CA 1
ATOM 2810 C C . LEU A 1 355 ? -9.202 9.726 1.903 1.00 90.69 355 LEU A C 1
ATOM 2812 O O . LEU A 1 355 ? -9.915 9.773 2.913 1.00 90.69 355 LEU A O 1
ATOM 2816 N N . ASP A 1 356 ? -9.694 9.913 0.676 1.00 89.50 356 ASP A N 1
ATOM 2817 C CA . ASP A 1 356 ? -11.104 10.185 0.396 1.00 89.50 356 ASP A CA 1
ATOM 2818 C C . ASP A 1 356 ? -11.959 8.901 0.359 1.00 89.50 356 ASP A C 1
ATOM 2820 O O . ASP A 1 356 ? -13.202 8.963 0.344 1.00 89.50 356 ASP A O 1
ATOM 2824 N N . GLY A 1 357 ? -11.293 7.747 0.442 1.00 88.19 357 GLY A N 1
ATOM 2825 C CA . GLY A 1 357 ? -11.855 6.410 0.412 1.00 88.19 357 GLY A CA 1
ATOM 2826 C C . GLY A 1 357 ? -11.888 5.783 -0.983 1.00 88.19 357 GLY A C 1
ATOM 2827 O O . GLY A 1 357 ? -12.414 4.678 -1.107 1.00 88.19 357 GLY A O 1
ATOM 2828 N N . ASN A 1 358 ? -11.402 6.452 -2.031 1.00 91.25 358 ASN A N 1
ATOM 2829 C CA . ASN A 1 358 ? -11.264 5.906 -3.379 1.00 91.25 358 ASN A CA 1
ATOM 2830 C C . ASN A 1 358 ? -9.792 5.652 -3.679 1.00 91.25 358 ASN A C 1
ATOM 2832 O O . ASN A 1 358 ? -8.957 6.537 -3.545 1.00 91.25 358 ASN A O 1
ATOM 2836 N N . LYS A 1 359 ? -9.464 4.444 -4.140 1.00 93.88 359 LYS A N 1
ATOM 2837 C CA . LYS A 1 359 ? -8.084 4.152 -4.523 1.00 93.88 359 LYS A CA 1
ATOM 2838 C C . LYS A 1 359 ? -7.719 4.886 -5.818 1.00 93.88 359 LYS A C 1
ATOM 2840 O O . LYS A 1 359 ? -8.448 4.857 -6.809 1.00 93.88 359 LYS A O 1
ATOM 2845 N N . ASP A 1 360 ? -6.559 5.516 -5.798 1.00 96.62 360 ASP A N 1
ATOM 2846 C CA . ASP A 1 360 ? -5.865 6.128 -6.915 1.00 96.62 360 ASP A CA 1
ATOM 2847 C C . ASP A 1 360 ? -4.814 5.180 -7.501 1.00 96.62 360 ASP A C 1
ATOM 2849 O O . ASP A 1 360 ? -4.350 4.243 -6.850 1.00 96.62 360 ASP A O 1
ATOM 2853 N N . ILE A 1 361 ? -4.392 5.456 -8.735 1.00 97.94 361 ILE A N 1
ATOM 2854 C CA . ILE A 1 361 ? -3.369 4.666 -9.424 1.00 97.94 361 ILE A CA 1
ATOM 2855 C C . ILE A 1 361 ? -2.263 5.594 -9.919 1.00 97.94 361 ILE A C 1
ATOM 2857 O O . ILE A 1 361 ? -2.481 6.436 -10.792 1.00 97.94 361 ILE A O 1
ATOM 2861 N N . PHE A 1 362 ? -1.052 5.401 -9.413 1.00 97.44 362 PHE A N 1
ATOM 2862 C CA . PHE A 1 362 ? 0.155 5.974 -9.984 1.00 97.44 362 PHE A CA 1
ATOM 2863 C C . PHE A 1 362 ? 0.688 5.101 -11.110 1.00 97.44 362 PHE A C 1
ATOM 2865 O O . PHE A 1 362 ? 0.784 3.881 -10.982 1.00 97.44 362 PHE A O 1
ATOM 2872 N N . VAL A 1 363 ? 1.089 5.750 -12.199 1.00 96.06 363 VAL A N 1
ATOM 2873 C CA . VAL A 1 363 ? 1.767 5.122 -13.330 1.00 96.06 363 VAL A CA 1
ATOM 2874 C C . VAL A 1 363 ? 3.000 5.941 -13.672 1.00 96.06 363 VAL A C 1
ATOM 2876 O O . VAL A 1 363 ? 2.880 7.122 -14.001 1.00 96.06 363 VAL A O 1
ATOM 2879 N N . ALA A 1 364 ? 4.173 5.312 -13.640 1.00 93.19 364 ALA A N 1
ATOM 2880 C CA . ALA A 1 364 ? 5.405 5.901 -14.152 1.00 93.19 364 ALA A CA 1
ATOM 2881 C C . ALA A 1 364 ? 5.964 5.079 -15.319 1.00 93.19 364 ALA A C 1
ATOM 2883 O O . ALA A 1 364 ? 5.765 3.863 -15.407 1.00 93.19 364 ALA A O 1
ATOM 2884 N N . THR A 1 365 ? 6.624 5.774 -16.243 1.00 89.12 365 THR A N 1
ATOM 2885 C CA . THR A 1 365 ? 7.050 5.237 -17.544 1.00 89.12 365 THR A CA 1
ATOM 2886 C C . THR A 1 365 ? 8.555 5.386 -17.762 1.00 89.12 365 THR A C 1
ATOM 2888 O O . THR A 1 365 ? 9.196 6.219 -17.130 1.00 89.12 365 THR A O 1
ATOM 2891 N N . ASP A 1 366 ? 9.109 4.586 -18.667 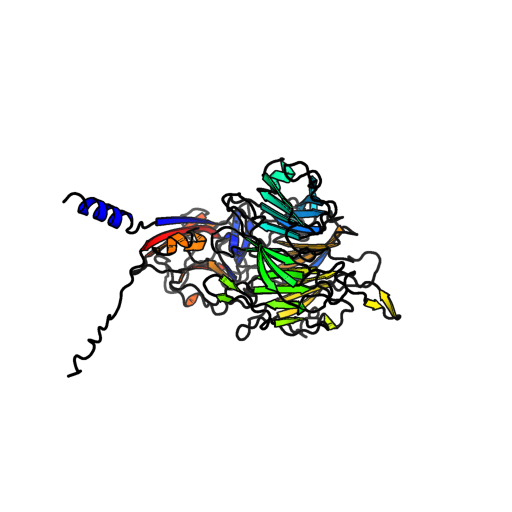1.00 80.50 366 ASP A N 1
ATOM 2892 C CA . ASP A 1 366 ? 10.543 4.523 -18.995 1.00 80.50 366 ASP A CA 1
ATOM 2893 C C . ASP A 1 366 ? 10.768 4.905 -20.472 1.00 80.50 366 ASP A C 1
ATOM 2895 O O . ASP A 1 366 ? 9.957 4.601 -21.358 1.00 80.50 366 ASP A O 1
ATOM 2899 N N . ALA A 1 367 ? 11.882 5.591 -20.733 1.00 71.38 367 ALA A N 1
ATOM 2900 C CA . ALA A 1 367 ? 12.284 6.082 -22.043 1.00 71.38 367 ALA A CA 1
ATOM 2901 C C . ALA A 1 367 ? 12.835 5.056 -23.031 1.00 71.38 367 ALA A C 1
ATOM 2903 O O . ALA A 1 367 ? 12.953 5.369 -24.218 1.00 71.38 367 ALA A O 1
ATOM 2904 N N . TRP A 1 368 ? 13.196 3.856 -22.587 1.00 68.88 368 TRP A N 1
ATOM 2905 C CA . TRP A 1 368 ? 13.811 2.826 -23.426 1.00 68.88 368 TRP A CA 1
ATOM 2906 C C . TRP A 1 368 ? 12.816 1.820 -23.989 1.00 68.88 368 TRP A C 1
ATOM 2908 O O . TRP A 1 368 ? 13.162 1.051 -24.887 1.00 68.88 368 TRP A O 1
ATOM 2918 N N . ARG A 1 369 ? 11.581 1.809 -23.485 1.00 70.75 369 ARG A N 1
ATOM 2919 C CA . ARG A 1 369 ? 10.621 0.748 -23.813 1.00 70.75 369 ARG A CA 1
ATOM 2920 C C . ARG A 1 369 ? 9.831 0.976 -25.092 1.00 70.75 369 ARG A C 1
ATOM 2922 O O . ARG A 1 369 ? 9.334 0.022 -25.688 1.00 70.75 369 ARG A O 1
ATOM 2929 N N . GLN A 1 370 ? 9.716 2.226 -25.530 1.00 66.50 370 GLN A N 1
ATOM 2930 C CA . GLN A 1 370 ? 9.110 2.576 -26.810 1.00 66.50 370 GLN A CA 1
ATOM 2931 C C . GLN A 1 370 ? 9.990 3.616 -27.496 1.00 66.50 370 GLN A C 1
ATOM 2933 O O . GLN A 1 370 ? 10.167 4.724 -26.990 1.00 66.50 370 GLN A O 1
ATOM 2938 N N . VAL A 1 371 ? 10.532 3.253 -28.660 1.00 63.62 371 VAL A N 1
ATOM 2939 C CA . VAL A 1 371 ? 11.215 4.206 -29.535 1.00 63.62 371 VAL A CA 1
ATOM 2940 C C . VAL A 1 371 ? 10.166 5.181 -30.053 1.00 63.62 371 VAL A C 1
ATOM 2942 O O . VAL A 1 371 ? 9.203 4.779 -30.710 1.00 63.62 371 VAL A O 1
ATOM 2945 N N . ALA A 1 372 ? 10.334 6.455 -29.722 1.00 61.34 372 ALA A N 1
ATOM 2946 C CA . ALA A 1 372 ? 9.517 7.523 -30.257 1.00 61.34 372 ALA A CA 1
ATOM 2947 C C . ALA A 1 372 ? 10.258 8.190 -31.415 1.00 61.34 372 ALA A C 1
ATOM 2949 O O . ALA A 1 372 ? 11.482 8.189 -31.469 1.00 61.34 372 ALA A O 1
ATOM 2950 N N . THR A 1 373 ? 9.520 8.760 -32.359 1.00 60.34 373 THR A N 1
ATOM 2951 C CA . THR A 1 373 ? 10.122 9.548 -33.432 1.00 60.34 373 THR A CA 1
ATOM 2952 C C . THR A 1 373 ? 9.984 11.031 -33.091 1.00 60.34 373 THR A C 1
ATOM 2954 O O . THR A 1 373 ? 8.876 11.501 -32.811 1.00 60.34 373 THR A O 1
ATOM 2957 N N . ASP A 1 374 ? 11.092 11.770 -33.093 1.00 63.50 374 ASP A N 1
ATOM 2958 C CA . ASP A 1 374 ? 11.115 13.210 -32.841 1.00 63.50 374 ASP A CA 1
ATOM 2959 C C . ASP A 1 374 ? 10.386 14.008 -33.948 1.00 63.50 374 ASP A C 1
ATOM 2961 O O . ASP A 1 374 ? 9.917 13.477 -34.963 1.00 63.50 374 ASP A O 1
ATOM 2965 N N . ALA A 1 375 ? 10.294 15.332 -33.782 1.00 63.66 375 ALA A N 1
ATOM 2966 C CA . ALA A 1 375 ? 9.652 16.211 -34.766 1.00 63.66 375 ALA A CA 1
ATOM 2967 C C . ALA A 1 375 ? 10.391 16.266 -36.126 1.00 63.66 375 ALA A C 1
ATOM 2969 O O . ALA A 1 375 ? 9.877 16.848 -37.086 1.00 63.66 375 ALA A O 1
ATOM 2970 N N . GLN A 1 376 ? 11.592 15.693 -36.211 1.00 65.06 376 GLN A N 1
ATOM 2971 C CA . GLN A 1 376 ? 12.469 15.628 -37.374 1.00 65.06 376 GLN A CA 1
ATOM 2972 C C . GLN A 1 376 ? 12.477 14.233 -38.026 1.00 65.06 376 GLN A C 1
ATOM 2974 O O . GLN A 1 376 ? 13.143 14.047 -39.050 1.00 65.06 376 GLN A O 1
ATOM 2979 N N . GLY A 1 377 ? 11.712 13.273 -37.499 1.00 66.69 377 GLY A N 1
ATOM 2980 C CA . GLY A 1 377 ? 11.641 11.919 -38.038 1.00 66.69 377 GLY A CA 1
ATOM 2981 C C . GLY A 1 377 ? 12.777 10.995 -37.578 1.00 66.69 377 GLY A C 1
ATOM 2982 O O . GLY A 1 377 ? 12.992 9.975 -38.230 1.00 66.69 377 GLY A O 1
ATOM 2983 N N . GLN A 1 378 ? 13.531 11.352 -36.533 1.00 68.44 378 GLN A N 1
ATOM 2984 C CA . GLN A 1 378 ? 14.583 10.518 -35.945 1.00 68.44 378 GLN A CA 1
ATOM 2985 C C . GLN A 1 378 ? 14.057 9.729 -34.751 1.00 68.44 378 GLN A C 1
ATOM 2987 O O . GLN A 1 378 ? 13.292 10.250 -33.946 1.00 68.44 378 GLN A O 1
ATOM 2992 N N . ASP A 1 379 ? 14.505 8.485 -34.627 1.00 66.75 379 ASP A N 1
ATOM 2993 C CA . ASP A 1 379 ? 14.249 7.663 -33.450 1.00 66.75 379 ASP A CA 1
ATOM 2994 C C . ASP A 1 379 ? 14.975 8.265 -32.238 1.00 66.75 379 ASP A C 1
ATOM 2996 O O . ASP A 1 379 ? 16.207 8.269 -32.163 1.00 66.75 379 ASP A O 1
ATOM 3000 N N . GLU A 1 380 ? 14.199 8.779 -31.290 1.00 69.94 380 GLU A N 1
ATOM 3001 C CA . GLU A 1 380 ? 14.663 9.308 -30.019 1.00 69.94 380 GLU A CA 1
ATOM 3002 C C . GLU A 1 380 ? 13.877 8.680 -28.867 1.00 69.94 380 GLU A C 1
ATOM 3004 O O . GLU A 1 380 ? 12.658 8.520 -28.881 1.00 69.94 380 GLU A O 1
ATOM 3009 N N . ASN A 1 381 ? 14.595 8.346 -27.811 1.00 72.25 381 ASN A N 1
ATOM 3010 C CA . ASN A 1 381 ? 13.993 7.898 -26.568 1.00 72.25 381 ASN A CA 1
ATOM 3011 C C . ASN A 1 381 ? 13.328 9.085 -25.850 1.00 72.25 381 ASN A C 1
ATOM 3013 O O . ASN A 1 381 ? 13.931 10.152 -25.670 1.00 72.25 381 ASN A O 1
ATOM 3017 N N . PHE A 1 382 ? 12.097 8.874 -25.400 1.00 76.38 382 PHE A N 1
ATOM 3018 C CA . PHE A 1 382 ? 11.275 9.876 -24.733 1.00 76.38 382 PHE A CA 1
ATOM 3019 C C . PHE A 1 382 ? 11.255 9.633 -23.221 1.00 76.38 382 PHE A C 1
ATOM 3021 O O . PHE A 1 382 ? 10.768 8.593 -22.806 1.00 76.38 382 PHE A O 1
ATOM 3028 N N . GLY A 1 383 ? 11.755 10.583 -22.424 1.00 76.38 383 GLY A N 1
ATOM 3029 C CA . GLY A 1 383 ? 11.896 10.514 -20.963 1.00 76.38 383 GLY A CA 1
ATOM 3030 C C . GLY A 1 383 ? 10.665 10.012 -20.200 1.00 76.38 383 GLY A C 1
ATOM 3031 O O . GLY A 1 383 ? 9.528 10.186 -20.644 1.00 76.38 383 GLY A O 1
ATOM 3032 N N . GLY A 1 384 ? 10.896 9.460 -19.009 1.00 85.94 384 GLY A N 1
ATOM 3033 C CA . GLY A 1 384 ? 9.830 8.995 -18.127 1.00 85.94 384 GLY A CA 1
ATOM 3034 C C . GLY A 1 384 ? 8.801 10.075 -17.768 1.00 85.94 384 GLY A C 1
ATOM 3035 O O . GLY A 1 384 ? 9.129 11.201 -17.397 1.00 85.94 384 GLY A O 1
ATOM 3036 N N . SER A 1 385 ? 7.526 9.714 -17.875 1.00 90.94 385 SER A N 1
ATOM 3037 C CA . SER A 1 385 ? 6.358 10.489 -17.426 1.00 90.94 385 SER A CA 1
ATOM 3038 C C . SER A 1 385 ? 5.700 9.838 -16.215 1.00 90.94 385 SER A C 1
ATOM 3040 O O . SER A 1 385 ? 5.798 8.621 -16.049 1.00 90.94 385 SER A O 1
ATOM 3042 N N . VAL A 1 386 ? 4.980 10.637 -15.422 1.00 94.19 386 VAL A N 1
ATOM 3043 C CA . VAL A 1 386 ? 4.278 10.198 -14.209 1.00 94.19 386 VAL A CA 1
ATOM 3044 C C . VAL A 1 386 ? 2.860 10.722 -14.213 1.00 94.19 386 VAL A C 1
ATOM 3046 O O . VAL A 1 386 ? 2.628 11.932 -14.303 1.00 94.19 386 VAL A O 1
ATOM 3049 N N . TYR A 1 387 ? 1.922 9.794 -14.105 1.00 96.25 387 TYR A N 1
ATOM 3050 C CA . TYR A 1 387 ? 0.497 10.055 -14.110 1.00 96.25 387 TYR A CA 1
ATOM 3051 C C . TYR A 1 387 ? -0.122 9.546 -12.815 1.00 96.25 387 TYR A C 1
ATOM 3053 O O . TYR A 1 387 ? 0.219 8.468 -12.334 1.00 96.25 387 TYR A O 1
ATOM 3061 N N . LEU A 1 388 ? -1.054 10.328 -12.285 1.00 97.62 388 LEU A N 1
ATOM 3062 C CA . LEU A 1 388 ? -1.970 9.921 -11.232 1.00 97.62 388 LEU A CA 1
ATOM 3063 C C . LEU A 1 388 ? -3.362 9.801 -11.845 1.00 97.62 388 LEU A C 1
ATOM 3065 O O . LEU A 1 388 ? -3.936 10.787 -12.309 1.00 97.62 388 LEU A O 1
ATOM 3069 N N . PHE A 1 389 ? -3.909 8.595 -11.847 1.00 98.12 389 PHE A N 1
ATOM 3070 C CA . PHE A 1 389 ? -5.318 8.357 -12.110 1.00 98.12 389 PHE A CA 1
ATOM 3071 C C . PHE A 1 389 ? -6.042 8.463 -10.780 1.00 98.12 389 PHE A C 1
ATOM 3073 O O . PHE A 1 389 ? -6.121 7.499 -10.023 1.00 98.12 389 PHE A O 1
ATOM 3080 N N . LYS A 1 390 ? -6.513 9.675 -10.494 1.00 96.81 390 LYS A N 1
ATOM 3081 C CA . LYS A 1 390 ? -7.177 10.001 -9.242 1.00 96.81 390 LYS A CA 1
ATOM 3082 C C . LYS A 1 390 ? -8.548 9.336 -9.187 1.00 96.81 390 LYS A C 1
ATOM 3084 O O . LYS A 1 390 ? -9.360 9.596 -10.080 1.00 96.81 390 LYS A O 1
ATOM 3089 N N . GLY A 1 391 ? -8.790 8.513 -8.177 1.00 95.75 391 GLY A N 1
ATOM 3090 C CA . GLY A 1 391 ? -10.032 7.800 -7.931 1.00 95.75 391 GLY A CA 1
ATOM 3091 C C . GLY A 1 391 ? -11.233 8.739 -7.853 1.00 95.75 391 GLY A C 1
ATOM 3092 O O . GLY A 1 391 ? -11.156 9.895 -7.438 1.00 95.75 391 GLY A O 1
ATOM 3093 N N . LYS A 1 392 ? -12.371 8.240 -8.319 1.00 92.94 392 LYS A N 1
ATOM 3094 C CA . LYS A 1 392 ? -13.692 8.848 -8.174 1.00 92.94 392 LYS A CA 1
ATOM 3095 C C . LYS A 1 392 ? -14.659 7.773 -7.724 1.00 92.94 392 LYS A C 1
ATOM 3097 O O . LYS A 1 392 ? -14.436 6.595 -7.991 1.00 92.94 392 LYS A O 1
ATOM 3102 N N . GLU A 1 393 ? -15.786 8.213 -7.170 1.00 88.56 393 GLU A N 1
ATOM 3103 C CA . GLU A 1 393 ? -16.908 7.333 -6.854 1.00 88.56 393 GLU A CA 1
ATOM 3104 C C . GLU A 1 393 ? -17.220 6.401 -8.052 1.00 88.56 393 GLU A C 1
ATOM 3106 O O . GLU A 1 393 ? -17.554 6.890 -9.147 1.00 88.56 393 GLU A O 1
ATOM 3111 N N . PRO A 1 394 ? -17.098 5.074 -7.875 1.00 87.00 394 PRO A N 1
ATOM 3112 C CA . PRO A 1 394 ? -17.359 4.102 -8.931 1.00 87.00 394 PRO A CA 1
ATOM 3113 C C . PRO A 1 394 ? -18.811 4.164 -9.432 1.00 87.00 394 PRO A C 1
ATOM 3115 O O . PRO A 1 394 ? -19.744 4.433 -8.676 1.00 87.00 394 PRO A O 1
ATOM 3118 N N . GLU A 1 395 ? -19.043 3.856 -10.711 1.00 86.56 395 GLU A N 1
ATOM 3119 C CA . GLU A 1 395 ? -20.400 3.758 -11.273 1.00 86.56 395 GLU A CA 1
ATOM 3120 C C . GLU A 1 395 ? -20.738 2.297 -11.574 1.00 86.56 395 GLU A C 1
ATOM 3122 O O . GLU A 1 395 ? -20.102 1.678 -12.420 1.00 86.56 395 GLU A O 1
ATOM 3127 N N . ALA A 1 396 ? -21.757 1.744 -10.907 1.00 84.88 396 ALA A N 1
ATOM 3128 C CA . ALA A 1 396 ? -22.230 0.371 -11.134 1.00 84.88 396 ALA A CA 1
ATOM 3129 C C . ALA A 1 396 ? -21.104 -0.691 -11.098 1.00 84.88 396 ALA A C 1
ATOM 3131 O O . ALA A 1 396 ? -21.002 -1.531 -11.988 1.00 84.88 396 ALA A O 1
ATOM 3132 N N . ASN A 1 397 ? -20.262 -0.647 -10.059 1.00 84.31 397 ASN A N 1
ATOM 3133 C CA . ASN A 1 397 ? -19.073 -1.497 -9.891 1.00 84.31 397 ASN A CA 1
ATOM 3134 C C . ASN A 1 397 ? -17.926 -1.267 -10.872 1.00 84.31 397 ASN A C 1
ATOM 3136 O O . ASN A 1 397 ? -16.963 -2.028 -10.885 1.00 84.31 397 ASN A O 1
ATOM 3140 N N . ARG A 1 398 ? -18.008 -0.214 -11.684 1.00 91.56 398 ARG A N 1
ATOM 3141 C CA . ARG A 1 398 ? -16.945 0.159 -12.601 1.00 91.56 398 ARG A CA 1
ATOM 3142 C C . ARG A 1 398 ? -16.113 1.291 -11.990 1.00 91.56 398 ARG A C 1
ATOM 3144 O O . ARG A 1 398 ? -16.686 2.351 -11.714 1.00 91.56 398 ARG A O 1
ATOM 3151 N N . PRO A 1 399 ? -14.799 1.095 -11.790 1.00 94.81 399 PRO A N 1
ATOM 3152 C CA . PRO A 1 399 ? -13.928 2.132 -11.259 1.00 94.81 399 PRO A CA 1
ATOM 3153 C C . PRO A 1 399 ? -13.865 3.323 -12.220 1.00 94.81 399 PRO A C 1
ATOM 3155 O O . PRO A 1 399 ? -14.030 3.176 -13.438 1.00 94.81 399 PRO A O 1
ATOM 3158 N N . LYS A 1 400 ? -13.655 4.513 -11.658 1.00 95.88 400 LYS A N 1
ATOM 3159 C CA . LYS A 1 400 ? -13.609 5.777 -12.391 1.00 95.88 400 LYS A CA 1
ATOM 3160 C C . LYS A 1 400 ? -12.457 6.631 -11.913 1.00 95.88 400 LYS A C 1
ATOM 3162 O O . LYS A 1 400 ? -12.210 6.703 -10.716 1.00 95.88 400 LYS A O 1
ATOM 3167 N N . PHE A 1 401 ? -11.829 7.344 -12.846 1.00 98.00 401 PHE A N 1
ATOM 3168 C CA . PHE A 1 401 ? -10.665 8.164 -12.527 1.00 98.00 401 PHE A CA 1
ATOM 3169 C C . PHE A 1 401 ? -10.634 9.504 -13.262 1.00 98.00 401 PHE A C 1
ATOM 3171 O O . PHE A 1 401 ? -11.212 9.668 -14.338 1.00 98.00 401 PHE A O 1
ATOM 3178 N N . VAL A 1 402 ? -9.880 10.457 -12.718 1.00 97.31 402 VAL A N 1
ATOM 3179 C CA . VAL A 1 402 ? -9.364 11.620 -13.452 1.00 97.31 402 VAL A CA 1
ATOM 3180 C C . VAL A 1 402 ? -7.887 11.412 -13.710 1.00 97.31 402 VAL A C 1
ATOM 3182 O O . VAL A 1 402 ? -7.123 11.180 -12.784 1.00 97.31 402 VAL A O 1
ATOM 3185 N N . SER A 1 403 ? -7.474 11.537 -14.965 1.00 97.69 403 SER A N 1
ATOM 3186 C CA . SER A 1 403 ? -6.058 11.458 -15.326 1.00 97.69 403 SER A CA 1
ATOM 3187 C C . SER A 1 403 ? -5.369 12.794 -15.056 1.00 97.69 403 SER A C 1
ATOM 3189 O O . SER A 1 403 ? -5.808 13.815 -15.596 1.00 97.69 403 SER A O 1
ATOM 3191 N N . LEU A 1 404 ? -4.304 12.794 -14.253 1.00 96.62 404 LEU A N 1
ATOM 3192 C CA . LEU A 1 404 ? -3.473 13.950 -13.907 1.00 96.62 404 LEU A CA 1
ATOM 3193 C C . LEU A 1 404 ? -2.014 13.687 -14.307 1.00 96.62 404 LEU A C 1
ATOM 3195 O O . LEU A 1 404 ? -1.409 12.724 -13.848 1.00 96.62 404 LEU A O 1
ATOM 3199 N N . GLU A 1 405 ? -1.437 14.552 -15.141 1.00 95.69 405 GLU A N 1
ATOM 3200 C CA . GLU A 1 405 ? -0.007 14.539 -15.469 1.00 95.69 405 GLU A CA 1
ATOM 3201 C C . GLU A 1 405 ? 0.760 15.281 -14.369 1.00 95.69 405 GLU A C 1
ATOM 3203 O O . GLU A 1 405 ? 0.627 16.499 -14.218 1.00 95.69 405 GLU A O 1
ATOM 3208 N N . LEU A 1 406 ? 1.545 14.534 -13.590 1.00 94.38 406 LEU A N 1
ATOM 3209 C CA . LEU A 1 406 ? 2.347 15.074 -12.490 1.00 94.38 406 LEU A CA 1
ATOM 3210 C C . LEU A 1 406 ? 3.764 15.417 -12.946 1.00 94.38 406 LEU A C 1
ATOM 3212 O O . LEU A 1 406 ? 4.299 16.466 -12.591 1.00 94.38 406 LEU A O 1
ATOM 3216 N N . VAL A 1 407 ? 4.348 14.550 -13.774 1.00 92.25 407 VAL A N 1
ATOM 3217 C CA . VAL A 1 407 ? 5.638 14.773 -14.429 1.00 92.25 407 VAL A CA 1
ATOM 3218 C C . VAL A 1 407 ? 5.475 14.459 -15.904 1.00 92.25 407 VAL A C 1
ATOM 3220 O O . VAL A 1 407 ? 5.076 13.355 -16.279 1.00 92.25 407 VAL A O 1
ATOM 3223 N N . LYS A 1 408 ? 5.801 15.433 -16.748 1.00 90.06 408 LYS A N 1
ATOM 3224 C CA . LYS A 1 408 ? 5.801 15.258 -18.193 1.00 90.06 408 LYS A CA 1
ATOM 3225 C C . LYS A 1 408 ? 7.177 14.796 -18.660 1.00 90.06 408 LYS A C 1
ATOM 3227 O O . LYS A 1 408 ? 8.164 15.483 -18.406 1.00 90.06 408 LYS A O 1
ATOM 3232 N N . GLY A 1 409 ? 7.220 13.685 -19.386 1.00 84.00 409 GLY A N 1
ATOM 3233 C CA . GLY A 1 409 ? 8.431 13.211 -20.044 1.00 84.00 409 GLY A CA 1
ATOM 3234 C C . GLY A 1 409 ? 8.946 14.189 -21.101 1.00 84.00 409 GLY A C 1
ATOM 3235 O O . GLY A 1 409 ? 8.188 14.946 -21.718 1.00 84.00 409 GLY A O 1
ATOM 3236 N N . GLU A 1 410 ? 10.254 14.163 -21.334 1.00 77.50 410 GLU A N 1
ATOM 3237 C CA . GLU A 1 410 ? 10.920 14.971 -22.355 1.00 77.50 410 GLU A CA 1
ATOM 3238 C C . GLU A 1 410 ? 11.927 14.121 -23.137 1.00 77.50 410 GLU A C 1
ATOM 3240 O O . GLU A 1 410 ? 12.579 13.240 -22.581 1.00 77.50 410 GLU A O 1
ATOM 3245 N N . TYR A 1 411 ? 12.106 14.406 -24.428 1.00 74.19 411 TYR A N 1
ATOM 3246 C CA . TYR A 1 411 ? 13.243 13.874 -25.189 1.00 74.19 411 TYR A CA 1
ATOM 3247 C C . TYR A 1 411 ? 14.570 14.339 -24.574 1.00 74.19 411 TYR A C 1
ATOM 3249 O O . TYR A 1 411 ? 14.618 15.413 -23.966 1.00 74.19 411 TYR A O 1
ATOM 3257 N N . ARG A 1 412 ? 15.641 13.541 -24.728 1.00 63.22 412 ARG A N 1
ATOM 3258 C CA . ARG A 1 412 ? 16.949 13.766 -24.076 1.00 63.22 412 ARG A CA 1
ATOM 3259 C C . ARG A 1 412 ? 17.350 15.242 -24.052 1.00 63.22 412 ARG A C 1
ATOM 3261 O O . ARG A 1 412 ? 17.731 15.826 -25.066 1.00 63.22 412 ARG A O 1
ATOM 3268 N N . LYS A 1 413 ? 17.376 15.815 -22.851 1.00 56.50 413 LYS A N 1
ATOM 3269 C CA . LYS A 1 413 ? 17.920 17.143 -22.576 1.00 56.50 413 LYS A CA 1
ATOM 3270 C C . LYS A 1 413 ? 18.793 17.057 -21.330 1.00 56.50 413 LYS A C 1
ATOM 3272 O O . LYS A 1 413 ? 18.491 16.320 -20.400 1.00 56.50 413 LYS A O 1
ATOM 3277 N N . ASN A 1 414 ? 19.915 17.773 -21.314 1.00 53.06 414 ASN A N 1
ATOM 3278 C CA . ASN A 1 414 ? 20.837 17.741 -20.176 1.00 53.06 414 ASN A CA 1
ATOM 3279 C C . ASN A 1 414 ? 20.112 18.132 -18.870 1.00 53.06 414 ASN A C 1
ATOM 3281 O O . ASN A 1 414 ? 19.676 19.277 -18.752 1.00 53.06 414 ASN A O 1
ATOM 3285 N N . GLY A 1 415 ? 20.052 17.215 -17.896 1.00 51.38 415 GLY A N 1
ATOM 3286 C CA . GLY A 1 415 ? 19.628 17.491 -16.515 1.00 51.38 415 GLY A CA 1
ATOM 3287 C C . GLY A 1 415 ? 18.236 16.999 -16.091 1.00 51.38 415 GLY A C 1
ATOM 3288 O O . GLY A 1 415 ? 17.885 17.217 -14.936 1.00 51.38 415 GLY A O 1
ATOM 3289 N N . THR A 1 416 ? 17.455 16.350 -16.960 1.00 56.31 416 THR A N 1
ATOM 3290 C CA . THR A 1 416 ? 16.157 15.734 -16.611 1.00 56.31 416 THR A CA 1
ATOM 3291 C C . THR A 1 416 ? 16.291 14.233 -16.330 1.00 56.31 416 THR A C 1
ATOM 3293 O O . THR A 1 416 ? 17.148 13.567 -16.912 1.00 56.31 416 THR A O 1
ATOM 3296 N N . MET A 1 417 ? 15.466 13.709 -15.412 1.00 62.75 417 MET A N 1
ATOM 3297 C CA . MET A 1 417 ? 15.332 12.264 -15.179 1.00 62.75 417 MET A CA 1
ATOM 3298 C C . MET A 1 417 ? 14.819 11.600 -16.438 1.00 62.75 417 MET A C 1
ATOM 3300 O O . MET A 1 417 ? 13.847 12.059 -17.038 1.00 62.75 417 MET A O 1
ATOM 3304 N N . TYR A 1 418 ? 15.504 10.546 -16.843 1.00 67.50 418 TYR A N 1
ATOM 3305 C CA . TYR A 1 418 ? 15.292 9.982 -18.159 1.00 67.50 418 TYR A CA 1
ATOM 3306 C C . TYR A 1 418 ? 14.557 8.644 -18.106 1.00 67.50 418 TYR A C 1
ATOM 3308 O O . TYR A 1 418 ? 13.792 8.355 -19.017 1.00 67.50 418 TYR A O 1
ATOM 3316 N N . ASP A 1 419 ? 14.733 7.871 -17.037 1.00 77.56 419 ASP A N 1
ATOM 3317 C CA . ASP A 1 419 ? 14.422 6.442 -17.012 1.00 77.56 419 ASP A CA 1
ATOM 3318 C C . ASP A 1 419 ? 13.967 6.022 -15.606 1.00 77.56 419 ASP A C 1
ATOM 3320 O O . ASP A 1 419 ? 14.792 6.014 -14.704 1.00 77.56 419 ASP A O 1
ATOM 3324 N N . PHE A 1 420 ? 12.671 5.789 -15.359 1.00 87.69 420 PHE A N 1
ATOM 3325 C CA . PHE A 1 420 ? 12.196 5.457 -14.007 1.00 87.69 420 PHE A CA 1
ATOM 3326 C C . PHE A 1 420 ? 12.353 3.964 -13.700 1.00 87.69 420 PHE A C 1
ATOM 3328 O O . PHE A 1 420 ? 11.526 3.146 -14.086 1.00 87.69 420 PHE A O 1
ATOM 3335 N N . ASP A 1 421 ? 13.363 3.649 -12.898 1.00 83.12 421 ASP A N 1
ATOM 3336 C CA . ASP A 1 421 ? 13.773 2.287 -12.539 1.00 83.12 421 ASP A CA 1
ATOM 3337 C C . ASP A 1 421 ? 13.458 1.901 -11.100 1.00 83.12 421 ASP A C 1
ATOM 3339 O O . ASP A 1 421 ? 13.719 0.784 -10.677 1.00 83.12 421 ASP A O 1
ATOM 3343 N N . ALA A 1 422 ? 12.981 2.834 -10.290 1.00 88.88 422 ALA A N 1
ATOM 3344 C CA . ALA A 1 422 ? 12.659 2.581 -8.897 1.00 88.88 422 ALA A CA 1
ATOM 3345 C C . ALA A 1 422 ? 11.456 3.429 -8.505 1.00 88.88 422 ALA A C 1
ATOM 3347 O O . ALA A 1 422 ? 11.304 4.552 -8.981 1.00 88.88 422 ALA A O 1
ATOM 3348 N N . GLY A 1 423 ? 10.595 2.896 -7.644 1.00 91.00 423 GLY A N 1
ATOM 3349 C CA . GLY A 1 423 ? 9.306 3.491 -7.328 1.00 91.00 423 GLY A CA 1
ATOM 3350 C C . GLY A 1 423 ? 8.636 2.830 -6.131 1.00 91.00 423 GLY A C 1
ATOM 3351 O O . GLY A 1 423 ? 8.348 1.636 -6.176 1.00 91.00 423 GLY A O 1
ATOM 3352 N N . THR A 1 424 ? 8.349 3.594 -5.077 1.00 93.19 424 THR A N 1
ATOM 3353 C CA . THR A 1 424 ? 7.639 3.081 -3.896 1.00 93.19 424 THR A CA 1
ATOM 3354 C C . THR A 1 424 ? 6.744 4.133 -3.256 1.00 93.19 424 THR A C 1
ATOM 3356 O O . THR A 1 424 ? 7.033 5.327 -3.324 1.00 93.19 424 THR A O 1
ATOM 3359 N N . ILE A 1 425 ? 5.679 3.665 -2.608 1.00 93.94 425 ILE A N 1
ATOM 3360 C CA . ILE A 1 425 ? 4.749 4.486 -1.833 1.00 93.94 425 ILE A CA 1
ATOM 3361 C C . ILE A 1 425 ? 5.073 4.381 -0.347 1.00 93.94 425 ILE A C 1
ATOM 3363 O O . ILE A 1 425 ? 5.376 3.286 0.122 1.00 93.94 425 ILE A O 1
ATOM 3367 N N . GLY A 1 426 ? 4.984 5.493 0.378 1.00 92.88 426 GLY A N 1
ATOM 3368 C CA . GLY A 1 426 ? 5.036 5.548 1.840 1.00 92.88 426 GLY A CA 1
ATOM 3369 C C . GLY A 1 426 ? 4.853 6.969 2.361 1.00 92.88 426 GLY A C 1
ATOM 3370 O O . GLY A 1 426 ? 4.883 7.909 1.583 1.00 92.88 426 GLY A O 1
ATOM 3371 N N . ASP A 1 427 ? 4.673 7.132 3.665 1.00 92.06 427 ASP A N 1
ATOM 3372 C CA . ASP A 1 427 ? 4.601 8.439 4.329 1.00 92.06 427 ASP A CA 1
ATOM 3373 C C . ASP A 1 427 ? 6.026 8.995 4.506 1.00 92.06 427 ASP A C 1
ATOM 3375 O O . ASP A 1 427 ? 6.751 8.664 5.450 1.00 92.06 427 ASP A O 1
ATOM 3379 N N . LEU A 1 428 ? 6.502 9.775 3.536 1.00 92.38 428 LEU A N 1
ATOM 3380 C CA . LEU A 1 428 ? 7.894 10.223 3.497 1.00 92.38 428 LEU A CA 1
ATOM 3381 C C . LEU A 1 428 ? 8.096 11.528 4.274 1.00 92.38 428 LEU A C 1
ATOM 3383 O O . LEU A 1 428 ? 9.231 11.858 4.631 1.00 92.38 428 LEU A O 1
ATOM 3387 N N . ASN A 1 429 ? 7.033 12.273 4.558 1.00 91.12 429 ASN A N 1
ATOM 3388 C CA . ASN A 1 429 ? 7.094 13.552 5.264 1.00 91.12 429 ASN A CA 1
ATOM 3389 C C . ASN A 1 429 ? 6.414 13.526 6.658 1.00 91.12 429 ASN A C 1
ATOM 3391 O O . ASN A 1 429 ? 6.418 14.551 7.344 1.00 91.12 429 ASN A O 1
ATOM 3395 N N . ASN A 1 430 ? 5.900 12.368 7.095 1.00 91.50 430 ASN A N 1
ATOM 3396 C CA . ASN A 1 430 ? 5.192 12.145 8.361 1.00 91.50 430 ASN A CA 1
ATOM 3397 C C . ASN A 1 430 ? 3.895 12.971 8.522 1.00 91.50 430 ASN A C 1
ATOM 3399 O O . ASN A 1 430 ? 3.523 13.387 9.633 1.00 91.50 430 ASN A O 1
ATOM 3403 N N . ASP A 1 431 ? 3.198 13.251 7.424 1.00 89.69 431 ASP A N 1
ATOM 3404 C CA . ASP A 1 431 ? 1.865 13.854 7.458 1.00 89.69 431 ASP A CA 1
ATOM 3405 C C . ASP A 1 431 ? 0.738 12.807 7.542 1.00 89.69 431 ASP A C 1
ATOM 3407 O O . ASP A 1 431 ? -0.399 13.158 7.881 1.00 89.69 431 ASP A O 1
ATOM 3411 N N . GLY A 1 432 ? 1.085 11.525 7.385 1.00 89.06 432 GLY A N 1
ATOM 3412 C CA . GLY A 1 432 ? 0.184 10.379 7.438 1.00 89.06 432 GLY A CA 1
ATOM 3413 C C . GLY A 1 432 ? -0.599 10.134 6.150 1.00 89.06 432 GLY A C 1
ATOM 3414 O O . GLY A 1 432 ? -1.516 9.306 6.154 1.00 89.06 432 GLY A O 1
ATOM 3415 N N . ILE A 1 433 ? -0.258 10.850 5.077 1.00 91.38 433 ILE A N 1
ATOM 3416 C CA . ILE A 1 433 ? -0.761 10.660 3.723 1.00 91.38 433 ILE A CA 1
ATOM 3417 C C . ILE A 1 433 ? 0.300 9.884 2.921 1.00 91.38 433 ILE A C 1
ATOM 3419 O O . ILE A 1 433 ? 1.490 10.175 3.022 1.00 91.38 433 ILE A O 1
ATOM 3423 N N . PRO A 1 434 ? -0.086 8.870 2.127 1.00 92.31 434 PRO A N 1
ATOM 3424 C CA . PRO A 1 434 ? 0.874 8.157 1.292 1.00 92.31 434 PRO A CA 1
ATOM 3425 C C . PRO A 1 434 ? 1.499 9.065 0.215 1.00 92.31 434 PRO A C 1
ATOM 3427 O O . PRO A 1 434 ? 0.798 9.573 -0.658 1.00 92.31 434 PRO A O 1
ATOM 3430 N N . ASP A 1 435 ? 2.824 9.198 0.227 1.00 93.62 435 ASP A N 1
ATOM 3431 C CA . ASP A 1 435 ? 3.624 9.840 -0.820 1.00 93.62 435 ASP A CA 1
ATOM 3432 C C . ASP A 1 435 ? 4.153 8.803 -1.822 1.00 93.62 435 ASP A C 1
ATOM 3434 O O . ASP A 1 435 ? 4.174 7.600 -1.556 1.00 93.62 435 ASP A O 1
ATOM 3438 N N . LEU A 1 436 ? 4.661 9.263 -2.968 1.00 94.38 436 LEU A N 1
ATOM 3439 C CA . LEU A 1 436 ? 5.376 8.428 -3.938 1.00 94.38 436 LEU A CA 1
ATOM 3440 C C . LEU A 1 436 ? 6.779 8.983 -4.184 1.00 94.38 436 LEU A C 1
ATOM 3442 O O . LEU A 1 436 ? 6.953 10.155 -4.500 1.00 94.38 436 LEU A O 1
ATOM 3446 N N . VAL A 1 437 ? 7.789 8.120 -4.127 1.00 93.62 437 VAL A N 1
ATOM 3447 C CA . VAL A 1 437 ? 9.133 8.418 -4.637 1.00 93.62 437 VAL A CA 1
ATOM 3448 C C . VAL A 1 437 ? 9.423 7.543 -5.839 1.00 93.62 437 VAL A C 1
ATOM 3450 O O . VAL A 1 437 ? 9.177 6.339 -5.806 1.00 93.62 437 VAL A O 1
ATOM 3453 N N . ILE A 1 438 ? 9.963 8.145 -6.890 1.00 92.31 438 ILE A N 1
ATOM 3454 C CA . ILE A 1 438 ? 10.318 7.475 -8.143 1.00 92.31 438 ILE A CA 1
ATOM 3455 C C . ILE A 1 438 ? 11.670 7.976 -8.625 1.00 92.31 438 ILE A C 1
ATOM 3457 O O . ILE A 1 438 ? 11.915 9.180 -8.628 1.00 92.31 438 ILE A O 1
ATOM 3461 N N . ALA A 1 439 ? 12.562 7.076 -9.016 1.00 90.19 439 ALA A N 1
ATOM 3462 C CA . ALA A 1 439 ? 13.952 7.416 -9.274 1.00 90.19 439 ALA A CA 1
ATOM 3463 C C . ALA A 1 439 ? 14.463 6.882 -10.608 1.00 90.19 439 ALA A C 1
ATOM 3465 O O . ALA A 1 439 ? 14.092 5.797 -11.053 1.00 90.19 439 ALA A O 1
ATOM 3466 N N . ASP A 1 440 ? 15.376 7.655 -11.188 1.00 86.94 440 ASP A N 1
ATOM 3467 C CA . ASP A 1 440 ? 16.291 7.217 -12.230 1.00 86.94 440 ASP A CA 1
ATOM 3468 C C . ASP A 1 440 ? 17.447 6.453 -11.595 1.00 86.94 440 ASP A C 1
ATOM 3470 O O . ASP A 1 440 ? 18.463 7.009 -11.156 1.00 86.94 440 ASP A O 1
ATOM 3474 N N . GLY A 1 441 ? 17.188 5.157 -11.469 1.00 77.06 441 GLY A N 1
ATOM 3475 C CA . GLY A 1 441 ? 17.986 4.202 -10.735 1.00 77.06 441 GLY A CA 1
ATOM 3476 C C . GLY A 1 441 ? 19.295 3.862 -11.429 1.00 77.06 441 GLY A C 1
ATOM 3477 O O . GLY A 1 441 ? 20.344 3.921 -10.803 1.00 77.06 441 GLY A O 1
ATOM 3478 N N . ASN A 1 442 ? 19.298 3.532 -12.717 1.00 77.81 442 ASN A N 1
ATOM 3479 C CA . ASN A 1 442 ? 20.495 3.094 -13.446 1.00 77.81 442 ASN A CA 1
ATOM 3480 C C . ASN A 1 442 ? 21.447 4.218 -13.912 1.00 77.81 442 ASN A C 1
ATOM 3482 O O . ASN A 1 442 ? 22.635 3.925 -14.093 1.00 77.81 442 ASN A O 1
ATOM 3486 N N . HIS A 1 443 ? 21.002 5.472 -14.094 1.00 75.69 443 HIS A N 1
ATOM 3487 C CA . HIS A 1 443 ? 21.844 6.520 -14.696 1.00 75.69 443 HIS A CA 1
ATOM 3488 C C . HIS A 1 443 ? 22.226 7.644 -13.737 1.00 75.69 443 HIS A C 1
ATOM 3490 O O . HIS A 1 443 ? 23.417 7.910 -13.544 1.00 75.69 443 HIS A O 1
ATOM 3496 N N . THR A 1 444 ? 21.240 8.369 -13.204 1.00 78.88 444 THR A N 1
ATOM 3497 C CA . THR A 1 444 ? 21.502 9.697 -12.618 1.00 78.88 444 THR A CA 1
ATOM 3498 C C . THR A 1 444 ? 21.392 9.750 -11.099 1.00 78.88 444 THR A C 1
ATOM 3500 O O . THR A 1 444 ? 22.009 10.623 -10.489 1.00 78.88 444 THR A O 1
ATOM 3503 N N . GLY A 1 445 ? 20.640 8.835 -10.476 1.00 81.38 445 GLY A N 1
ATOM 3504 C CA . GLY A 1 445 ? 20.291 8.911 -9.053 1.00 81.38 445 GLY A CA 1
ATOM 3505 C C . GLY A 1 445 ? 19.348 10.075 -8.717 1.00 81.38 445 GLY A C 1
ATOM 3506 O O . GLY A 1 445 ? 19.129 10.379 -7.539 1.00 81.38 445 GLY A O 1
ATOM 3507 N N . ASN A 1 446 ? 18.813 10.744 -9.742 1.00 87.56 446 ASN A N 1
ATOM 3508 C CA . ASN A 1 446 ? 17.769 11.747 -9.604 1.00 87.56 446 ASN A CA 1
ATOM 3509 C C . ASN A 1 446 ? 16.434 11.052 -9.303 1.00 87.56 446 ASN A C 1
ATOM 3511 O O . ASN A 1 446 ? 16.197 9.940 -9.768 1.00 87.56 446 ASN A O 1
ATOM 3515 N N . TYR A 1 447 ? 15.558 11.700 -8.543 1.00 90.44 447 TYR A N 1
ATOM 3516 C CA . TYR A 1 447 ? 14.229 11.176 -8.225 1.00 90.44 447 TYR A CA 1
ATOM 3517 C C . TYR A 1 447 ? 13.189 12.290 -8.123 1.00 90.44 447 TYR A C 1
ATOM 3519 O O . TYR A 1 447 ? 13.535 13.437 -7.849 1.00 90.44 447 TYR A O 1
ATOM 3527 N N . TYR A 1 448 ? 11.916 11.967 -8.321 1.00 91.88 448 TYR A N 1
ATOM 3528 C CA . TYR A 1 448 ? 10.807 12.828 -7.921 1.00 91.88 448 TYR A CA 1
ATOM 3529 C C . TYR A 1 448 ? 10.191 12.298 -6.635 1.00 91.88 448 TYR A C 1
ATOM 3531 O O . TYR A 1 448 ? 9.998 11.092 -6.486 1.00 91.88 448 TYR A O 1
ATOM 3539 N N . THR A 1 449 ? 9.848 13.212 -5.735 1.00 92.44 449 THR A N 1
ATOM 3540 C CA . THR A 1 449 ? 8.912 12.961 -4.637 1.00 92.44 449 THR A CA 1
ATOM 3541 C C . THR A 1 449 ? 7.588 13.614 -4.981 1.00 92.44 449 THR A C 1
ATOM 3543 O O . THR A 1 449 ? 7.533 14.815 -5.245 1.00 92.44 449 THR A O 1
ATOM 3546 N N . ILE A 1 450 ? 6.530 12.823 -4.995 1.00 93.44 450 ILE A N 1
ATOM 3547 C CA . ILE A 1 450 ? 5.163 13.263 -5.211 1.00 93.44 450 ILE A CA 1
ATOM 3548 C C . ILE A 1 450 ? 4.479 13.261 -3.859 1.00 93.44 450 ILE A C 1
ATOM 3550 O O . ILE A 1 450 ? 4.327 12.203 -3.254 1.00 93.44 450 ILE A O 1
ATOM 3554 N N . ILE A 1 451 ? 4.119 14.457 -3.409 1.00 91.56 451 ILE A N 1
ATOM 3555 C CA . ILE A 1 451 ? 3.647 14.714 -2.051 1.00 91.56 451 ILE A CA 1
ATOM 3556 C C . ILE A 1 451 ? 2.307 15.432 -2.116 1.00 91.56 451 ILE A C 1
ATOM 3558 O O . ILE A 1 451 ? 2.119 16.362 -2.916 1.00 91.56 451 ILE A O 1
ATOM 3562 N N . THR A 1 452 ? 1.394 15.032 -1.238 1.00 90.12 452 THR A N 1
ATOM 3563 C CA . THR A 1 452 ? 0.140 15.748 -1.009 1.00 90.12 452 THR A CA 1
ATOM 3564 C C . THR A 1 452 ? 0.395 16.912 -0.060 1.00 90.12 452 THR A C 1
ATOM 3566 O O . THR A 1 452 ? 0.591 16.749 1.137 1.00 90.12 452 THR A O 1
ATOM 3569 N N . LYS A 1 453 ? 0.381 18.143 -0.573 1.00 88.50 453 LYS A N 1
ATOM 3570 C CA . LYS A 1 453 ? 0.520 19.330 0.275 1.00 88.50 453 LYS A CA 1
ATOM 3571 C C . LYS A 1 453 ? -0.773 19.589 1.028 1.00 88.50 453 LYS A C 1
ATOM 3573 O O . LYS A 1 453 ? -1.828 19.777 0.418 1.00 88.50 453 LYS A O 1
ATOM 3578 N N . ILE A 1 454 ? -0.653 19.716 2.342 1.00 90.38 454 ILE A N 1
ATOM 3579 C CA . ILE A 1 454 ? -1.764 19.981 3.254 1.00 90.38 454 ILE A CA 1
ATOM 3580 C C . ILE A 1 454 ? -1.781 21.425 3.771 1.00 90.38 454 ILE A C 1
ATOM 3582 O O . ILE A 1 454 ? -0.784 22.152 3.752 1.00 90.38 454 ILE A O 1
ATOM 3586 N N . GLU A 1 455 ? -2.940 21.850 4.261 1.00 90.31 455 GLU A N 1
ATOM 3587 C CA . GLU A 1 455 ? -3.079 22.975 5.180 1.00 90.31 455 GLU A CA 1
ATOM 3588 C C . GLU A 1 455 ? -3.005 22.445 6.617 1.00 90.31 455 GLU A C 1
ATOM 3590 O O . GLU A 1 455 ? -3.572 21.396 6.904 1.00 90.31 455 GLU A O 1
ATOM 3595 N N . ASN A 1 456 ? -2.393 23.183 7.550 1.00 88.88 456 ASN A N 1
ATOM 3596 C CA . ASN A 1 456 ? -2.387 22.838 8.985 1.00 88.88 456 ASN A CA 1
ATOM 3597 C C . ASN A 1 456 ? -3.769 23.073 9.631 1.00 88.88 456 ASN A C 1
ATOM 3599 O O . ASN A 1 456 ? -3.902 23.845 10.578 1.00 88.88 456 ASN A O 1
ATOM 3603 N N . LYS A 1 457 ? -4.805 22.471 9.048 1.00 94.62 457 LYS A N 1
ATOM 3604 C CA . LYS A 1 457 ? -6.218 22.570 9.394 1.00 94.62 457 LYS A CA 1
ATOM 3605 C C . LYS A 1 457 ? -6.897 21.249 9.088 1.00 94.62 457 LYS A C 1
ATOM 3607 O O . LYS A 1 457 ? -6.870 20.803 7.943 1.00 94.62 457 LYS A O 1
ATOM 3612 N N . TYR A 1 458 ? -7.502 20.627 10.086 1.00 94.94 458 TYR A N 1
ATOM 3613 C CA . TYR A 1 458 ? -8.241 19.384 9.925 1.00 94.94 458 TYR A CA 1
ATOM 3614 C C . TYR A 1 458 ? -9.433 19.566 8.985 1.00 94.94 458 TYR A C 1
ATOM 3616 O O . TYR A 1 458 ? -10.128 20.593 9.002 1.00 94.94 458 TYR A O 1
ATOM 3624 N N . ASN A 1 459 ? -9.703 18.536 8.185 1.00 94.00 459 ASN A N 1
ATOM 3625 C CA . ASN A 1 459 ? -11.017 18.366 7.595 1.00 94.00 459 ASN A CA 1
ATOM 3626 C C . ASN A 1 459 ? -12.011 18.097 8.735 1.00 94.00 459 ASN A C 1
ATOM 3628 O O . ASN A 1 459 ? -11.806 17.188 9.528 1.00 94.00 459 ASN A O 1
ATOM 3632 N N . THR A 1 460 ? -13.069 18.905 8.836 1.00 94.38 460 THR A N 1
ATOM 3633 C CA . THR A 1 460 ? -14.075 18.782 9.911 1.00 94.38 460 THR A CA 1
ATOM 3634 C C . THR A 1 460 ? -15.140 17.728 9.619 1.00 94.38 460 THR A C 1
ATOM 3636 O O . THR A 1 460 ? -15.982 17.446 10.476 1.00 94.38 460 THR A O 1
ATOM 3639 N N . GLU A 1 461 ? -15.111 17.124 8.429 1.00 94.00 461 GLU A N 1
ATOM 3640 C CA . GLU A 1 461 ? -15.900 15.936 8.150 1.00 94.00 461 GLU A CA 1
ATOM 3641 C C . GLU A 1 461 ? -15.455 14.769 9.048 1.00 94.00 461 GLU A C 1
ATOM 3643 O O . GLU A 1 461 ? -14.256 14.552 9.243 1.00 94.00 461 GLU A O 1
ATOM 3648 N N . PRO A 1 462 ? -16.404 13.993 9.604 1.00 94.12 462 PRO A N 1
ATOM 3649 C CA . PRO A 1 462 ? -16.079 12.773 10.323 1.00 94.12 462 PRO A CA 1
ATOM 3650 C C . PRO A 1 462 ? -15.230 11.832 9.469 1.00 94.12 462 PRO A C 1
ATOM 3652 O O . PRO A 1 462 ? -15.535 11.586 8.302 1.00 94.12 462 PRO A O 1
ATOM 3655 N N . GLY A 1 463 ? -14.198 11.278 10.088 1.00 95.25 463 GLY A N 1
ATOM 3656 C CA . GLY A 1 463 ? -13.410 10.195 9.527 1.00 95.25 463 GLY A CA 1
ATOM 3657 C C . GLY A 1 463 ? -13.793 8.887 10.192 1.00 95.25 463 GLY A C 1
ATOM 3658 O O . GLY A 1 463 ? -14.275 8.870 11.329 1.00 95.25 463 GLY A O 1
ATOM 3659 N N . PHE A 1 464 ? -13.623 7.782 9.483 1.00 95.12 464 PHE A N 1
ATOM 3660 C CA . PHE A 1 464 ? -13.919 6.471 10.033 1.00 95.12 464 PHE A CA 1
ATOM 3661 C C . PHE A 1 464 ? -13.001 5.391 9.478 1.00 95.12 464 PHE A C 1
ATOM 3663 O O . PHE A 1 464 ? -12.492 5.491 8.366 1.00 95.12 464 PHE A O 1
ATOM 3670 N N . MET A 1 465 ? -12.822 4.347 10.278 1.00 95.44 465 MET A N 1
ATOM 3671 C CA . MET A 1 465 ? -12.104 3.129 9.925 1.00 95.44 465 MET A CA 1
ATOM 3672 C C . MET A 1 465 ? -13.021 1.932 10.121 1.00 95.44 465 MET A C 1
ATOM 3674 O O . MET A 1 465 ? -13.806 1.893 11.075 1.00 95.44 465 MET A O 1
ATOM 3678 N N . ILE A 1 466 ? -12.901 0.946 9.240 1.00 94.06 466 ILE A N 1
ATOM 3679 C CA . ILE A 1 466 ? -13.650 -0.306 9.305 1.00 94.06 466 ILE A CA 1
ATOM 3680 C C . ILE A 1 466 ? -12.651 -1.426 9.481 1.00 94.06 466 ILE A C 1
ATOM 3682 O O . ILE A 1 466 ? -11.796 -1.649 8.625 1.00 94.06 466 ILE A O 1
ATOM 3686 N N . SER A 1 467 ? -12.786 -2.140 10.592 1.00 94.62 467 SER A N 1
ATOM 3687 C CA . SER A 1 467 ? -11.956 -3.300 10.876 1.00 94.62 467 SER A CA 1
ATOM 3688 C C . SER A 1 467 ? -12.070 -4.348 9.763 1.00 94.62 467 SER A C 1
ATOM 3690 O O . SER A 1 467 ? -13.132 -4.484 9.151 1.00 94.62 467 SER A O 1
ATOM 3692 N N . ASP A 1 468 ? -11.065 -5.203 9.586 1.00 90.69 468 ASP A N 1
ATOM 3693 C CA . ASP A 1 468 ? -11.309 -6.500 8.942 1.00 90.69 468 ASP A CA 1
ATOM 3694 C C . ASP A 1 468 ? -12.378 -7.278 9.744 1.00 90.69 468 ASP A C 1
ATOM 3696 O O . ASP A 1 468 ? -12.798 -6.891 10.848 1.00 90.69 468 ASP A O 1
ATOM 3700 N N . TYR A 1 469 ? -12.860 -8.391 9.208 1.00 90.75 469 TYR A N 1
ATOM 3701 C CA . TYR A 1 469 ? -13.674 -9.320 9.968 1.00 90.75 469 TYR A CA 1
ATOM 3702 C C . TYR A 1 469 ? -12.964 -9.699 11.265 1.00 90.75 469 TYR A C 1
ATOM 3704 O O . TYR A 1 469 ? -11.793 -10.071 11.262 1.00 90.75 469 TYR A O 1
ATOM 3712 N N . MET A 1 470 ? -13.690 -9.656 12.383 1.00 93.00 470 MET A N 1
ATOM 3713 C CA . MET A 1 470 ? -13.080 -9.763 13.713 1.00 93.00 470 MET A CA 1
ATOM 3714 C C . MET A 1 470 ? -12.248 -11.026 13.927 1.00 93.00 470 MET A C 1
ATOM 3716 O O . MET A 1 470 ? -11.292 -10.989 14.691 1.00 93.00 470 MET A O 1
ATOM 3720 N N . TYR A 1 471 ? -12.575 -12.125 13.243 1.00 87.94 471 TYR A N 1
ATOM 3721 C CA . TYR A 1 471 ? -11.761 -13.335 13.290 1.00 87.94 471 TYR A CA 1
ATOM 3722 C C . TYR A 1 471 ? -10.376 -13.144 12.652 1.00 87.94 471 TYR A C 1
ATOM 3724 O O . TYR A 1 471 ? -9.407 -13.635 13.212 1.00 87.94 471 TYR A O 1
ATOM 3732 N N . ARG A 1 472 ? -10.260 -12.390 11.548 1.00 87.12 472 ARG A N 1
ATOM 3733 C CA . ARG A 1 472 ? -8.972 -12.051 10.917 1.00 87.12 472 ARG A CA 1
ATOM 3734 C C . ARG A 1 472 ? -8.189 -11.073 11.782 1.00 87.12 472 ARG A C 1
ATOM 3736 O O . ARG A 1 472 ? -7.019 -11.306 12.052 1.00 87.12 472 ARG A O 1
ATOM 3743 N N . VAL A 1 473 ? -8.862 -10.043 12.304 1.00 90.75 473 VAL A N 1
ATOM 3744 C CA . VAL A 1 473 ? -8.243 -9.016 13.167 1.00 90.75 473 VAL A CA 1
ATOM 3745 C C . VAL A 1 473 ? -7.539 -9.628 14.378 1.00 90.75 473 VAL A C 1
ATOM 3747 O O . VAL A 1 473 ? -6.450 -9.194 14.742 1.00 90.75 473 VAL A O 1
ATOM 3750 N N . VAL A 1 474 ? -8.150 -10.638 15.005 1.00 90.31 474 VAL A N 1
ATOM 3751 C CA . VAL A 1 474 ? -7.588 -11.315 16.186 1.00 90.31 474 VAL A CA 1
ATOM 3752 C C . VAL A 1 474 ? -6.841 -12.615 15.861 1.00 90.31 474 VAL A C 1
ATOM 3754 O O . VAL A 1 474 ? -6.496 -13.352 16.782 1.00 90.31 474 VAL A O 1
ATOM 3757 N N . GLY A 1 475 ? -6.579 -12.895 14.579 1.00 85.00 475 GLY A N 1
ATOM 3758 C CA . GLY A 1 475 ? -5.756 -14.026 14.138 1.00 85.00 475 GLY A CA 1
ATOM 3759 C C . GLY A 1 475 ? -6.366 -15.408 14.388 1.00 85.00 475 GLY A C 1
ATOM 3760 O O . GLY A 1 475 ? -5.638 -16.353 14.677 1.00 85.00 475 GLY A O 1
ATOM 3761 N N . ILE A 1 476 ? -7.693 -15.543 14.322 1.00 81.69 476 ILE A N 1
ATOM 3762 C CA . ILE A 1 476 ? -8.369 -16.846 14.388 1.00 81.69 476 ILE A CA 1
ATOM 3763 C C . ILE A 1 476 ? -8.290 -17.494 12.998 1.00 81.69 476 ILE A C 1
ATOM 3765 O O . ILE A 1 476 ? -8.892 -16.962 12.056 1.00 81.69 476 ILE A O 1
ATOM 3769 N N . PRO A 1 477 ? -7.614 -18.646 12.851 1.00 69.81 477 PRO A N 1
ATOM 3770 C CA . PRO A 1 477 ? -7.480 -19.300 11.559 1.00 69.81 477 PRO A CA 1
ATOM 3771 C C . PRO A 1 477 ? -8.843 -19.825 11.070 1.00 69.81 477 PRO A C 1
ATOM 3773 O O . PRO A 1 477 ? -9.676 -20.255 11.880 1.00 69.81 477 PRO A O 1
ATOM 3776 N N . PRO A 1 478 ? -9.106 -19.863 9.749 1.00 66.44 478 PRO A N 1
ATOM 3777 C CA . PRO A 1 478 ? -10.390 -20.335 9.227 1.00 66.44 478 PRO A CA 1
ATOM 3778 C C . PRO A 1 478 ? -10.768 -21.765 9.630 1.00 66.44 478 PRO A C 1
ATOM 3780 O O . PRO A 1 478 ? -11.958 -22.074 9.739 1.00 66.44 478 PRO A O 1
ATOM 3783 N N . SER A 1 479 ? -9.783 -22.632 9.889 1.00 65.00 479 SER A N 1
ATOM 3784 C CA . SER A 1 479 ? -9.999 -23.989 10.410 1.00 65.00 479 SER A CA 1
ATOM 3785 C C . SER A 1 479 ? -10.810 -23.991 11.708 1.00 65.00 479 SER A C 1
ATOM 3787 O O . SER A 1 479 ? -11.686 -24.845 11.892 1.00 65.00 479 SER A O 1
ATOM 3789 N N . ASP A 1 480 ? -10.590 -22.989 12.559 1.00 67.31 480 ASP A N 1
ATOM 3790 C CA . ASP A 1 480 ? -11.198 -22.871 13.885 1.00 67.31 480 ASP A CA 1
ATOM 3791 C C . ASP A 1 480 ? -12.602 -22.244 13.823 1.00 67.31 480 ASP A C 1
ATOM 3793 O O . ASP A 1 480 ? -13.419 -22.430 14.732 1.00 67.31 480 ASP A O 1
ATOM 3797 N N . LEU A 1 481 ? -12.925 -21.570 12.711 1.00 65.88 481 LEU A N 1
ATOM 3798 C CA . LEU A 1 481 ? -14.232 -20.955 12.440 1.00 65.88 481 LEU A CA 1
ATOM 3799 C C . LEU A 1 481 ? -15.270 -21.929 11.893 1.00 65.88 481 LEU A C 1
ATOM 3801 O O . LEU A 1 481 ? -16.465 -21.636 11.930 1.00 65.88 481 LEU A O 1
ATOM 3805 N N . SER A 1 482 ? -14.843 -23.095 11.397 1.00 63.22 482 SER A N 1
ATOM 3806 C CA . SER A 1 482 ? -15.746 -24.105 10.827 1.00 63.22 482 SER A CA 1
ATOM 3807 C C . SER A 1 482 ? -16.861 -24.527 11.794 1.00 63.22 482 SER A C 1
ATOM 3809 O O . SER A 1 482 ? -17.953 -24.889 11.357 1.00 63.22 482 SER A O 1
ATOM 3811 N N . ASN A 1 483 ? -16.608 -24.415 13.104 1.00 67.94 483 ASN A N 1
ATOM 3812 C CA . ASN A 1 483 ? -17.558 -24.763 14.154 1.00 67.94 483 ASN A CA 1
ATOM 3813 C C . ASN A 1 483 ? -17.867 -23.624 15.133 1.00 67.94 483 ASN A C 1
ATOM 3815 O O . ASN A 1 483 ? -18.807 -23.785 15.906 1.00 67.94 483 ASN A O 1
ATOM 3819 N N . ASN A 1 484 ? -17.142 -22.498 15.112 1.00 78.00 484 ASN A N 1
ATOM 3820 C CA . ASN A 1 484 ? -17.272 -21.416 16.093 1.00 78.00 484 ASN A CA 1
ATOM 3821 C C . ASN A 1 484 ? -17.463 -20.053 15.420 1.00 78.00 484 ASN A C 1
ATOM 3823 O O . ASN A 1 484 ? -16.724 -19.678 14.516 1.00 78.00 484 ASN A O 1
ATOM 3827 N N . PHE A 1 485 ? -18.436 -19.288 15.904 1.00 89.38 485 PHE A N 1
ATOM 3828 C CA . PHE A 1 485 ? -18.729 -17.927 15.463 1.00 89.38 485 PHE A CA 1
ATOM 3829 C C . PHE A 1 485 ? -18.514 -16.939 16.607 1.00 89.38 485 PHE A C 1
ATOM 3831 O O . PHE A 1 485 ? -18.421 -17.313 17.775 1.00 89.38 485 PHE A O 1
ATOM 3838 N N . ILE A 1 486 ? -18.447 -15.654 16.280 1.00 91.00 486 ILE A N 1
ATOM 3839 C CA . ILE A 1 486 ? -18.188 -14.609 17.262 1.00 91.00 486 ILE A CA 1
ATOM 3840 C C . ILE A 1 486 ? -19.424 -14.393 18.136 1.00 91.00 486 ILE A C 1
ATOM 3842 O O . ILE A 1 486 ? -20.490 -14.018 17.651 1.00 91.00 486 ILE A O 1
ATOM 3846 N N . LYS A 1 487 ? -19.279 -14.606 19.440 1.00 93.56 487 LYS A N 1
ATOM 3847 C CA . LYS A 1 487 ? -20.330 -14.430 20.447 1.00 93.56 487 LYS A CA 1
ATOM 3848 C C . LYS A 1 487 ? -20.248 -13.065 21.119 1.00 93.56 487 LYS A C 1
ATOM 3850 O O . LYS A 1 487 ? -21.285 -12.443 21.351 1.00 93.56 487 LYS A O 1
ATOM 3855 N N . LYS A 1 488 ? -19.037 -12.586 21.391 1.00 95.88 488 LYS A N 1
ATOM 3856 C CA . LYS A 1 488 ? -18.801 -11.312 22.070 1.00 95.88 488 LYS A CA 1
ATOM 3857 C C . LYS A 1 488 ? -17.646 -10.564 21.423 1.00 95.88 488 LYS A C 1
ATOM 3859 O O . LYS A 1 488 ? -16.664 -11.182 21.023 1.00 95.88 488 LYS A O 1
ATOM 3864 N N . ILE A 1 489 ? -17.773 -9.243 21.346 1.00 97.50 489 ILE A N 1
ATOM 3865 C CA . ILE A 1 489 ? -16.693 -8.331 20.962 1.00 97.50 489 ILE A CA 1
ATOM 3866 C C . ILE A 1 489 ? -16.576 -7.287 22.062 1.00 97.50 489 ILE A C 1
ATOM 3868 O O . ILE A 1 489 ? -17.566 -6.637 22.404 1.00 97.50 489 ILE A O 1
ATOM 3872 N N . LYS A 1 490 ? -15.373 -7.106 22.591 1.00 97.81 490 LYS A N 1
ATOM 3873 C CA . LYS A 1 490 ? -15.011 -5.994 23.460 1.00 97.81 490 LYS A CA 1
ATOM 3874 C C . LYS A 1 490 ? -13.970 -5.144 22.741 1.00 97.81 490 LYS A C 1
ATOM 3876 O O . LYS A 1 490 ? -13.044 -5.668 22.128 1.00 97.81 490 LYS A O 1
ATOM 3881 N N . VAL A 1 491 ? -14.170 -3.835 22.796 1.00 97.69 491 VAL A N 1
ATOM 3882 C CA . VAL A 1 491 ? -13.312 -2.838 22.164 1.00 97.69 491 VAL A CA 1
ATOM 3883 C C . VAL A 1 491 ? -12.842 -1.870 23.235 1.00 97.69 491 VAL A C 1
ATOM 3885 O O . VAL A 1 491 ? -13.664 -1.295 23.955 1.00 97.69 491 VAL A O 1
ATOM 3888 N N . THR A 1 492 ? -11.531 -1.677 23.310 1.00 96.62 492 THR A N 1
ATOM 3889 C CA . THR A 1 492 ? -10.900 -0.663 24.156 1.00 96.62 492 THR A CA 1
ATOM 3890 C C . THR A 1 492 ? -10.188 0.340 23.266 1.00 96.62 492 THR A C 1
ATOM 3892 O O . THR A 1 492 ? -9.390 -0.051 22.420 1.00 96.62 492 THR A O 1
ATOM 3895 N N . VAL A 1 493 ? -10.460 1.626 23.464 1.00 95.94 493 VAL A N 1
ATOM 3896 C CA . VAL A 1 493 ? -9.796 2.737 22.771 1.00 95.94 493 VAL A CA 1
ATOM 3897 C C . VAL A 1 493 ? -9.109 3.640 23.785 1.00 95.94 493 VAL A C 1
ATOM 3899 O O . VAL A 1 493 ? -9.632 3.843 24.883 1.00 95.94 493 VAL A O 1
ATOM 3902 N N . GLN A 1 494 ? -7.954 4.192 23.423 1.00 95.75 494 GLN A N 1
ATOM 3903 C CA . GLN A 1 494 ? -7.285 5.233 24.203 1.00 95.75 494 GLN A CA 1
ATOM 3904 C C . GLN A 1 494 ? -6.927 6.417 23.318 1.00 95.75 494 GLN A C 1
ATOM 3906 O O . GLN A 1 494 ? -6.421 6.236 22.209 1.00 95.75 494 GLN A O 1
ATOM 3911 N N . PHE A 1 495 ? -7.167 7.617 23.835 1.00 95.12 495 PHE A N 1
ATOM 3912 C CA . PHE A 1 495 ? -6.895 8.878 23.160 1.00 95.12 495 PHE A CA 1
ATOM 3913 C C . PHE A 1 495 ? -5.894 9.710 23.948 1.00 95.12 495 PHE A C 1
ATOM 3915 O O . PHE A 1 495 ? -5.974 9.759 25.174 1.00 95.12 495 PHE A O 1
ATOM 3922 N N . ASP A 1 496 ? -4.992 10.394 23.251 1.00 94.31 496 ASP A N 1
ATOM 3923 C CA . ASP A 1 496 ? -4.083 11.362 23.866 1.00 94.31 496 ASP A CA 1
ATOM 3924 C C . ASP A 1 496 ? -4.677 12.773 23.774 1.00 94.31 496 ASP A C 1
ATOM 3926 O O . ASP A 1 496 ? -4.692 13.397 22.711 1.00 94.31 496 ASP A O 1
ATOM 3930 N N . LYS A 1 497 ? -5.181 13.271 24.906 1.00 89.81 497 LYS A N 1
ATOM 3931 C CA . LYS A 1 497 ? -5.859 14.569 25.019 1.00 89.81 497 LYS A CA 1
ATOM 3932 C C . LYS A 1 497 ? -4.888 15.747 24.953 1.00 89.81 497 LYS A C 1
ATOM 3934 O O . LYS A 1 497 ? -5.322 16.879 24.752 1.00 89.81 497 LYS A O 1
ATOM 3939 N N . SER A 1 498 ? -3.587 15.503 25.128 1.00 91.31 498 SER A N 1
ATOM 3940 C CA . SER A 1 498 ? -2.564 16.545 24.992 1.00 91.31 498 SER A CA 1
ATOM 3941 C C . SER A 1 498 ? -2.309 16.923 23.529 1.00 91.31 498 SER A C 1
ATOM 3943 O O . SER A 1 498 ? -1.861 18.037 23.261 1.00 91.31 498 SER A O 1
ATOM 3945 N N . LEU A 1 499 ? -2.631 16.025 22.589 1.00 92.44 499 LEU A N 1
ATOM 3946 C CA . LEU A 1 499 ? -2.451 16.229 21.148 1.00 92.44 499 LEU A CA 1
ATOM 3947 C C . LEU A 1 499 ? -3.670 16.870 20.474 1.00 92.44 499 LEU A C 1
ATOM 3949 O O . LEU A 1 499 ? -3.536 17.554 19.460 1.00 92.44 499 LEU A O 1
ATOM 3953 N N . GLY A 1 500 ? -4.864 16.665 21.028 1.00 92.25 500 GLY A N 1
ATOM 3954 C CA . GLY A 1 500 ? -6.096 17.238 20.506 1.00 92.25 500 GLY A CA 1
ATOM 3955 C C . GLY A 1 500 ? -7.338 16.675 21.183 1.00 92.25 500 GLY A C 1
ATOM 3956 O O . GLY A 1 500 ? -7.273 15.747 21.988 1.00 92.25 500 GLY A O 1
ATOM 3957 N N . ASP A 1 501 ? -8.481 17.258 20.846 1.00 91.81 501 ASP A N 1
ATOM 3958 C CA . ASP A 1 501 ? -9.779 16.930 21.423 1.00 91.81 501 ASP A CA 1
ATOM 3959 C C . ASP A 1 501 ? -10.837 16.777 20.322 1.00 91.81 501 ASP A C 1
ATOM 3961 O O . ASP A 1 501 ? -10.637 17.133 19.159 1.00 91.81 501 ASP A O 1
ATOM 3965 N N . GLY A 1 502 ? -11.990 16.241 20.690 1.00 92.44 502 GLY A N 1
ATOM 3966 C CA . GLY A 1 502 ? -13.116 16.053 19.800 1.00 92.44 502 GLY A CA 1
ATOM 3967 C C . GLY A 1 502 ? -14.000 14.939 20.302 1.00 92.44 502 GLY A C 1
ATOM 3968 O O . GLY A 1 502 ? -14.282 14.819 21.495 1.00 92.44 502 GLY A O 1
ATOM 3969 N N . TYR A 1 503 ? -14.476 14.129 19.369 1.00 92.69 503 TYR A N 1
ATOM 3970 C CA . TYR A 1 503 ? -15.451 13.117 19.698 1.00 92.69 503 TYR A CA 1
ATOM 3971 C C . TYR A 1 503 ? -15.238 11.823 18.940 1.00 92.69 503 TYR A C 1
ATOM 3973 O O . TYR A 1 503 ? -14.680 11.807 17.844 1.00 92.69 503 TYR A O 1
ATOM 3981 N N . PHE A 1 504 ? -15.775 10.740 19.491 1.00 94.00 504 PHE A N 1
ATOM 3982 C CA . PHE A 1 504 ? -15.694 9.433 18.863 1.00 94.00 504 PHE A CA 1
ATOM 3983 C C . PHE A 1 504 ? -17.009 8.657 18.941 1.00 94.00 504 PHE A C 1
ATOM 3985 O O . PHE A 1 504 ? -17.918 8.963 19.720 1.00 94.00 504 PHE A O 1
ATOM 3992 N N . GLU A 1 505 ? -17.104 7.632 18.101 1.00 93.44 505 GLU A N 1
ATOM 3993 C CA . GLU A 1 505 ? -18.115 6.586 18.191 1.00 93.44 505 GLU A CA 1
ATOM 3994 C C . GLU A 1 505 ? -17.474 5.225 17.923 1.00 93.44 505 GLU A C 1
ATOM 3996 O O . GLU A 1 505 ? -16.546 5.107 17.123 1.00 93.44 505 GLU A O 1
ATOM 4001 N N . ILE A 1 506 ? -18.034 4.186 18.542 1.00 95.12 506 ILE A N 1
ATOM 4002 C CA . ILE A 1 506 ? -17.734 2.793 18.213 1.00 95.12 506 ILE A CA 1
ATOM 4003 C C . ILE A 1 506 ? -19.047 2.144 17.807 1.00 95.12 506 ILE A C 1
ATOM 4005 O O . ILE A 1 506 ? -20.034 2.164 18.552 1.00 95.12 506 ILE A O 1
ATOM 4009 N N . ARG A 1 507 ? -19.076 1.595 16.600 1.00 94.62 507 ARG A N 1
ATOM 4010 C CA . ARG A 1 507 ? -20.243 0.919 16.032 1.00 94.62 507 ARG A CA 1
ATOM 4011 C C . ARG A 1 507 ? -19.883 -0.504 15.677 1.00 94.62 507 ARG A C 1
ATOM 4013 O O . ARG A 1 507 ? -18.715 -0.830 15.495 1.00 94.62 507 ARG A O 1
ATOM 4020 N N . TYR A 1 508 ? -20.897 -1.349 15.570 1.00 94.44 508 TYR A N 1
ATOM 4021 C CA . TYR A 1 508 ? -20.695 -2.749 15.230 1.00 94.44 508 TYR A CA 1
ATOM 4022 C C . TYR A 1 508 ? -21.618 -3.189 14.105 1.00 94.44 508 TYR A C 1
ATOM 4024 O O . TYR A 1 508 ? -22.720 -2.671 13.910 1.00 94.44 508 TYR A O 1
ATOM 4032 N N . ILE A 1 509 ? -21.161 -4.207 13.391 1.00 92.56 509 ILE A N 1
ATOM 4033 C CA . ILE A 1 509 ? -21.843 -4.783 12.245 1.00 92.56 509 ILE A CA 1
ATOM 4034 C C . ILE A 1 509 ? -21.920 -6.284 12.471 1.00 92.56 509 ILE A C 1
ATOM 4036 O O . ILE A 1 509 ? -20.917 -6.915 12.784 1.00 92.56 509 ILE A O 1
ATOM 4040 N N . LYS A 1 510 ? -23.116 -6.866 12.344 1.00 91.44 510 LYS A N 1
ATOM 4041 C CA . LYS A 1 510 ? -23.319 -8.315 12.540 1.00 91.44 510 LYS A CA 1
ATOM 4042 C C . LYS A 1 510 ? -22.942 -9.128 11.303 1.00 91.44 510 LYS A C 1
ATOM 4044 O O . LYS A 1 510 ? -22.367 -10.205 11.417 1.00 91.44 510 LYS A O 1
ATOM 4049 N N . ASN A 1 511 ? -23.301 -8.597 10.139 1.00 85.50 511 ASN A N 1
ATOM 4050 C CA . ASN A 1 511 ? -23.035 -9.181 8.835 1.00 85.50 511 ASN A CA 1
ATOM 4051 C C . ASN A 1 511 ? -22.117 -8.195 8.133 1.00 85.50 511 ASN A C 1
ATOM 4053 O O . ASN A 1 511 ? -22.616 -7.154 7.709 1.00 85.50 511 ASN A O 1
ATOM 4057 N N . GLY A 1 512 ? -20.814 -8.471 8.128 1.00 80.56 512 GLY A N 1
ATOM 4058 C CA . GLY A 1 512 ? -19.811 -7.530 7.648 1.00 80.56 512 GLY A CA 1
ATOM 4059 C C . GLY A 1 512 ? -20.128 -6.943 6.273 1.00 80.56 512 GLY A C 1
ATOM 4060 O O . GLY A 1 512 ? -20.950 -7.461 5.508 1.00 80.56 512 GLY A O 1
ATOM 4061 N N . ILE A 1 513 ? -19.515 -5.800 6.018 1.00 80.88 513 ILE A N 1
ATOM 4062 C CA . ILE A 1 513 ? -19.774 -4.970 4.861 1.00 80.88 513 ILE A CA 1
ATOM 4063 C C . ILE A 1 513 ? -19.327 -5.707 3.608 1.00 80.88 513 ILE A C 1
ATOM 4065 O O . ILE A 1 513 ? -18.240 -6.271 3.545 1.00 80.88 513 ILE A O 1
ATOM 4069 N N . LYS A 1 514 ? -20.223 -5.719 2.625 1.00 69.88 514 LYS A N 1
ATOM 4070 C CA . LYS A 1 514 ? -19.971 -6.303 1.308 1.00 69.88 514 LYS A CA 1
ATOM 4071 C C . LYS A 1 514 ? -19.511 -5.280 0.275 1.00 69.88 514 LYS A C 1
ATOM 4073 O O . LYS A 1 514 ? -19.182 -5.684 -0.822 1.00 69.88 514 LYS A O 1
ATOM 4078 N N . ASP A 1 515 ? -19.656 -3.997 0.582 1.00 72.44 515 ASP A N 1
ATOM 4079 C CA . ASP A 1 515 ? -19.424 -2.891 -0.338 1.00 72.44 515 ASP A CA 1
ATOM 4080 C C . ASP A 1 515 ? -19.185 -1.632 0.497 1.00 72.44 515 ASP A C 1
ATOM 4082 O O . ASP A 1 515 ? -20.090 -1.175 1.212 1.00 72.44 515 ASP A O 1
ATOM 4086 N N . SER A 1 516 ? -17.955 -1.126 0.470 1.00 69.50 516 SER A N 1
ATOM 4087 C CA . SER A 1 516 ? -17.543 -0.011 1.317 1.00 69.50 516 SER A CA 1
ATOM 4088 C C . SER A 1 516 ? -18.008 1.349 0.789 1.00 69.50 516 SER A C 1
ATOM 4090 O O . SER A 1 516 ? -18.096 2.300 1.570 1.00 69.50 516 SER A O 1
ATOM 4092 N N . ARG A 1 517 ? -18.440 1.432 -0.480 1.00 63.38 517 ARG A N 1
ATOM 4093 C CA . ARG A 1 517 ? -18.910 2.675 -1.129 1.00 63.38 517 ARG A CA 1
ATOM 4094 C C . ARG A 1 517 ? -20.123 3.292 -0.459 1.00 63.38 517 ARG A C 1
ATOM 4096 O O . ARG A 1 517 ? -20.220 4.500 -0.285 1.00 63.38 517 ARG A O 1
ATOM 4103 N N . PHE A 1 518 ? -21.083 2.459 -0.066 1.00 66.44 518 PHE A N 1
ATOM 4104 C CA . PHE A 1 518 ? -22.385 2.926 0.424 1.00 66.44 518 PHE A CA 1
ATOM 4105 C C . PHE A 1 518 ? -22.460 3.005 1.948 1.00 66.44 518 PHE A C 1
ATOM 4107 O O . PHE A 1 518 ? -23.551 2.982 2.534 1.00 66.44 518 PHE A O 1
ATOM 4114 N N . ILE A 1 519 ? -21.310 3.068 2.617 1.00 77.19 519 ILE A N 1
ATOM 4115 C CA . ILE A 1 519 ? -21.279 3.131 4.070 1.00 77.19 519 ILE A CA 1
ATOM 4116 C C . ILE A 1 519 ? -21.655 4.535 4.522 1.00 77.19 519 ILE A C 1
ATOM 4118 O O . ILE A 1 519 ? -20.837 5.441 4.630 1.00 77.19 519 ILE A O 1
ATOM 4122 N N . ASP A 1 520 ? -22.910 4.669 4.927 1.00 86.62 520 ASP A N 1
ATOM 4123 C CA . ASP A 1 520 ? -23.273 5.626 5.959 1.00 86.62 520 ASP A CA 1
ATOM 4124 C C . ASP A 1 520 ? -23.150 4.929 7.317 1.00 86.62 520 ASP A C 1
ATOM 4126 O O . ASP A 1 520 ? -24.019 4.146 7.724 1.00 86.62 520 ASP A O 1
ATOM 4130 N N . TYR A 1 521 ? -22.058 5.218 8.032 1.00 88.31 521 TYR A N 1
ATOM 4131 C CA . TYR A 1 521 ? -21.792 4.625 9.342 1.00 88.31 521 TYR A CA 1
ATOM 4132 C C . TYR A 1 521 ? -22.947 4.884 10.334 1.00 88.31 521 TYR A C 1
ATOM 4134 O O . TYR A 1 521 ? -23.141 4.114 11.277 1.00 88.31 521 TYR A O 1
ATOM 4142 N N . ASN A 1 522 ? -23.779 5.916 10.121 1.00 88.31 522 ASN A N 1
ATOM 4143 C CA . ASN A 1 522 ? -24.920 6.219 10.985 1.00 88.31 522 ASN A CA 1
ATOM 4144 C C . ASN A 1 522 ? -26.026 5.161 10.957 1.00 88.31 522 ASN A C 1
ATOM 4146 O O . ASN A 1 522 ? -26.837 5.141 11.893 1.00 88.31 522 ASN A O 1
ATOM 4150 N N . ASN A 1 523 ? -26.050 4.309 9.929 1.00 90.19 523 ASN A N 1
ATOM 4151 C CA . ASN A 1 523 ? -27.007 3.213 9.782 1.00 90.19 523 ASN A CA 1
ATOM 4152 C C . ASN A 1 523 ? -26.648 1.982 10.625 1.00 90.19 523 ASN A C 1
ATOM 4154 O O . ASN A 1 523 ? -27.482 1.090 10.789 1.00 90.19 523 ASN A O 1
ATOM 4158 N N . TYR A 1 524 ? -25.448 1.943 11.208 1.00 90.81 524 TYR A N 1
ATOM 4159 C CA . TYR A 1 524 ? -25.005 0.845 12.063 1.00 90.81 524 TYR A CA 1
ATOM 4160 C C . TYR A 1 524 ? -25.206 1.173 13.547 1.00 90.81 524 TYR A C 1
ATOM 4162 O O . TYR A 1 524 ? -25.039 2.325 13.956 1.00 90.81 524 TYR A O 1
ATOM 4170 N N . PRO A 1 525 ? -25.576 0.193 14.384 1.00 91.81 525 PRO A N 1
ATOM 4171 C CA . PRO A 1 525 ? -25.802 0.417 15.808 1.00 91.81 525 PRO A CA 1
ATOM 4172 C C . PRO A 1 525 ? -24.515 0.816 16.548 1.00 91.81 525 PRO A C 1
ATOM 4174 O O . PRO A 1 525 ? -23.434 0.299 16.269 1.00 91.81 525 PRO A O 1
ATOM 4177 N N . LEU A 1 526 ? -24.653 1.709 17.534 1.00 91.25 526 LEU A N 1
ATOM 4178 C CA . LEU A 1 526 ? -23.594 2.024 18.499 1.00 91.25 526 LEU A CA 1
ATOM 4179 C C . LEU A 1 526 ? -23.343 0.829 19.423 1.00 91.25 526 LEU A C 1
ATOM 4181 O O . LEU A 1 526 ? -24.278 0.099 19.772 1.00 91.25 526 LEU A O 1
ATOM 4185 N N . MET A 1 527 ? -22.098 0.662 19.858 1.00 92.19 527 MET A N 1
ATOM 4186 C CA . MET A 1 527 ? -21.788 -0.264 20.942 1.00 92.19 527 MET A CA 1
ATOM 4187 C C . MET A 1 527 ? -22.350 0.244 22.291 1.00 92.19 527 MET A C 1
ATOM 4189 O O . MET A 1 527 ? -22.508 1.455 22.481 1.00 92.19 527 MET A O 1
ATOM 4193 N N . PRO A 1 528 ? -22.696 -0.656 23.233 1.00 89.31 528 PRO A N 1
ATOM 4194 C CA . PRO A 1 528 ? -23.269 -0.291 24.532 1.00 89.31 528 PRO A CA 1
ATOM 4195 C C . PRO A 1 528 ? -22.400 0.661 25.368 1.00 89.31 528 PRO A C 1
ATOM 4197 O O . PRO A 1 528 ? -21.179 0.667 25.271 1.00 89.31 528 PRO A O 1
ATOM 4200 N N . GLY A 1 529 ? -23.017 1.450 26.247 1.00 77.12 529 GLY A N 1
ATOM 4201 C CA . GLY A 1 529 ? -22.282 2.274 27.219 1.00 77.12 529 GLY A CA 1
ATOM 4202 C C . GLY A 1 529 ? -21.616 3.535 26.658 1.00 77.12 529 GLY A C 1
ATOM 4203 O O . GLY A 1 529 ? -21.093 4.311 27.446 1.00 77.12 529 GLY A O 1
ATOM 4204 N N . ILE A 1 530 ? -21.685 3.776 25.346 1.00 73.94 530 ILE A N 1
ATOM 4205 C CA . ILE A 1 530 ? -21.294 5.039 24.700 1.00 73.94 530 ILE A CA 1
ATOM 4206 C C . ILE A 1 530 ? -22.291 6.134 25.134 1.00 73.94 530 ILE A C 1
ATOM 4208 O O . ILE A 1 530 ? -23.455 6.079 24.716 1.00 73.94 530 ILE A O 1
ATOM 4212 N N . PRO A 1 531 ? -21.910 7.073 26.036 1.00 54.97 531 PRO A N 1
ATOM 4213 C CA . PRO A 1 531 ? -22.840 8.045 26.607 1.00 54.97 531 PRO A CA 1
ATOM 4214 C C . PRO A 1 531 ? -23.363 8.983 25.521 1.00 54.97 531 PRO A C 1
ATOM 4216 O O . PRO A 1 531 ? -22.588 9.507 24.724 1.00 54.97 531 PRO A O 1
ATOM 4219 N N . GLY A 1 532 ? -24.677 9.212 25.500 1.00 48.44 532 GLY A N 1
ATOM 4220 C CA . GLY A 1 532 ? -25.319 10.093 24.531 1.00 48.44 532 GLY A CA 1
ATOM 4221 C C . GLY A 1 532 ? -26.459 10.878 25.164 1.00 48.44 532 GLY A C 1
ATOM 4222 O O . GLY A 1 532 ? -27.565 10.363 25.322 1.00 48.44 532 GLY A O 1
ATOM 4223 N N . ASN A 1 533 ? -26.227 12.154 25.470 1.00 40.78 533 ASN A N 1
ATOM 4224 C CA . ASN A 1 533 ? -27.316 13.095 25.725 1.00 40.78 533 ASN A CA 1
ATOM 4225 C C . ASN A 1 533 ? -27.949 13.501 24.384 1.00 40.78 533 ASN A C 1
ATOM 4227 O O . ASN A 1 533 ? -27.669 14.556 23.825 1.00 40.78 533 ASN A O 1
ATOM 4231 N N . GLY A 1 534 ? -28.805 12.636 23.841 1.00 43.88 534 GLY A N 1
ATOM 4232 C CA . GLY A 1 534 ? -29.793 12.997 22.815 1.00 43.88 534 GLY A CA 1
ATOM 4233 C C . GLY A 1 534 ? -29.276 13.319 21.404 1.00 43.88 534 GLY A C 1
ATOM 4234 O O . GLY A 1 534 ? -30.097 13.457 20.498 1.00 43.88 534 GLY A O 1
ATOM 4235 N N . LYS A 1 535 ? -27.958 13.375 21.169 1.00 48.03 535 LYS A N 1
ATOM 4236 C CA . LYS A 1 535 ? -27.334 13.320 19.836 1.00 48.03 535 LYS A CA 1
ATOM 4237 C C . LYS A 1 535 ? -26.094 12.419 19.864 1.00 48.03 535 LYS A C 1
ATOM 4239 O O . LYS A 1 535 ? -25.343 12.411 20.827 1.00 48.03 535 LYS A O 1
ATOM 4244 N N . LYS A 1 536 ? -25.966 11.627 18.797 1.00 58.22 536 LYS A N 1
ATOM 4245 C CA . LYS A 1 536 ? -25.058 10.491 18.557 1.00 58.22 536 LYS A CA 1
ATOM 4246 C C . LYS A 1 536 ? -23.569 10.886 18.594 1.00 58.22 536 LYS A C 1
ATOM 4248 O O . LYS A 1 536 ? -22.991 11.096 17.535 1.00 58.22 536 LYS A O 1
ATOM 4253 N N . VAL A 1 537 ? -22.971 11.080 19.766 1.00 60.59 537 VAL A N 1
ATOM 4254 C CA . VAL A 1 537 ? -21.556 11.458 19.910 1.00 60.59 537 VAL A CA 1
ATOM 4255 C C . VAL A 1 537 ? -21.099 11.182 21.354 1.00 60.59 537 VAL A C 1
ATOM 4257 O O . VAL A 1 537 ? -21.841 11.539 22.268 1.00 60.59 537 VAL A O 1
ATOM 4260 N N . SER A 1 538 ? -19.907 10.610 21.574 1.00 66.50 538 SER A N 1
ATOM 4261 C CA . SER A 1 538 ? -19.261 10.599 22.899 1.00 66.50 538 SER A CA 1
ATOM 4262 C C . SER A 1 538 ? -18.048 11.522 22.940 1.00 66.50 538 SER A C 1
ATOM 4264 O O . SER A 1 538 ? -17.223 11.514 22.029 1.00 66.50 538 SER A O 1
ATOM 4266 N N . GLU A 1 539 ? -17.973 12.328 23.998 1.00 74.31 539 GLU A N 1
ATOM 4267 C CA . GLU A 1 539 ? -16.790 13.120 24.355 1.00 74.31 539 GLU A CA 1
ATOM 4268 C C . GLU A 1 539 ? -15.622 12.195 24.701 1.00 74.31 539 GLU A C 1
ATOM 4270 O O . GLU A 1 539 ? -15.838 11.067 25.162 1.00 74.31 539 GLU A O 1
ATOM 4275 N N . LEU A 1 540 ? -14.392 12.666 24.481 1.00 76.75 540 LEU A N 1
ATOM 4276 C CA . LEU A 1 540 ? -13.209 11.934 24.918 1.00 76.75 540 LEU A CA 1
ATOM 4277 C C . LEU A 1 540 ? -13.287 11.649 26.430 1.00 76.75 540 LEU A C 1
ATOM 4279 O O . LEU A 1 540 ? -13.698 12.526 27.195 1.00 76.75 540 LEU A O 1
ATOM 4283 N N . PRO A 1 541 ? -12.899 10.444 26.888 1.00 73.75 541 PRO A N 1
ATOM 4284 C CA . PRO A 1 541 ? -12.969 10.099 28.304 1.00 73.75 541 PRO A CA 1
ATOM 4285 C C . PRO A 1 541 ? -12.155 11.082 29.147 1.00 73.75 541 PRO A C 1
ATOM 4287 O O . PRO A 1 541 ? -10.996 11.355 28.842 1.00 73.75 541 PRO A O 1
ATOM 4290 N N . ASP A 1 542 ? -12.757 11.612 30.210 1.00 67.19 542 ASP A N 1
ATOM 4291 C CA . ASP A 1 542 ? -12.077 12.480 31.168 1.00 67.19 542 ASP A CA 1
ATOM 4292 C C . ASP A 1 542 ? -11.948 11.772 32.517 1.00 67.19 542 ASP A C 1
ATOM 4294 O O . ASP A 1 542 ? -12.855 11.794 33.349 1.00 67.19 542 ASP A O 1
ATOM 4298 N N . ASP A 1 543 ? -10.821 11.092 32.710 1.00 68.69 543 ASP A N 1
ATOM 4299 C CA . ASP A 1 543 ? -10.436 10.487 33.987 1.00 68.69 543 ASP A CA 1
ATOM 4300 C C . ASP A 1 543 ? -9.469 11.380 34.790 1.00 68.69 543 ASP A C 1
ATOM 4302 O O . ASP A 1 543 ? -8.932 10.960 35.817 1.00 68.69 543 ASP A O 1
ATOM 4306 N N . GLY A 1 544 ? -9.269 12.629 34.345 1.00 63.12 544 GLY A N 1
ATOM 4307 C CA . GLY A 1 544 ? -8.304 13.569 34.914 1.00 63.12 544 GLY A CA 1
ATOM 4308 C C . GLY A 1 544 ? -6.852 13.313 34.496 1.00 63.12 544 GLY A C 1
ATOM 4309 O O . GLY A 1 544 ? -5.958 13.966 35.037 1.00 63.12 544 GLY A O 1
ATOM 4310 N N . SER A 1 545 ? -6.609 12.384 33.566 1.00 68.62 545 SER A N 1
ATOM 4311 C CA . SER A 1 545 ? -5.305 12.158 32.944 1.00 68.62 545 SER A CA 1
ATOM 4312 C C . SER A 1 545 ? -5.235 12.738 31.525 1.00 68.62 545 SER A C 1
ATOM 4314 O O . SER A 1 545 ? -6.253 13.036 30.895 1.00 68.62 545 SER A O 1
ATOM 4316 N N . ASP A 1 546 ? -4.012 12.872 31.008 1.00 74.75 546 ASP A N 1
ATOM 4317 C CA . ASP A 1 546 ? -3.767 13.283 29.621 1.00 74.75 546 ASP A CA 1
ATOM 4318 C C . ASP A 1 546 ? -4.135 12.177 28.608 1.00 74.75 546 ASP A C 1
ATOM 4320 O O . ASP A 1 546 ? -4.149 12.427 27.404 1.00 74.75 546 ASP A O 1
ATOM 4324 N N . VAL A 1 547 ? -4.457 10.959 29.071 1.00 76.56 547 VAL A N 1
ATOM 4325 C CA . VAL A 1 547 ? -4.818 9.814 28.222 1.00 76.56 547 VAL A CA 1
ATOM 4326 C C . VAL A 1 547 ? -6.195 9.278 28.610 1.00 76.56 547 VAL A C 1
ATOM 4328 O O . VAL A 1 547 ? -6.345 8.536 29.576 1.00 76.56 547 VAL A O 1
ATOM 4331 N N . GLY A 1 548 ? -7.213 9.595 27.816 1.00 82.31 548 GLY A N 1
ATOM 4332 C CA . GLY A 1 548 ? -8.570 9.104 28.050 1.00 82.31 548 GLY A CA 1
ATOM 4333 C C . GLY A 1 548 ? -8.760 7.683 27.517 1.00 82.31 548 GLY A C 1
ATOM 4334 O O . GLY A 1 548 ? -8.620 7.458 26.316 1.00 82.31 548 GLY A O 1
ATOM 4335 N N . SER A 1 549 ? -9.133 6.726 28.375 1.00 89.88 549 SER A N 1
ATOM 4336 C CA . SER A 1 549 ? -9.455 5.344 27.975 1.00 89.88 549 SER A CA 1
ATOM 4337 C C . SER A 1 549 ? -10.961 5.073 28.025 1.00 89.88 549 SER A C 1
ATOM 4339 O O . SER A 1 549 ? -11.636 5.425 28.990 1.00 89.88 549 SER A O 1
ATOM 4341 N N . PHE A 1 550 ? -11.491 4.378 27.018 1.00 91.31 550 PHE A N 1
ATOM 4342 C CA . PHE A 1 550 ? -12.880 3.916 26.982 1.00 91.31 550 PHE A CA 1
ATOM 4343 C C . PHE A 1 550 ? -12.953 2.444 26.593 1.00 91.31 550 PHE A C 1
ATOM 4345 O O . PHE A 1 550 ? -12.238 1.997 25.700 1.00 91.31 550 PHE A O 1
ATOM 4352 N N . GLN A 1 551 ? -13.850 1.704 27.239 1.00 93.50 551 GLN A N 1
ATOM 4353 C CA . GLN A 1 551 ? -14.103 0.300 26.940 1.00 93.50 551 GLN A CA 1
ATOM 4354 C C . GLN A 1 551 ? -15.601 0.068 26.762 1.00 93.50 551 GLN A C 1
ATOM 4356 O O . GLN A 1 551 ? -16.419 0.527 27.560 1.00 93.50 551 GLN A O 1
ATOM 4361 N N . THR A 1 552 ? -15.950 -0.703 25.740 1.00 94.69 552 THR A N 1
ATOM 4362 C CA . THR A 1 552 ? -17.314 -1.161 25.480 1.00 94.69 552 THR A CA 1
ATOM 4363 C C . THR A 1 552 ? -17.310 -2.617 25.041 1.00 94.69 552 THR A C 1
ATOM 4365 O O . THR A 1 552 ? -16.318 -3.124 24.524 1.00 94.69 552 THR A O 1
ATOM 4368 N N . GLU A 1 553 ? -18.426 -3.305 25.244 1.00 96.38 553 GLU A N 1
ATOM 4369 C CA . GLU A 1 553 ? -18.612 -4.671 24.783 1.00 96.38 553 GLU A CA 1
ATOM 4370 C C . GLU A 1 553 ? -20.028 -4.899 24.270 1.00 96.38 553 GLU A C 1
ATOM 4372 O O . GLU A 1 553 ? -20.998 -4.342 24.786 1.00 96.38 553 GLU A O 1
ATOM 4377 N N . ILE A 1 554 ? -20.141 -5.747 23.253 1.00 96.19 554 ILE A N 1
ATOM 4378 C CA . ILE A 1 554 ? -21.405 -6.277 22.758 1.00 96.19 554 ILE A CA 1
ATOM 4379 C C . ILE A 1 554 ? -21.361 -7.797 22.827 1.00 96.19 554 ILE A C 1
ATOM 4381 O O . ILE A 1 554 ? -20.423 -8.430 22.345 1.00 96.19 554 ILE A O 1
ATOM 4385 N N . GLU A 1 555 ? -22.405 -8.382 23.401 1.00 95.75 555 GLU A N 1
ATOM 4386 C CA . GLU A 1 555 ? -22.670 -9.813 23.321 1.00 95.75 555 GLU A CA 1
ATOM 4387 C C . GLU A 1 555 ? -23.851 -10.037 22.374 1.00 95.75 555 GLU A C 1
ATOM 4389 O O . GLU A 1 555 ? -24.920 -9.437 22.521 1.00 95.75 555 GLU A O 1
ATOM 4394 N N . PHE A 1 556 ? -23.664 -10.889 21.371 1.00 93.31 556 PHE A N 1
ATOM 4395 C CA . PHE A 1 556 ? -24.719 -11.233 20.430 1.00 93.31 556 PHE A CA 1
ATOM 4396 C C . PHE A 1 556 ? -25.627 -12.307 21.025 1.00 93.31 556 PHE A C 1
ATOM 4398 O O . PHE A 1 556 ? -25.155 -13.288 21.591 1.00 93.31 556 PHE A O 1
ATOM 4405 N N . GLU A 1 557 ? -26.943 -12.176 20.849 1.00 90.94 557 GLU A N 1
ATOM 4406 C CA . GLU A 1 557 ? -27.903 -13.212 21.265 1.00 90.94 557 GLU A CA 1
ATOM 4407 C C . GLU A 1 557 ? -27.583 -14.576 20.627 1.00 90.94 557 GLU A C 1
ATOM 4409 O O . GLU A 1 557 ? -27.675 -15.623 21.274 1.00 90.94 557 GLU A O 1
ATOM 4414 N N . HIS A 1 558 ? -27.138 -14.548 19.370 1.00 88.75 558 HIS A N 1
ATOM 4415 C CA . HIS A 1 558 ? -26.641 -15.700 18.629 1.00 88.75 558 HIS A CA 1
ATOM 4416 C C . HIS A 1 558 ? -25.258 -15.385 18.051 1.00 88.75 558 HIS A C 1
ATOM 4418 O O . HIS A 1 558 ? -25.081 -14.270 17.552 1.00 88.75 558 HIS A O 1
ATOM 4424 N N . PRO A 1 559 ? -24.309 -16.337 18.079 1.00 88.50 559 PRO A N 1
ATOM 4425 C CA . PRO A 1 559 ? -22.990 -16.152 17.484 1.00 88.50 559 PRO A CA 1
ATOM 4426 C C . PRO A 1 559 ? -23.071 -15.743 16.007 1.00 88.50 559 PRO A C 1
ATOM 4428 O O . PRO A 1 559 ? -23.854 -16.313 15.242 1.00 88.50 559 PRO A O 1
ATOM 4431 N N . VAL A 1 560 ? -22.271 -14.755 15.608 1.00 91.06 560 VAL A N 1
ATOM 4432 C CA . VAL A 1 560 ? -22.255 -14.174 14.259 1.00 91.06 560 VAL A CA 1
ATOM 4433 C C . VAL A 1 560 ? -20.947 -14.508 13.531 1.00 91.06 560 VAL A C 1
ATOM 4435 O O . VAL A 1 560 ? -19.875 -14.441 14.130 1.00 91.06 560 VAL A O 1
ATOM 4438 N N . PRO A 1 561 ? -20.994 -14.877 12.241 1.00 86.69 561 PRO A N 1
ATOM 4439 C CA . PRO A 1 561 ? -19.825 -15.435 11.560 1.00 86.69 561 PRO A CA 1
ATOM 4440 C C . PRO A 1 561 ? -18.790 -14.381 11.158 1.00 86.69 561 PRO A C 1
ATOM 4442 O O . PRO A 1 561 ? -17.595 -14.649 11.166 1.00 86.69 561 PRO A O 1
ATOM 4445 N N . LYS A 1 562 ? -19.243 -13.188 10.765 1.00 88.88 562 LYS A N 1
ATOM 4446 C CA . LYS A 1 562 ? -18.404 -12.174 10.117 1.00 88.88 562 LYS A CA 1
ATOM 4447 C C . LYS A 1 562 ? -18.700 -10.767 10.646 1.00 88.88 562 LYS A C 1
ATOM 4449 O O . LYS A 1 562 ? -19.078 -9.908 9.850 1.00 88.88 562 LYS A O 1
ATOM 4454 N N . PRO A 1 563 ? -18.629 -10.516 11.964 1.00 94.19 563 PRO A N 1
ATOM 4455 C CA . PRO A 1 563 ? -18.841 -9.169 12.456 1.00 94.19 563 PRO A CA 1
ATOM 4456 C C . PRO A 1 563 ? -17.628 -8.278 12.174 1.00 94.19 563 PRO A C 1
ATOM 4458 O O . PRO A 1 563 ? -16.507 -8.768 12.029 1.00 94.19 563 PRO A O 1
ATOM 4461 N N . GLN A 1 564 ? -17.873 -6.973 12.152 1.00 95.44 564 GLN A N 1
ATOM 4462 C CA . GLN A 1 564 ? -16.867 -5.914 12.036 1.00 95.44 564 GLN A CA 1
ATOM 4463 C C . GLN A 1 564 ? -17.190 -4.787 13.021 1.00 95.44 564 GLN A C 1
ATOM 4465 O O . GLN A 1 564 ? -18.319 -4.680 13.520 1.00 95.44 564 GLN A O 1
ATOM 4470 N N . VAL A 1 565 ? -16.202 -3.936 13.273 1.00 96.69 565 VAL A N 1
ATOM 4471 C CA . VAL A 1 565 ? -16.309 -2.729 14.093 1.00 96.69 565 VAL A CA 1
ATOM 4472 C C . VAL A 1 565 ? -15.984 -1.513 13.229 1.00 96.69 565 VAL A C 1
ATOM 4474 O O . VAL A 1 565 ? -15.069 -1.556 12.412 1.00 96.69 565 VAL A O 1
ATOM 4477 N N . ILE A 1 566 ? -16.730 -0.427 13.432 1.00 95.81 566 ILE A N 1
ATOM 4478 C CA . ILE A 1 566 ? -16.428 0.883 12.849 1.00 95.81 566 ILE A CA 1
ATOM 4479 C C . ILE A 1 566 ? -15.990 1.814 13.976 1.00 95.81 566 ILE A C 1
ATOM 4481 O O . ILE A 1 566 ? -16.729 1.988 14.951 1.00 95.81 566 ILE A O 1
ATOM 4485 N N . ILE A 1 567 ? -14.819 2.425 13.823 1.00 96.88 567 ILE A N 1
ATOM 4486 C CA . ILE A 1 567 ? -14.348 3.520 14.675 1.00 96.88 567 ILE A CA 1
ATOM 4487 C C . ILE A 1 567 ? -14.574 4.820 13.916 1.00 96.88 567 ILE A C 1
ATOM 4489 O O . ILE A 1 567 ? -14.105 4.953 12.791 1.00 96.88 567 ILE A O 1
ATOM 4493 N N . VAL A 1 568 ? -15.298 5.766 14.513 1.00 96.00 568 VAL A N 1
ATOM 4494 C CA . VAL A 1 568 ? -15.573 7.079 13.908 1.00 96.00 568 VAL A CA 1
ATOM 4495 C C . VAL A 1 568 ? -14.915 8.153 14.757 1.00 96.00 568 VAL A C 1
ATOM 4497 O O . VAL A 1 568 ? -15.178 8.214 15.958 1.00 96.00 568 VAL A O 1
ATOM 4500 N N . LEU A 1 569 ? -14.112 9.011 14.133 1.00 96.19 569 LEU A N 1
ATOM 4501 C CA . LEU A 1 569 ? -13.444 10.153 14.752 1.00 96.19 569 LEU A CA 1
ATOM 4502 C C . LEU A 1 569 ? -14.017 11.458 14.195 1.00 96.19 569 LEU A C 1
ATOM 4504 O O . LEU A 1 569 ? -14.176 11.630 12.982 1.00 96.19 569 LEU A O 1
ATOM 4508 N N . LYS A 1 570 ? -14.365 12.380 15.091 1.00 95.31 570 LYS A N 1
ATOM 4509 C CA . LYS A 1 570 ? -14.983 13.663 14.754 1.00 95.31 570 LYS A CA 1
ATOM 4510 C C . LYS A 1 570 ? -14.156 14.792 15.361 1.00 95.31 570 LYS A C 1
ATOM 4512 O O . LYS A 1 570 ? -14.076 14.867 16.592 1.00 95.31 570 LYS A O 1
ATOM 4517 N N . PRO A 1 571 ? -13.589 15.685 14.539 1.00 95.81 571 PRO A N 1
ATOM 4518 C CA . PRO A 1 571 ? -12.869 16.844 15.037 1.00 95.81 571 PRO A CA 1
ATOM 4519 C C . PRO A 1 571 ? -13.764 17.753 15.869 1.00 95.81 571 PRO A C 1
ATOM 4521 O O . PRO A 1 571 ? -14.965 17.874 15.611 1.00 95.81 571 PRO A O 1
ATOM 4524 N N . LEU A 1 572 ? -13.171 18.426 16.852 1.00 94.62 572 LEU A N 1
ATOM 4525 C CA . LEU A 1 572 ? -13.846 19.504 17.565 1.00 94.62 572 LEU A CA 1
ATOM 4526 C C . LEU A 1 572 ? -14.004 20.734 16.656 1.00 94.62 572 LEU A C 1
ATOM 4528 O O . LEU A 1 572 ? -15.032 21.411 16.689 1.00 94.62 572 LEU A O 1
ATOM 4532 N N . ASN A 1 573 ? -12.967 21.036 15.869 1.00 95.44 573 ASN A N 1
ATOM 4533 C CA . ASN A 1 573 ? -12.898 22.133 14.903 1.00 95.44 573 ASN A CA 1
ATOM 4534 C C . ASN A 1 573 ? -11.699 21.926 13.950 1.00 95.44 573 ASN A C 1
ATOM 4536 O O . ASN A 1 573 ? -11.069 20.874 13.961 1.00 95.44 573 ASN A O 1
ATOM 4540 N N . GLU A 1 574 ? -11.384 22.922 13.116 1.00 96.75 574 GLU A N 1
ATOM 4541 C CA . GLU A 1 574 ? -10.264 22.853 12.161 1.00 96.75 574 GLU A CA 1
ATOM 4542 C C . GLU A 1 574 ? -8.883 22.750 12.829 1.00 96.75 574 GLU A C 1
ATOM 4544 O O . GLU A 1 574 ? -7.934 22.340 12.176 1.00 96.75 574 GLU A O 1
ATOM 4549 N N . ASP A 1 575 ? -8.751 23.087 14.110 1.00 95.94 575 ASP A N 1
ATOM 4550 C CA . ASP A 1 575 ? -7.467 23.139 14.815 1.00 95.94 575 ASP A CA 1
ATOM 4551 C C . ASP A 1 575 ? -7.309 21.999 15.842 1.00 95.94 575 ASP A C 1
ATOM 4553 O O . ASP A 1 575 ? -6.258 21.870 16.466 1.00 95.94 575 ASP A O 1
ATOM 4557 N N . SER A 1 576 ? -8.344 21.174 16.051 1.00 95.62 576 SER A N 1
ATOM 4558 C CA . SER A 1 576 ? -8.346 20.126 17.076 1.00 95.62 576 SER A CA 1
ATOM 4559 C C . SER A 1 576 ? -9.188 18.916 16.671 1.00 95.62 576 SER A C 1
ATOM 4561 O O . SER A 1 576 ? -10.374 19.048 16.343 1.00 95.62 576 SER A O 1
ATOM 4563 N N . ALA A 1 577 ? -8.565 17.738 16.726 1.00 96.12 577 ALA A N 1
ATOM 4564 C CA . ALA A 1 577 ? -9.166 16.445 16.424 1.00 96.12 577 ALA A CA 1
ATOM 4565 C C . ALA A 1 577 ? -8.749 15.376 17.456 1.00 96.12 577 ALA A C 1
ATOM 4567 O O . ALA A 1 577 ? -7.688 15.502 18.077 1.00 96.12 577 ALA A O 1
ATOM 4568 N N . PRO A 1 578 ? -9.554 14.315 17.654 1.00 95.88 578 PRO A N 1
ATOM 4569 C CA . PRO A 1 578 ? -9.223 13.248 18.592 1.00 95.88 578 PRO A CA 1
ATOM 4570 C C . PRO A 1 578 ? -8.085 12.374 18.043 1.00 95.88 578 PRO A C 1
ATOM 4572 O O . PRO A 1 578 ? -8.164 11.880 16.921 1.00 95.88 578 PRO A O 1
ATOM 4575 N N . HIS A 1 579 ? -7.046 12.152 18.850 1.00 96.69 579 HIS A N 1
ATOM 4576 C CA . HIS A 1 579 ? -5.881 11.341 18.480 1.00 96.69 579 HIS A CA 1
ATOM 4577 C C . HIS A 1 579 ? -5.975 9.960 19.126 1.00 96.69 579 HIS A C 1
ATOM 4579 O O . HIS A 1 579 ? -5.695 9.810 20.317 1.00 96.69 579 HIS A O 1
ATOM 4585 N N . LEU A 1 580 ? -6.401 8.956 18.359 1.00 97.56 580 LEU A N 1
ATOM 4586 C CA . LEU A 1 580 ? -6.446 7.567 18.812 1.00 97.56 580 LEU A CA 1
ATOM 4587 C C . LEU A 1 580 ? -5.017 7.021 18.868 1.00 97.56 580 LEU A C 1
ATOM 4589 O O . LEU A 1 580 ? -4.344 6.964 17.845 1.00 97.56 580 LEU A O 1
ATOM 4593 N N . VAL A 1 581 ? -4.562 6.613 20.051 1.00 97.00 581 VAL A N 1
ATOM 4594 C CA . VAL A 1 581 ? -3.191 6.112 20.274 1.00 97.00 581 VAL A CA 1
ATOM 4595 C C . VAL A 1 581 ? -3.138 4.622 20.579 1.00 97.00 581 VAL A C 1
ATOM 4597 O O . VAL A 1 581 ? -2.073 4.014 20.522 1.00 97.00 581 VAL A O 1
ATOM 4600 N N . LYS A 1 582 ? -4.280 4.026 20.934 1.00 97.44 582 LYS A N 1
ATOM 4601 C CA . LYS A 1 582 ? -4.375 2.601 21.238 1.00 97.44 582 LYS A CA 1
ATOM 4602 C C . LYS A 1 582 ? -5.758 2.060 20.925 1.00 97.44 582 LYS A C 1
ATOM 4604 O O . LYS A 1 582 ? -6.762 2.684 21.270 1.00 97.44 582 LYS A O 1
ATOM 4609 N N . LEU A 1 583 ? -5.797 0.866 20.348 1.00 98.06 583 LEU A N 1
ATOM 4610 C CA . LEU A 1 583 ? -7.015 0.130 20.042 1.00 98.06 583 LEU A CA 1
ATOM 4611 C C . LEU A 1 583 ? -6.804 -1.353 20.361 1.00 98.06 583 LEU A C 1
ATOM 4613 O O . LEU A 1 583 ? -5.843 -1.962 19.907 1.00 98.06 583 LEU A O 1
ATOM 4617 N N . ILE A 1 584 ? -7.687 -1.938 21.164 1.00 98.00 584 ILE A N 1
ATOM 4618 C CA . ILE A 1 584 ? -7.651 -3.362 21.510 1.00 98.00 584 ILE A CA 1
ATOM 4619 C C . ILE A 1 584 ? -8.979 -3.983 21.111 1.00 98.00 584 ILE A C 1
ATOM 4621 O O . ILE A 1 584 ? -10.040 -3.506 21.527 1.00 98.00 584 ILE A O 1
ATOM 4625 N N . TYR A 1 585 ? -8.905 -5.075 20.359 1.00 97.94 585 TYR A N 1
ATOM 4626 C CA . TYR A 1 585 ? -10.037 -5.952 20.100 1.00 97.94 585 TYR A CA 1
ATOM 4627 C C . TYR A 1 585 ? -9.888 -7.217 20.936 1.00 97.94 585 TYR A C 1
ATOM 4629 O O . TYR A 1 585 ? -8.863 -7.888 20.854 1.00 97.94 585 TYR A O 1
ATOM 4637 N N . GLU A 1 586 ? -10.915 -7.559 21.709 1.00 97.19 586 GLU A N 1
ATOM 4638 C CA . GLU A 1 586 ? -11.053 -8.856 22.371 1.00 97.19 586 GLU A CA 1
ATOM 4639 C C . GLU A 1 586 ? -12.327 -9.538 21.865 1.00 97.19 586 GLU A C 1
ATOM 4641 O O . GLU A 1 586 ? -13.403 -8.936 21.809 1.00 97.19 586 GLU A O 1
ATOM 4646 N N . VAL A 1 587 ? -12.215 -10.805 21.492 1.00 95.31 587 VAL A N 1
ATOM 4647 C CA . VAL A 1 587 ? -13.273 -11.569 20.840 1.00 95.31 587 VAL A CA 1
ATOM 4648 C C . VAL A 1 587 ? -13.469 -12.882 21.580 1.00 95.31 587 VAL A C 1
ATOM 4650 O O . VAL A 1 587 ? -12.516 -13.623 21.805 1.00 95.31 587 VAL A O 1
ATOM 4653 N N . GLU A 1 588 ? -14.715 -13.193 21.932 1.00 93.44 588 GLU A N 1
ATOM 4654 C CA . GLU A 1 588 ? -15.092 -14.514 22.435 1.00 93.44 588 GLU A CA 1
ATOM 4655 C C . GLU A 1 588 ? -15.905 -15.244 21.373 1.00 93.44 588 GLU A C 1
ATOM 4657 O O . GLU A 1 588 ? -16.826 -14.684 20.765 1.00 93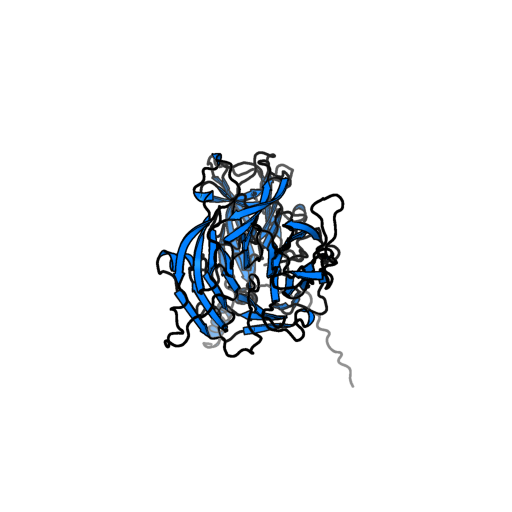.44 588 GLU A O 1
ATOM 4662 N N . THR A 1 589 ? -15.568 -16.508 21.157 1.00 91.06 589 THR A N 1
ATOM 4663 C CA . THR A 1 589 ? -16.244 -17.376 20.198 1.00 91.06 589 THR A CA 1
ATOM 4664 C C . THR A 1 589 ? -17.174 -18.347 20.907 1.00 91.06 589 THR A C 1
ATOM 4666 O O . THR A 1 589 ? -16.918 -18.779 22.028 1.00 91.06 589 THR A O 1
ATOM 4669 N N . GLU A 1 590 ? -18.268 -18.707 20.250 1.00 88.69 590 GLU A N 1
ATOM 4670 C CA . GLU A 1 590 ? -19.136 -19.796 20.673 1.00 88.69 590 GLU A CA 1
ATOM 4671 C C . GLU A 1 590 ? -19.519 -20.627 19.441 1.00 88.69 590 GLU A C 1
ATOM 4673 O O . GLU A 1 590 ? -19.671 -20.091 18.338 1.00 88.69 590 GLU A O 1
ATOM 4678 N N . PRO A 1 591 ? -19.714 -21.933 19.620 1.00 82.50 591 PRO A N 1
ATOM 4679 C CA . PRO A 1 591 ? -20.206 -22.828 18.594 1.00 82.50 591 PRO A CA 1
ATOM 4680 C C . PRO A 1 591 ? -21.386 -22.312 17.781 1.00 82.50 591 PRO A C 1
ATOM 4682 O O . PRO A 1 591 ? -22.384 -21.828 18.326 1.00 82.50 591 PRO A O 1
ATOM 4685 N N . ALA A 1 592 ? -21.325 -22.520 16.469 1.00 69.56 592 ALA A N 1
ATOM 4686 C CA . ALA A 1 592 ? -22.437 -22.238 15.580 1.00 69.56 592 ALA A CA 1
ATOM 4687 C C . ALA A 1 592 ? -23.639 -23.131 15.941 1.00 69.56 592 ALA A C 1
ATOM 4689 O O . ALA A 1 592 ? -23.629 -24.349 15.754 1.00 69.56 592 ALA A O 1
ATOM 4690 N N . ARG A 1 593 ? -24.718 -22.529 16.452 1.00 65.75 593 ARG A N 1
ATOM 4691 C CA . ARG A 1 593 ? -25.981 -23.236 16.697 1.00 65.75 593 ARG A CA 1
ATOM 4692 C C . ARG A 1 593 ? -26.855 -23.143 15.450 1.00 65.75 593 ARG A C 1
ATOM 4694 O O . ARG A 1 593 ? -27.538 -22.144 15.238 1.00 65.75 593 ARG A O 1
ATOM 4701 N N . ALA A 1 594 ? -26.867 -24.190 14.629 1.00 54.38 594 ALA A N 1
ATOM 4702 C CA . ALA A 1 594 ? -27.847 -24.299 13.554 1.00 54.38 594 ALA A CA 1
ATOM 4703 C C . ALA A 1 594 ? -29.237 -24.575 14.153 1.00 54.38 594 ALA A C 1
ATOM 4705 O O . ALA A 1 594 ? -29.523 -25.678 14.620 1.00 54.38 594 ALA A O 1
ATOM 4706 N N . VAL A 1 595 ? -30.123 -23.578 14.139 1.00 49.72 595 VAL A N 1
ATOM 4707 C CA . VAL A 1 595 ? -31.549 -23.802 14.407 1.00 49.72 595 VAL A CA 1
ATOM 4708 C C . VAL A 1 595 ? -32.205 -24.194 13.088 1.00 49.72 595 VAL A C 1
ATOM 4710 O O . VAL A 1 595 ? -32.500 -23.340 12.255 1.00 49.72 595 VAL A O 1
ATOM 4713 N N . ILE A 1 596 ? -32.440 -25.491 12.888 1.00 47.62 596 ILE A N 1
ATOM 4714 C CA . ILE A 1 596 ? -33.264 -25.975 11.776 1.00 47.62 596 ILE A CA 1
ATOM 4715 C C . ILE A 1 596 ? -34.706 -25.523 12.043 1.00 47.62 596 ILE A C 1
ATOM 4717 O O . ILE A 1 596 ? -35.418 -26.125 12.848 1.00 47.62 596 ILE A O 1
ATOM 4721 N N . LYS A 1 597 ? -35.139 -24.439 11.393 1.00 39.16 597 LYS A N 1
ATOM 4722 C CA . LYS A 1 597 ? -36.551 -24.048 11.358 1.00 39.16 597 LYS A CA 1
ATOM 4723 C C . LYS A 1 597 ? -37.240 -24.852 10.253 1.00 39.16 597 LYS A C 1
ATOM 4725 O O . LYS A 1 597 ? -36.886 -24.720 9.092 1.00 39.16 597 LYS A O 1
ATOM 4730 N N . GLU A 1 598 ? -38.206 -25.677 10.656 1.00 40.97 598 GLU A N 1
ATOM 4731 C CA . GLU A 1 598 ? -39.124 -26.444 9.796 1.00 40.97 598 GLU A CA 1
ATOM 4732 C C . GLU A 1 598 ? -38.495 -27.580 8.972 1.00 40.97 598 GLU A C 1
ATOM 4734 O O . GLU A 1 598 ? -38.311 -27.504 7.760 1.00 40.97 598 GLU A O 1
ATOM 4739 N N . PHE A 1 599 ? -38.261 -28.717 9.632 1.00 43.91 599 PHE A N 1
ATOM 4740 C CA . PHE A 1 599 ? -38.053 -29.986 8.937 1.00 43.91 599 PHE A CA 1
ATOM 4741 C C . PHE A 1 599 ? -39.416 -30.577 8.528 1.00 43.91 599 PHE A C 1
ATOM 4743 O O . PHE A 1 599 ? -40.068 -31.266 9.315 1.00 43.91 599 PHE A O 1
ATOM 4750 N N . ASN A 1 600 ? -39.880 -30.284 7.310 1.00 39.19 600 ASN A N 1
ATOM 4751 C CA . ASN A 1 600 ? -41.117 -30.855 6.769 1.00 39.19 600 ASN A CA 1
ATOM 4752 C C . ASN A 1 600 ? -40.852 -32.245 6.166 1.00 39.19 600 ASN A C 1
ATOM 4754 O O . ASN A 1 600 ? -40.392 -32.374 5.032 1.00 39.19 600 ASN A O 1
ATOM 4758 N N . TRP A 1 601 ? -41.188 -33.303 6.907 1.00 43.56 601 TRP A N 1
ATOM 4759 C CA . TRP A 1 601 ? -41.326 -34.640 6.328 1.00 43.56 601 TRP A CA 1
ATOM 4760 C C . TRP A 1 601 ? -42.581 -34.678 5.453 1.00 43.56 601 TRP A C 1
ATOM 4762 O O . TRP A 1 601 ? -43.695 -34.809 5.961 1.00 43.56 601 TRP A O 1
ATOM 4772 N N . SER A 1 602 ? -42.422 -34.624 4.131 1.00 43.34 602 SER A N 1
ATOM 4773 C CA . SER A 1 602 ? -43.471 -35.139 3.252 1.00 43.34 602 SER A CA 1
ATOM 4774 C C . SER A 1 602 ? -43.411 -36.665 3.307 1.00 43.34 602 SER A C 1
ATOM 4776 O O . SER A 1 602 ? -42.489 -37.312 2.812 1.00 43.34 602 SER A O 1
ATOM 4778 N N . LYS A 1 603 ? -44.380 -37.261 4.003 1.00 42.16 603 LYS A N 1
ATOM 4779 C CA . LYS A 1 603 ? -44.568 -38.710 4.027 1.00 42.16 603 LYS A CA 1
ATOM 4780 C C . LYS A 1 603 ? -44.967 -39.131 2.609 1.00 42.16 603 LYS A C 1
ATOM 4782 O O . LYS A 1 603 ? -46.054 -38.782 2.154 1.00 42.16 603 LYS A O 1
ATOM 4787 N N . GLY A 1 604 ? -44.066 -39.815 1.901 1.00 39.91 604 GLY A N 1
ATOM 4788 C CA . GLY A 1 604 ? -44.341 -40.376 0.580 1.00 39.91 604 GLY A CA 1
ATOM 4789 C C . GLY A 1 604 ? -45.617 -41.215 0.619 1.00 39.91 604 GLY A C 1
ATOM 4790 O O . GLY A 1 604 ? -45.810 -42.015 1.534 1.00 39.91 604 GLY A O 1
ATOM 4791 N N . ALA A 1 605 ? -46.510 -40.967 -0.336 1.00 41.91 605 ALA A N 1
ATOM 4792 C CA . ALA A 1 605 ? -47.800 -41.628 -0.429 1.00 41.91 605 ALA A CA 1
ATOM 4793 C C . ALA A 1 605 ? -47.631 -43.155 -0.509 1.00 41.91 605 ALA A C 1
ATOM 4795 O O . ALA A 1 605 ? -47.061 -43.683 -1.463 1.00 41.91 605 ALA A O 1
ATOM 4796 N N . GLU A 1 606 ? -48.172 -43.867 0.480 1.00 48.31 606 GLU A N 1
ATOM 4797 C CA . GLU A 1 606 ? -48.561 -45.265 0.319 1.00 48.31 606 GLU A CA 1
ATOM 4798 C C . GLU A 1 606 ? -49.685 -45.316 -0.719 1.00 48.31 606 GLU A C 1
ATOM 4800 O O . GLU A 1 606 ? -50.777 -44.793 -0.491 1.00 48.31 606 GLU A O 1
ATOM 4805 N N . GLY A 1 607 ? -49.422 -45.916 -1.879 1.00 44.97 607 GLY A N 1
ATOM 4806 C CA . GLY A 1 607 ? -50.436 -45.998 -2.922 1.00 44.97 607 GLY A CA 1
ATOM 4807 C C . GLY A 1 607 ? -49.973 -46.598 -4.239 1.00 44.97 607 GLY A C 1
ATOM 4808 O O . GLY A 1 607 ? -50.180 -45.977 -5.274 1.00 44.97 607 GLY A O 1
ATOM 4809 N N . ILE A 1 608 ? -49.402 -47.806 -4.227 1.00 37.47 608 ILE A N 1
ATOM 4810 C CA . ILE A 1 608 ? -49.487 -48.701 -5.391 1.00 37.47 608 ILE A CA 1
ATOM 4811 C C . ILE A 1 608 ? -49.976 -50.060 -4.884 1.00 37.47 608 ILE A C 1
ATOM 4813 O O . ILE A 1 608 ? -49.262 -50.769 -4.176 1.00 37.47 608 ILE A O 1
ATOM 4817 N N . ARG A 1 609 ? -51.243 -50.349 -5.196 1.00 38.72 609 ARG A N 1
ATOM 4818 C CA . ARG A 1 609 ? -51.790 -51.704 -5.285 1.00 38.72 609 ARG A CA 1
ATOM 4819 C C . ARG A 1 609 ? -51.467 -52.278 -6.652 1.00 38.72 609 ARG A C 1
ATOM 4821 O O . ARG A 1 609 ? -51.508 -51.480 -7.615 1.00 38.72 609 ARG A O 1
#

Sequence (609 aa):
MRFSVVIYLLVISSLLFSGSFHKEFPLQTWNSQYPESAWGAVYSKNIVTKLVSDKVVAVNVYKTKEISADPGAGSFGKIAHTYVYGTGFQDIVGITYDTRLVLLENKLKNTPESAGSTTPEFENKGEKNLESYTDGNGEGTIGNGEGTMVVDDFNNDGKYDLFFYNSSKKAVFISDFVSFVKRDGGNLKYYDVQNQDEDFITDWTVSAMVSFDYNGDGYKDVIYADRAGRFWVWYYDPEEESIGKDDIKLLFEDRDLLSGSDKKNNATVFDMGDVNNDSIPDIVAGYTSKKHIFIYLGKIENNKLTFDPDEKIFLTRDDGSLEAAEIDKSNTQSKSPKDLPSFAPVIIKITDVDLDGNKDIFVATDAWRQVATDAQGQDENFGGSVYLFKGKEPEANRPKFVSLELVKGEYRKNGTMYDFDAGTIGDLNNDGIPDLVIADGNHTGNYYTIITKIENKYNTEPGFMISDYMYRVVGIPPSDLSNNFIKKIKVTVQFDKSLGDGYFEIRYIKNGIKDSRFIDYNNYPLMPGIPGNGKKVSELPDDGSDVGSFQTEIEFEHPVPKPQVIIVLKPLNEDSAPHLVKLIYEVETEPARAVIKEFNWSKGAEGIR

Foldseek 3Di:
DVVVVVVVVVVVVPDWDWDKFKDKFQFQWDAQLCQLVSVQFLFWFQWFFFADPNFTWIWGAFFFDDWAKDWDFADLAQFQEWEWTGGHQIWIWTAGQQGKIWTWDWCLVVPPVVVVDLDTYTYTPWIDHQQCDDQVVNDDGLGTQFAEKDWDPQQPPSAIWIWTAALQQKIKTWARVVCCTPPVDTDIHIARQPPDDNQAGHGLFYAFWDWDPFVQQLGIWIWGWTLQQWIWIFDQDNVVRGTDNPPIGTQDHDNVLHDDPPSPNKTKGWDWALQLQQSFIWIWIFMQQFLWIKIWDWDQDPNGTHTDNVPIDTCADRLQDGDLEDADPVDPQQDTCNPPQDRGFRHWRWHQQRSNRHIKIKTKHFQPNDQGADPVRDGFGWAMWIWIFHWDNADPSRTHGGIGTNGGIGTDDPPDHGGWSYKYWRNNSRSSGIKMWTASNHPGSMIIITHRDGDLWGDQDKMKGKRFFLCSSRVPGVVNLVWKFWFKKKKKWKWQPVQFWDWKFKFKDQADRSGRSPDPVVVTDTFPPQDDPPDDIHTFAPPVDSMGMDMGMDGDPFGGHGMMMMMMWGAPGGNGTTITRMMMMMTIMTTHDDDPDDPDDPDPDPDDD

Secondary structure (DSSP, 8-state):
--HHHHHHHHHHHTS----EEEEEES-SS--TTSGGGGGTEEEEESEEEEEETTEEEEEEPEEEEEEEEEEEE-TTTTEEEEEEESSSS-EEEEEETT-EEEEEEEGGGGS-GGG---S--EEEEEEEE-TT---SSS--------EEEEEE-TTSSSS-EEEEEETTSEEEEEETHHHHHHHS-SEEEEEE-TTS-TTS---S-S-SEEEE--SSSSSPEEEEE-TTSEEEEEEEETTTTEEEEEEEEEEEE-GGGSPSS--TT--EEEEEE-SSSSSS-EEEEEETT-S-EEEE-EEEETTEEEE-TTS-EEEE-TTS-BSSEE--TT-TTB--GGGSS---EEEEEEE-SS-SSS-EEEEEEBTTSSEEE-TTS-EEEBPP-EEEEEEEEEETTEEEEEEEEEE---BS-TTS--B--EEEEE-SSSSSSPEEEEE-TTTT-EEEEEEEEEEEEE--SPEEEEEPPHHHHTT--HHHHTTEEEEEEEEEEEEETTT--EEEEEEEESB--S-STT--GGGSPBPTT---SSSS-EEPP-SSSSEEEEEEEEEEEEEESB-EEEEEEEESBTTB---EEEEEEEEEEEE------------------

pLDDT: mean 84.65, std 14.45, range [37.47, 98.44]

Radius of gyration: 25.84 Å; chains: 1; bounding box: 80×76×73 Å